Protein 3W6P (pdb70)

Secondary structure (DSSP, 8-state):
----TTHHHHHHHHHHHHHHT-PPPPPPEEEEE-BTTSSHHHHHHHTTTS--S---SSS---S-EEEEEEEPP--EEEEGGGTT--B--HHHHHHHHHHHHHHHH-SSS----PPEEEEEEETT--SEEEEE-PPB-SS--TT--TTHHHHHHHHHHHHHTSTTEEEEEEEETTS-GGG-HHHHHHHHH-TT-TTEEEEEE-GGGSPTT--SHHHHTTSSS--TT-EEE-----HHHHHTT--HHHHHHHHHHHHHHH-TTTGGG-SHHHHHHHHHHHHHHHHHHHHHHHHHHHHHHHHHHHH---HHHHHHHHHHHHHHHHHHHHHHT----/----TTHHHHHHHHHHHHHHTS----PPEEEEE-BTTSSHHHHHHHTTTS--S---SSS---S-EEEEEEE--TTT----TT-EEEEGGGTT--B--HHHHHHHHHHHHHHHH-SSS----PPEEEEEEETT--SEEEEE-PPB-SS--TT--TTHHHHHHHHHHHHHT-SSEEEEEEEETTS-GGG-HHHHHHHHH-TT-SSEEEEEE-GGGPPTT--SHHHHTTSSS--TT-EEE-----HHHHHTT--HHHHHHHHHHHHHHH-TTTGGG-SHHHHHHHHHHHHHHHHHHHHHHHHHHHHHHHHHHHHH---HHHHHHHHHHHHHHHHHHHHHHT----

Organism: Homo sapiens (NCBI:txid9606)

CATH classification: 3.40.50.300

Solvent-accessible surface area: 31442 Å² total; per-residue (Å²): 62,36,14,64,28,0,29,76,4,14,64,58,0,57,79,0,10,100,36,12,68,22,135,32,56,136,17,0,42,0,0,0,0,0,34,14,25,5,16,14,11,19,1,0,4,15,6,14,19,84,35,0,1,15,42,27,79,32,24,46,28,22,11,0,3,30,0,74,8,31,51,36,101,209,78,75,0,61,0,128,67,43,145,116,103,95,7,103,74,10,86,69,0,47,90,29,12,69,70,6,10,88,159,56,13,27,135,61,71,7,24,12,85,89,49,3,68,2,83,1,32,0,59,76,10,4,65,6,27,0,0,4,1,0,5,2,1,16,1,39,10,49,90,16,59,201,73,1,36,106,77,0,44,91,13,0,31,161,8,0,63,54,106,56,1,2,0,0,0,2,9,9,9,21,46,19,8,4,15,2,19,0,4,62,0,0,105,92,35,4,108,79,16,160,20,6,0,1,0,3,3,51,4,59,32,42,25,53,43,24,71,2,57,79,24,17,70,27,170,37,2,102,22,141,39,20,17,2,0,1,17,32,32,18,33,80,32,35,86,105,170,57,51,41,86,55,9,39,136,67,7,134,54,36,5,79,162,89,2,85,89,30,10,114,165,13,4,1,121,41,0,0,34,11,0,2,104,25,0,4,109,64,0,67,91,16,0,67,127,3,97,79,115,3,85,96,37,30,71,103,64,105,81,110,190,248,214,158,123,8,54,72,52,52,160,43,2,126,29,2,31,103,39,1,39,55,0,110,126,36,174,30,222,58,19,11,67,48,0,24,84,6,9,61,66,5,55,78,0,14,106,28,15,67,39,79,37,11,111,25,8,53,0,0,0,0,0,36,13,25,4,16,12,11,18,1,0,4,16,6,10,19,48,33,0,1,20,40,28,78,33,24,47,28,22,7,0,4,34,0,70,7,29,37,10,51,133,167,105,84,134,136,106,61,47,12,32,0,58,1,121,65,36,158,117,111,103,13,60,60,9,81,93,0,62,88,26,12,76,67,7,9,71,158,65,14,28,136,63,63,8,26,13,76,91,40,4,74,2,88,2,26,0,24,50,11,2,60,7,26,0,0,4,0,0,5,2,1,16,1,36,10,47,93,15,56,205,77,1,35,100,72,0,43,80,6,0,44,142,32,0,57,52,113,50,2,7,0,0,0,2,9,10,10,19,47,18,7,4,17,1,17,0,5,61,0,0,96,90,38,4,99,95,15,153,27,6,0,1,0,5,4,50,3,60,31,43,26,52,41,21,73,2,58,79,24,17,83,26,162,38,2,102,21,144,40,20,17,2,0,1,16,34,35,18,36,76,32,42,88,99,177,55,52,44,85,58,9,68,136,67,5,144,53,42,4,81,172,100,2,90,85,28,10,127,168,13,4,2,109,41,0,0,75,11,0,4,107,38,0,2,110,47,0,72,87,15,5,87,108,0,95,83,107,2,73,72,35,25,69,106,49,97,84,82,53,154,224,149,158,110,0,44,86,39,22,143,40,1,102,23,2,31,121,33,8,35,83,0,124,113,44,132,54,276

InterPro domains:
  IPR000375 Dynamin stalk domain [PF01031] (225-509)
  IPR001401 Dynamin, GTPase domain [SM00053] (1-255)
  IPR001401 Dynamin, GTPase domain [cd08771] (23-302)
  IPR003130 Dynamin GTPase effector [PF02212] (639-730)
  IPR003130 Dynamin GTPase effector [SM00302] (639-730)
  IPR019762 Dynamin, GTPase region, conserved site [PS00410] (51-60)
  IPR020850 GTPase effector domain [PS51388] (644-735)
  IPR022812 Dynamin [PR00195] (25-43)
  IPR022812 Dynamin [PR00195] (50-67)
  IPR022812 Dynamin [PR00195] (136-153)
  IPR022812 Dynamin [PR00195] (186-204)
  IPR022812 Dynamin [PR00195] (205-221)
  IPR022812 Dynamin [PR00195] (228-247)
  IPR022812 Dynamin [PTHR11566] (2-729)
  IPR027417 P-loop containing nucleoside triphosphate hydrolase [G3DSA:3.40.50.300] (1-310)
  IPR027417 P-loop containing nucleoside triphosphate hydrolase [SSF52540] (1-309)
  IPR030381 Dynamin-type guanine nucleotide-binding (G) domain [PS51718] (22-302)
  IPR045063 Dynamin, N-terminal [PF00350] (28-217)

GO terms:
  GO:0042802 identical protein binding (F, IPI)
  GO:0005515 protein binding (F, IPI)
  GO:0070585 protein localization to mitochondrion (P, IMP)
  GO:0005874 microtubule (C, IDA)
  GO:0090023 positive regulation of neutrophil chemotaxis (P, IMP)
  GO:0099073 mitochondrion-derived vesicle (C, IDA)
  GO:0048471 perinuclear region of cytoplasm (C, IDA)
  GO:0005739 mitochondrion (C, IDA)
  GO:0005783 endoplasmic reticulum (C, IDA)
  GO:0030742 GTP-dependent protein binding (F, IDA)
  GO:0031267 small GTPase binding (F, IDA)
  GO:0005096 GTPase activator activity (F, IC)
  GO:0005789 endoplasmic reticulum membrane (C, TAS)
  GO:1901524 regulation of mitophagy (P, IGI)
  GO:0005829 cytosol (C, IMP)
  GO:0048312 intracellular distribution of mitochondria (P, IMP)
  GO:0090141 positive regulation of mitochondrial fission (P, IMP)
  GO:0007005 mitochondrion organization (P, IMP)
  GO:0005737 cytoplasm (C, IDA)
  GO:0000266 mitochondrial fission (P, IMP)

B-factor: mean 18.17, std 12.22, range [2.99, 68.11]

Foldseek 3Di:
DLQQFCLVVVVLQVLLCVLLVHDRDAQFEEEEAFAAQLCRLLLQCLLVQDDQADHDPDWQFQEKEWEWEAADDVFWKDWPVVPPDIGPDRVVNHVVSRVVCCVPQNDWRGHDHDYTYMYTYDNRDDGHIYMYAGYADDCDGTPYDPCNRVVRLVSSCVRLLPPRYAYEQGGEPQDDPVPIPSVVSNCVNPVPQLRYEYEYENQVPHDPVDGCPCVQVCNPPRHVLHYAYEYGDDPVCVVVVPHSVVRQVVRLVVCCVPPVVCSVCYYSSNVSQSVVVSSLVVVLVCLVVSLVSLVVVLVVLVVPPVVVVSVVSNVSSVVSNVSSVVSVVDDTD/DLQQQCLVVLVLLVLLCVLLVHSQFDAFAEEEAFAAQLCGVLLLCLLVQDDQADHDPDWDFFEKEWEWEAADDPVRFFVLRTKWKDWVVVPPDIGSDSVVNRVVSSVVCCVVQNDFRGHDHDYTYMYMYGNRDHGHIYMYAIYADDCDGGPYDRCNRVVRLVSSCVRLLPPNHAYAQGGEFQDDVVPIPSVVSNCVNVVPLPRYEYEYENQVVHDPVDGCPCVQVCNRPRRVLHHAYEYGDDPVCVVVVPHSVVRQVVRLVVCCVPPVVCSVCYYSSNVSVSSNVVRLVSLLVCLVVSLVSLVVLLVVLVVVCCVVVCSVVSNVSSVVSNVSSVVSNPDDGD

Structure (mmCIF, N/CA/C/O backbone):
data_3W6P
#
_entry.id   3W6P
#
_cell.length_a   51.410
_cell.length_b   109.130
_cell.length_c   128.730
_cell.angle_alpha   90.00
_cell.angle_beta   90.00
_cell.angle_gamma   90.00
#
_symmetry.space_group_name_H-M   'P 21 21 21'
#
loop_
_entity.id
_entity.type
_entity.pdbx_description
1 polymer 'Dynamin-1-like protein'
2 non-polymer "GUANOSINE-5'-DIPHOSPHATE"
3 non-polymer 'TETRAFLUOROALUMINATE ION'
4 non-polymer 'MAGNESIUM ION'
5 non-polymer 'SODIUM ION'
6 non-polymer 'CALCIUM ION'
7 non-polymer 'TETRAETHYLENE GLYCOL'
8 water water
#
loop_
_atom_site.group_PDB
_atom_site.id
_atom_site.type_symbol
_atom_site.label_atom_id
_atom_site.label_alt_id
_atom_site.label_comp_id
_atom_site.label_asym_id
_atom_site.label_entity_id
_atom_site.label_seq_id
_atom_site.pdbx_PDB_ins_code
_atom_site.Cartn_x
_atom_site.Cartn_y
_atom_site.Cartn_z
_atom_site.occupancy
_atom_site.B_iso_or_equiv
_atom_site.auth_seq_id
_atom_site.auth_comp_id
_atom_site.auth_asym_id
_atom_site.auth_atom_id
_atom_site.pdbx_PDB_model_num
ATOM 1 N N . GLY A 1 1 ? -1.345 -9.394 -30.482 1.00 23.78 -1 GLY A N 1
ATOM 2 C CA . GLY A 1 1 ? -1.452 -8.099 -29.743 1.00 23.48 -1 GLY A CA 1
ATOM 3 C C . GLY A 1 1 ? -0.103 -7.423 -29.560 1.00 23.23 -1 GLY A C 1
ATOM 4 O O . GLY A 1 1 ? 0.935 -7.972 -29.974 1.00 23.03 -1 GLY A O 1
ATOM 5 N N . PRO A 1 2 ? -0.103 -6.221 -28.951 1.00 22.79 0 PRO A N 1
ATOM 6 C CA . PRO A 1 2 ? 1.119 -5.445 -28.784 1.00 22.71 0 PRO A CA 1
ATOM 7 C C . PRO A 1 2 ? 1.940 -5.846 -27.546 1.00 22.24 0 PRO A C 1
ATOM 8 O O . PRO A 1 2 ? 3.040 -5.322 -27.363 1.00 22.94 0 PRO A O 1
ATOM 12 N N . MET A 1 3 ? 1.426 -6.775 -26.739 1.00 21.94 1 MET A N 1
ATOM 13 C CA . MET A 1 3 ? 2.077 -7.201 -25.483 1.00 21.49 1 MET A CA 1
ATOM 14 C C . MET A 1 3 ? 2.476 -8.687 -25.447 1.00 21.51 1 MET A C 1
ATOM 15 O O . MET A 1 3 ? 2.187 -9.409 -24.482 1.00 21.43 1 MET A O 1
ATOM 20 N N . GLU A 1 4 ? 3.152 -9.139 -26.498 1.00 20.53 2 GLU A N 1
ATOM 21 C CA . GLU A 1 4 ? 3.612 -10.525 -26.560 1.00 20.51 2 GLU A CA 1
ATOM 22 C C . GLU A 1 4 ? 5.050 -10.703 -26.069 1.00 19.74 2 GLU A C 1
ATOM 23 O O . GLU A 1 4 ? 5.477 -11.827 -25.818 1.00 19.61 2 GLU A O 1
ATOM 29 N N . ALA A 1 5 ? 5.780 -9.598 -25.915 1.00 18.80 3 ALA A N 1
ATOM 30 C CA . ALA A 1 5 ? 7.228 -9.658 -25.646 1.00 18.36 3 ALA A CA 1
ATOM 31 C C . ALA A 1 5 ? 7.641 -10.464 -24.408 1.00 18.10 3 ALA A C 1
ATOM 32 O O . ALA A 1 5 ? 8.697 -11.102 -24.415 1.00 17.53 3 ALA A O 1
ATOM 34 N N . LEU A 1 6 ? 6.815 -10.447 -23.360 1.00 17.83 4 LEU A N 1
ATOM 35 C CA . LEU A 1 6 ? 7.135 -11.154 -22.113 1.00 17.90 4 LEU A CA 1
ATOM 36 C C . LEU A 1 6 ? 6.935 -12.664 -22.145 1.00 17.22 4 LEU A C 1
ATOM 37 O O . LEU A 1 6 ? 7.375 -13.363 -21.229 1.00 17.21 4 LEU A O 1
ATOM 42 N N . ILE A 1 7 ? 6.262 -13.172 -23.179 1.00 16.78 5 ILE A N 1
ATOM 43 C CA . ILE A 1 7 ? 5.998 -14.613 -23.268 1.00 16.41 5 ILE A CA 1
ATOM 44 C C . ILE A 1 7 ? 7.246 -15.471 -22.994 1.00 15.94 5 ILE A C 1
ATOM 45 O O . ILE A 1 7 ? 7.220 -16.287 -22.079 1.00 16.33 5 ILE A O 1
ATOM 50 N N . PRO A 1 8 ? 8.337 -15.272 -23.759 1.00 15.52 6 PRO A N 1
ATOM 51 C CA . PRO A 1 8 ? 9.488 -16.160 -23.543 1.00 15.45 6 PRO A CA 1
ATOM 52 C C . PRO A 1 8 ? 10.142 -15.979 -22.176 1.00 15.71 6 PRO A C 1
ATOM 53 O O . PRO A 1 8 ? 10.724 -16.925 -21.647 1.00 15.61 6 PRO A O 1
ATOM 57 N N . VAL A 1 9 ? 10.036 -14.778 -21.607 1.00 15.56 7 VAL A N 1
ATOM 58 C CA . VAL A 1 9 ? 10.595 -14.509 -20.276 1.00 15.67 7 VAL A CA 1
ATOM 59 C C . VAL A 1 9 ? 9.823 -15.246 -19.178 1.00 15.87 7 VAL A C 1
ATOM 60 O O . VAL A 1 9 ? 10.416 -15.913 -18.341 1.00 15.70 7 VAL A O 1
ATOM 64 N N . ILE A 1 10 ? 8.500 -15.135 -19.191 1.00 16.49 8 ILE A N 1
ATOM 65 C CA . ILE A 1 10 ? 7.673 -15.830 -18.203 1.00 17.37 8 ILE A CA 1
ATOM 66 C C . ILE A 1 10 ? 7.765 -17.351 -18.354 1.00 17.62 8 IL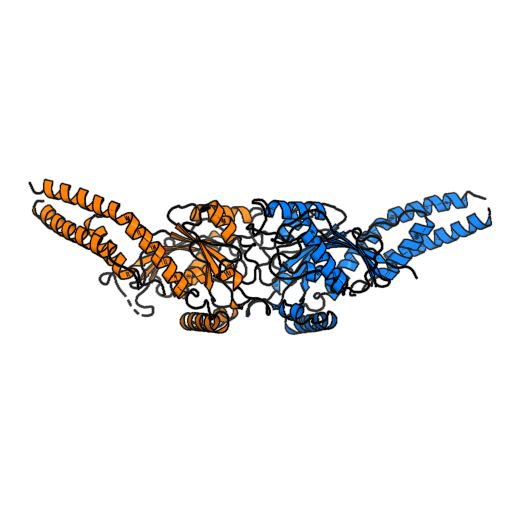E A C 1
ATOM 67 O O . ILE A 1 10 ? 7.734 -18.072 -17.358 1.00 17.86 8 ILE A O 1
ATOM 72 N N . ASN A 1 11 ? 7.910 -17.831 -19.589 1.00 18.70 9 ASN A N 1
ATOM 73 C CA . ASN A 1 11 ? 8.105 -19.266 -19.824 1.00 19.52 9 ASN A CA 1
ATOM 74 C C . ASN A 1 11 ? 9.318 -19.807 -19.080 1.00 19.88 9 ASN A C 1
ATOM 75 O O . ASN A 1 11 ? 9.216 -20.815 -18.374 1.00 20.55 9 ASN A O 1
ATOM 80 N N . LYS A 1 12 ? 10.458 -19.128 -19.203 1.00 20.24 10 LYS A N 1
ATOM 81 C CA . LYS A 1 12 ? 11.644 -19.572 -18.478 1.00 20.81 10 LYS A CA 1
ATOM 82 C C . LYS A 1 12 ? 11.561 -19.277 -16.980 1.00 20.97 10 LYS A C 1
ATOM 83 O O . LYS A 1 12 ? 12.100 -20.030 -16.175 1.00 21.24 10 LYS A O 1
ATOM 89 N N . LEU A 1 13 ? 10.851 -18.213 -16.603 1.00 21.09 11 LEU A N 1
ATOM 90 C CA . LEU A 1 13 ? 10.612 -17.937 -15.186 1.00 21.52 11 LEU A CA 1
ATOM 91 C C . LEU A 1 13 ? 9.809 -19.088 -14.565 1.00 22.84 11 LEU A C 1
ATOM 92 O O . LEU A 1 13 ? 10.093 -19.524 -13.444 1.00 23.04 11 LEU A O 1
ATOM 97 N N . GLN A 1 14 ? 8.817 -19.570 -15.313 1.00 24.16 12 GLN A N 1
ATOM 98 C CA . GLN A 1 14 ? 7.992 -20.702 -14.891 1.00 25.78 12 GLN A CA 1
ATOM 99 C C . GLN A 1 14 ? 8.834 -21.970 -14.714 1.00 26.69 12 GLN A C 1
ATOM 100 O O . GLN A 1 14 ? 8.640 -22.715 -13.746 1.00 26.94 12 GLN A O 1
ATOM 106 N N . ASP A 1 15 ? 9.764 -22.200 -15.644 1.00 27.45 13 ASP A N 1
ATOM 107 C CA . ASP A 1 15 ? 10.690 -23.337 -15.565 1.00 28.46 13 ASP A CA 1
ATOM 108 C C . ASP A 1 15 ? 11.471 -23.344 -14.258 1.00 28.76 13 ASP A C 1
ATOM 109 O O . ASP A 1 15 ? 11.683 -24.405 -13.663 1.00 28.81 13 ASP A O 1
ATOM 114 N N . VAL A 1 16 ? 11.899 -22.158 -13.824 1.00 29.12 14 VAL A N 1
ATOM 115 C CA . VAL A 1 16 ? 12.657 -21.988 -12.584 1.00 29.94 14 VAL A CA 1
ATOM 116 C C . VAL A 1 16 ? 11.808 -22.280 -11.347 1.00 30.65 14 VAL A C 1
ATOM 117 O O . VAL A 1 16 ? 12.266 -22.954 -10.417 1.00 30.88 14 VAL A O 1
ATOM 121 N N . PHE A 1 17 ? 10.579 -21.769 -11.335 1.00 31.27 15 PHE A N 1
ATOM 122 C CA . PHE A 1 17 ? 9.677 -21.997 -10.205 1.00 32.12 15 PHE A CA 1
ATOM 123 C C . PHE A 1 17 ? 9.286 -23.464 -10.063 1.00 32.72 15 PHE A C 1
ATOM 124 O O . PHE A 1 17 ? 9.179 -23.963 -8.946 1.00 33.03 15 PHE A O 1
ATOM 132 N N . ASN A 1 18 ? 9.087 -24.143 -11.194 1.00 33.54 16 ASN A N 1
ATOM 133 C CA . ASN A 1 18 ? 8.844 -25.591 -11.221 1.00 34.20 16 ASN A CA 1
ATOM 134 C C . ASN A 1 18 ? 10.001 -26.386 -10.625 1.00 34.84 16 ASN A C 1
ATOM 135 O O . ASN A 1 18 ? 9.791 -27.334 -9.868 1.00 34.97 16 ASN A O 1
ATOM 140 N N . THR A 1 19 ? 11.220 -25.989 -10.983 1.00 35.47 17 THR A N 1
ATOM 141 C CA . THR A 1 19 ? 12.448 -26.638 -10.522 1.00 36.06 17 THR A CA 1
ATOM 142 C C . THR A 1 19 ? 12.634 -26.496 -9.005 1.00 36.54 17 THR A C 1
ATOM 143 O O . THR A 1 19 ? 13.084 -27.431 -8.339 1.00 36.85 17 THR A O 1
ATOM 147 N N . VAL A 1 20 ? 12.261 -25.334 -8.474 1.00 37.10 18 VAL A N 1
ATOM 148 C CA . VAL A 1 20 ? 12.353 -25.031 -7.041 1.00 37.51 18 VAL A CA 1
ATOM 149 C C . VAL A 1 20 ? 11.116 -25.528 -6.270 1.00 37.72 18 VAL A C 1
ATOM 150 O O . VAL A 1 20 ? 11.147 -25.657 -5.043 1.00 37.98 18 VAL A O 1
ATOM 154 N N . GLY A 1 21 ? 10.037 -25.811 -6.998 1.00 37.78 19 GLY A N 1
ATOM 155 C CA . GLY A 1 21 ? 8.798 -26.309 -6.401 1.00 37.89 19 GLY A CA 1
ATOM 156 C C . GLY A 1 21 ? 8.001 -25.233 -5.686 1.00 37.97 19 GLY A C 1
ATOM 157 O O . GLY A 1 21 ? 7.195 -25.533 -4.799 1.00 38.04 19 GLY A O 1
ATOM 158 N N . ALA A 1 22 ? 8.227 -23.980 -6.079 1.00 37.73 20 ALA A N 1
ATOM 159 C CA . ALA A 1 22 ? 7.526 -22.835 -5.507 1.00 37.48 20 ALA A CA 1
ATOM 160 C C . ALA A 1 22 ? 6.477 -22.308 -6.481 1.00 37.22 20 ALA A C 1
ATOM 161 O O . ALA A 1 22 ? 6.550 -22.569 -7.684 1.00 37.38 20 ALA A O 1
ATOM 163 N N . ASP A 1 23 ? 5.493 -21.583 -5.952 1.00 36.91 21 ASP A N 1
ATOM 164 C CA . ASP A 1 23 ? 4.470 -20.945 -6.777 1.00 36.55 21 ASP A CA 1
ATOM 165 C C . ASP A 1 23 ? 5.085 -19.739 -7.484 1.00 35.74 21 ASP A C 1
ATOM 166 O O . ASP A 1 23 ? 5.771 -18.933 -6.849 1.00 35.87 21 ASP A O 1
ATOM 171 N N . ILE A 1 24 ? 4.846 -19.623 -8.790 1.00 34.86 22 ILE A N 1
ATOM 172 C CA . ILE A 1 24 ? 5.307 -18.455 -9.550 1.00 33.87 22 ILE A CA 1
ATOM 173 C C . ILE A 1 24 ? 4.639 -17.187 -9.016 1.00 33.40 22 ILE A C 1
ATOM 174 O O . ILE A 1 24 ? 3.485 -17.217 -8.582 1.00 33.33 22 ILE A O 1
ATOM 179 N N . ILE A 1 25 ? 5.387 -16.086 -9.024 1.00 32.49 23 ILE A N 1
ATOM 180 C CA . ILE A 1 25 ? 4.880 -14.794 -8.574 1.00 31.76 23 ILE A CA 1
ATOM 181 C C . ILE A 1 25 ? 3.725 -14.322 -9.446 1.00 31.06 23 ILE A C 1
ATOM 182 O O . ILE A 1 25 ? 3.576 -14.760 -10.592 1.00 31.25 23 ILE A O 1
ATOM 187 N N . GLN A 1 26 ? 2.904 -13.437 -8.893 1.00 30.13 24 GLN A N 1
ATOM 188 C CA . GLN A 1 26 ? 1.897 -12.754 -9.686 1.00 29.19 24 GLN A CA 1
ATOM 189 C C . GLN A 1 26 ? 2.423 -11.404 -10.127 1.00 27.70 24 GLN A C 1
ATOM 190 O O . GLN A 1 26 ? 2.883 -10.602 -9.305 1.00 27.58 24 GLN A O 1
ATOM 196 N N . LEU A 1 27 ? 2.382 -11.180 -11.438 1.00 25.88 25 LEU A N 1
ATOM 197 C CA . LEU A 1 27 ? 2.640 -9.875 -12.016 1.00 24.07 25 LEU A CA 1
ATOM 198 C C . LEU A 1 27 ? 1.626 -8.901 -11.417 1.00 22.63 25 LEU A C 1
ATOM 199 O O . LEU A 1 27 ? 0.517 -9.311 -11.068 1.00 22.89 25 LEU A O 1
ATOM 204 N N . PRO A 1 28 ? 2.004 -7.617 -11.267 1.00 21.41 26 PRO A N 1
ATOM 205 C CA . PRO A 1 28 ? 1.001 -6.682 -10.762 1.00 19.93 26 PRO A CA 1
ATOM 206 C C . PRO A 1 28 ? -0.209 -6.590 -11.699 1.00 18.74 26 PRO A C 1
ATOM 207 O O . PRO A 1 28 ? -0.066 -6.750 -12.917 1.00 18.40 26 PRO A O 1
ATOM 211 N N . GLN A 1 29 ? -1.386 -6.366 -11.118 1.00 17.19 27 GLN A N 1
ATOM 212 C CA . GLN A 1 29 ? -2.600 -6.060 -11.877 1.00 16.13 27 GLN A CA 1
ATOM 213 C C . GLN A 1 29 ? -2.398 -4.745 -12.611 1.00 14.82 27 GLN A C 1
ATOM 214 O O . GLN A 1 29 ? -1.780 -3.826 -12.078 1.00 14.98 27 GLN A O 1
ATOM 220 N N . ILE A 1 30 ? -2.925 -4.642 -13.828 1.00 12.90 28 ILE A N 1
ATOM 221 C CA . ILE A 1 30 ? -2.896 -3.364 -14.535 1.00 11.44 28 ILE A CA 1
ATOM 222 C C . ILE A 1 30 ? -4.314 -2.793 -14.461 1.00 10.40 28 ILE A C 1
ATOM 223 O O . ILE A 1 30 ? -5.266 -3.425 -14.921 1.00 9.14 28 ILE A O 1
ATOM 228 N N . VAL A 1 31 ? -4.447 -1.622 -13.840 1.00 9.68 29 VAL A N 1
ATOM 229 C CA . VAL A 1 31 ? -5.760 -1.055 -13.524 1.00 9.15 29 VAL A CA 1
ATOM 230 C C . VAL A 1 31 ? -5.940 0.279 -14.212 1.00 8.90 29 VAL A C 1
ATOM 231 O O . VAL A 1 31 ? -5.113 1.173 -14.060 1.00 9.43 29 VAL A O 1
ATOM 235 N N . VAL A 1 32 ? -7.037 0.428 -14.948 1.00 8.74 30 VAL A N 1
ATOM 236 C CA . VAL A 1 32 ? -7.292 1.688 -15.637 1.00 8.29 30 VAL A CA 1
ATOM 237 C C . VAL A 1 32 ? -8.195 2.624 -14.798 1.00 7.89 30 VAL A C 1
ATOM 238 O O . VAL A 1 32 ? -9.229 2.204 -14.273 1.00 7.46 30 VAL A O 1
ATOM 242 N N . VAL A 1 33 ? -7.769 3.881 -14.662 1.00 6.92 31 VAL A N 1
ATOM 243 C CA . VAL A 1 33 ? -8.487 4.862 -13.842 1.00 7.31 31 VAL A CA 1
ATOM 244 C C . VAL A 1 33 ? -8.644 6.199 -14.567 1.00 6.70 31 VAL A C 1
ATOM 245 O O . VAL A 1 33 ? -7.809 6.597 -15.387 1.00 6.74 31 VAL A O 1
ATOM 249 N N . GLY A 1 34 ? -9.734 6.895 -14.268 1.00 6.35 32 GLY A N 1
ATOM 250 C CA . GLY A 1 34 ? -9.936 8.213 -14.824 1.00 5.68 32 GLY A CA 1
ATOM 251 C C . GLY A 1 34 ? -11.400 8.581 -14.863 1.00 5.43 32 GLY A C 1
ATOM 252 O O . GLY A 1 34 ? -12.254 7.801 -14.447 1.00 5.77 32 GLY A O 1
ATOM 253 N N . THR A 1 35 ? -11.660 9.787 -15.346 1.00 5.45 33 THR A N 1
ATOM 254 C CA . THR A 1 35 ? -13.013 10.306 -15.523 1.00 5.75 33 THR A CA 1
ATOM 255 C C . THR A 1 35 ? -13.860 9.421 -16.448 1.00 5.48 33 THR A C 1
ATOM 256 O O . THR A 1 35 ? -13.350 8.746 -17.353 1.00 5.88 33 THR A O 1
ATOM 260 N N . GLN A 1 36 ? -15.167 9.420 -16.206 1.00 5.29 34 GLN A N 1
ATOM 261 C CA . GLN A 1 36 ? -16.114 8.765 -17.101 1.00 5.19 34 GLN A CA 1
ATOM 262 C C . GLN A 1 36 ? -15.857 9.181 -18.562 1.00 5.38 34 GLN A C 1
ATOM 263 O O . GLN A 1 36 ? -15.672 10.368 -18.874 1.00 5.08 34 GLN A O 1
ATOM 269 N N . SER A 1 37 ? -15.830 8.178 -19.433 1.00 5.18 35 SER A N 1
ATOM 270 C CA . SER A 1 37 ? -15.667 8.343 -20.885 1.00 6.04 35 SER A CA 1
ATOM 271 C C . SER A 1 37 ? -14.351 8.956 -21.362 1.00 6.62 35 SER A C 1
ATOM 272 O O . SER A 1 37 ? -14.261 9.449 -22.489 1.00 7.89 35 SER A O 1
ATOM 275 N N . SER A 1 38 ? -13.326 8.892 -20.519 1.00 6.53 36 SER A N 1
ATOM 276 C CA . SER A 1 38 ? -11.983 9.325 -20.894 1.00 6.82 36 SER A CA 1
ATOM 277 C C . SER A 1 38 ? -11.331 8.374 -21.909 1.00 7.30 36 SER A C 1
ATOM 278 O O . SER A 1 38 ? -10.331 8.739 -22.519 1.00 8.27 36 SER A O 1
ATOM 281 N N . GLY A 1 39 ? -11.909 7.180 -22.100 1.00 6.54 37 GLY A N 1
ATOM 282 C CA . GLY A 1 39 ? -11.409 6.198 -23.083 1.00 5.72 37 GLY A CA 1
ATOM 283 C C . GLY A 1 39 ? -10.682 5.012 -22.465 1.00 6.35 37 GLY A C 1
ATOM 284 O O . GLY A 1 39 ? -9.815 4.404 -23.107 1.00 6.10 37 GLY A O 1
ATOM 285 N N . LYS A 1 40 ? -11.053 4.670 -21.228 1.00 5.33 38 LYS A N 1
ATOM 286 C CA . LYS A 1 40 ? -10.346 3.665 -20.446 1.00 5.21 38 LYS A CA 1
ATOM 287 C C . LYS A 1 40 ? -10.495 2.256 -20.991 1.00 5.34 38 LYS A C 1
ATOM 288 O O . LYS A 1 40 ? -9.508 1.538 -21.151 1.00 5.75 38 LYS A O 1
ATOM 294 N N . SER A 1 41 ? -11.735 1.848 -21.243 1.00 4.88 39 SER A N 1
ATOM 295 C CA . SER A 1 41 ? -11.982 0.514 -21.801 1.00 4.94 39 SER A CA 1
ATOM 296 C C . SER A 1 41 ? -11.312 0.376 -23.170 1.00 5.24 39 SER A C 1
ATOM 297 O O . SER A 1 41 ? -10.771 -0.681 -23.507 1.00 6.04 39 SER A O 1
ATOM 300 N N . SER A 1 42 ? -11.308 1.457 -23.940 1.00 5.05 40 SER A N 1
ATOM 301 C CA . SER A 1 42 ? -10.654 1.462 -25.248 1.00 5.74 40 SER A CA 1
ATOM 302 C C . SER A 1 42 ? -9.158 1.215 -25.096 1.00 6.34 40 SER A C 1
ATOM 303 O O . SER A 1 42 ? -8.571 0.428 -25.855 1.00 6.59 40 SER A O 1
ATOM 306 N N . VAL A 1 43 ? -8.543 1.868 -24.108 1.00 6.45 41 VAL A N 1
ATOM 307 C CA . VAL A 1 43 ? -7.116 1.655 -23.814 1.00 6.36 41 VAL A CA 1
ATOM 308 C C . VAL A 1 43 ? -6.854 0.238 -23.325 1.00 6.72 41 VAL A C 1
ATOM 309 O O . VAL A 1 43 ? -5.923 -0.423 -23.796 1.00 7.04 41 VAL A O 1
ATOM 313 N N . LEU A 1 44 ? -7.665 -0.238 -22.381 1.00 6.73 42 LEU A N 1
ATOM 314 C CA . LEU A 1 44 ? -7.378 -1.531 -21.765 1.00 7.37 42 LEU A CA 1
ATOM 315 C C . LEU A 1 44 ? -7.429 -2.669 -22.775 1.00 8.24 42 LEU A C 1
ATOM 316 O O . LEU A 1 44 ? -6.536 -3.532 -22.783 1.00 8.63 42 LEU A O 1
ATOM 321 N N . GLU A 1 45 ? -8.457 -2.677 -23.623 1.00 7.82 43 GLU A N 1
ATOM 322 C CA . GLU A 1 45 ? -8.586 -3.771 -24.587 1.00 8.51 43 GLU A CA 1
ATOM 323 C C . GLU A 1 45 ? -7.520 -3.690 -25.679 1.00 9.16 43 GLU A C 1
ATOM 324 O O . GLU A 1 45 ? -7.200 -4.709 -26.285 1.00 9.21 43 GLU A O 1
ATOM 330 N N . SER A 1 46 ? -6.947 -2.503 -25.903 1.00 8.63 44 SER A N 1
ATOM 331 C CA . SER A 1 46 ? -5.874 -2.363 -26.909 1.00 9.77 44 SER A CA 1
ATOM 332 C C . SER A 1 46 ? -4.607 -3.145 -26.516 1.00 10.54 44 SER A C 1
ATOM 333 O O . SER A 1 46 ? -3.785 -3.485 -27.383 1.00 10.45 44 SER A O 1
ATOM 336 N N . LEU A 1 47 ? -4.466 -3.433 -25.220 1.00 10.65 45 LEU A N 1
ATOM 337 C CA . LEU A 1 47 ? -3.380 -4.281 -24.715 1.00 12.12 45 LEU A CA 1
ATOM 338 C C . LEU A 1 47 ? -3.582 -5.760 -25.059 1.00 13.44 45 LEU A C 1
ATOM 339 O O . LEU A 1 47 ? -2.613 -6.541 -25.076 1.00 14.14 45 LEU A O 1
ATOM 344 N N . VAL A 1 48 ? -4.830 -6.136 -25.329 1.00 14.33 46 VAL A N 1
ATOM 345 C CA . VAL A 1 48 ? -5.181 -7.497 -25.761 1.00 16.31 46 VAL A CA 1
ATOM 346 C C . VAL A 1 48 ? -5.214 -7.573 -27.298 1.00 16.79 46 VAL A C 1
ATOM 347 O O . VAL A 1 48 ? -4.790 -8.574 -27.899 1.00 17.69 46 VAL A O 1
ATOM 351 N N . GLY A 1 49 ? -5.721 -6.521 -27.935 1.00 17.50 47 GLY A N 1
ATOM 352 C CA . GLY A 1 49 ? -5.789 -6.469 -29.404 1.00 17.61 47 GLY A CA 1
ATOM 353 C C . GLY A 1 49 ? -7.032 -7.148 -29.951 1.00 17.96 47 GLY A C 1
ATOM 354 O O . GLY A 1 49 ? -7.192 -7.290 -31.179 1.00 18.03 47 GLY A O 1
ATOM 355 N N . ARG A 1 50 ? -7.904 -7.574 -29.037 1.00 17.99 48 ARG A N 1
ATOM 356 C CA . ARG A 1 50 ? -9.223 -8.090 -29.380 1.00 18.56 48 ARG A CA 1
ATOM 357 C C . ARG A 1 50 ? -10.287 -7.188 -28.767 1.00 18.09 48 ARG A C 1
ATOM 358 O O . ARG A 1 50 ? -10.098 -6.656 -27.669 1.00 18.37 48 ARG A O 1
ATOM 366 N N . ASP A 1 51 ? -11.398 -7.011 -29.476 1.00 17.43 49 ASP A N 1
ATOM 367 C CA . ASP A 1 51 ? -12.443 -6.090 -29.039 1.00 17.01 49 ASP A CA 1
ATOM 368 C C . ASP A 1 51 ? -13.465 -6.723 -28.100 1.00 16.74 49 ASP A C 1
ATOM 369 O O . ASP A 1 51 ? -14.606 -6.983 -28.481 1.00 18.39 49 ASP A O 1
ATOM 374 N N . LEU A 1 52 ? -13.071 -6.926 -26.854 1.00 15.81 50 LEU A N 1
ATOM 375 C CA . LEU A 1 52 ? -13.938 -7.631 -25.921 1.00 15.22 50 LEU A CA 1
ATOM 376 C C . LEU A 1 52 ? -14.687 -6.760 -24.917 1.00 13.76 50 LEU A C 1
ATOM 377 O O . LEU A 1 52 ? -15.582 -7.253 -24.236 1.00 13.63 50 LEU A O 1
ATOM 382 N N . LEU A 1 53 ? -14.338 -5.475 -24.839 1.00 12.31 51 LEU A N 1
ATOM 383 C CA . LEU A 1 53 ? -14.918 -4.586 -23.824 1.00 10.78 51 LEU A CA 1
ATOM 384 C C . LEU A 1 53 ? -15.975 -3.638 -24.378 1.00 10.54 51 LEU A C 1
ATOM 385 O O . LEU A 1 53 ? -15.742 -2.972 -25.391 1.00 10.86 51 LEU A O 1
ATOM 390 N N . PRO A 1 54 ? -17.138 -3.563 -23.711 1.00 10.00 52 PRO A N 1
ATOM 391 C CA . PRO A 1 54 ? -18.139 -2.575 -24.101 1.00 9.86 52 PRO A CA 1
ATOM 392 C C . PRO A 1 54 ? -17.600 -1.159 -23.954 1.00 9.52 52 PRO A C 1
ATOM 393 O O . PRO A 1 54 ? -17.008 -0.827 -22.939 1.00 9.59 52 PRO A O 1
ATOM 397 N N . ARG A 1 55 ? -17.803 -0.352 -24.989 1.00 9.83 53 ARG A N 1
ATOM 398 C CA . ARG A 1 55 ? -17.305 1.024 -25.029 1.00 10.05 53 ARG A CA 1
ATOM 399 C C . ARG A 1 55 ? -18.424 1.951 -25.446 1.00 10.48 53 ARG A C 1
ATOM 400 O O . ARG A 1 55 ? -19.393 1.516 -26.093 1.00 11.64 53 ARG A O 1
ATOM 408 N N . GLY A 1 56 ? -18.293 3.218 -25.062 1.00 9.97 54 GLY A N 1
ATOM 409 C CA . GLY A 1 56 ? -19.175 4.280 -25.543 1.00 11.15 54 GLY A CA 1
ATOM 410 C C . GLY A 1 56 ? -19.241 5.508 -24.656 1.00 11.01 54 GLY A C 1
ATOM 411 O O . GLY A 1 56 ? -18.708 5.537 -23.528 1.00 10.31 54 GLY A O 1
ATOM 412 N N . THR A 1 57 ? -19.935 6.529 -25.163 1.00 12.59 55 THR A N 1
ATOM 413 C CA . THR A 1 57 ? -20.211 7.716 -24.367 1.00 13.10 55 THR A CA 1
ATOM 414 C C . THR A 1 57 ? -21.356 7.436 -23.412 1.00 12.14 55 THR A C 1
ATOM 415 O O . THR A 1 57 ? -22.116 6.460 -23.567 1.00 12.31 55 THR A O 1
ATOM 419 N N . GLY A 1 58 ? -21.469 8.312 -22.425 1.00 11.50 56 GLY A N 1
ATOM 420 C CA . GLY A 1 58 ? -22.291 8.046 -21.271 1.00 10.66 56 GLY A CA 1
ATOM 421 C C . GLY A 1 58 ? -21.623 6.907 -20.526 1.00 9.93 56 GLY A C 1
ATOM 422 O O . GLY A 1 58 ? -20.518 6.428 -20.904 1.00 9.33 56 GLY A O 1
ATOM 423 N N . ILE A 1 59 ? -22.281 6.485 -19.458 1.00 9.42 57 ILE A N 1
ATOM 424 C CA . ILE A 1 59 ? -21.743 5.450 -18.605 1.00 9.11 57 ILE A CA 1
ATOM 425 C C . ILE A 1 59 ? -21.959 4.089 -19.253 1.00 9.10 57 ILE A C 1
ATOM 426 O O . ILE A 1 59 ? -23.086 3.701 -19.587 1.00 9.64 57 ILE A O 1
ATOM 431 N N . VAL A 1 60 ? -20.856 3.388 -19.484 1.00 7.97 58 VAL A N 1
ATOM 432 C CA . VAL A 1 60 ? -20.930 2.073 -20.110 1.00 7.69 58 VAL A CA 1
ATOM 433 C C . VAL A 1 60 ? -20.402 1.025 -19.134 1.00 7.64 58 VAL A C 1
ATOM 434 O O . VAL A 1 60 ? -21.157 0.151 -18.720 1.00 7.07 58 VAL A O 1
ATOM 438 N N . THR A 1 61 ? -19.124 1.129 -18.743 1.00 7.03 59 THR A N 1
ATOM 439 C CA . THR A 1 61 ? -18.571 0.233 -17.705 1.00 7.27 59 THR A CA 1
ATOM 440 C C . THR A 1 61 ? -19.224 0.586 -16.373 1.00 7.09 59 THR A C 1
ATOM 441 O O . THR A 1 61 ? -19.073 1.715 -15.893 1.00 6.57 59 THR A O 1
ATOM 445 N N . ARG A 1 62 ? -19.937 -0.384 -15.787 1.00 7.37 60 ARG A N 1
ATOM 446 C CA . ARG A 1 62 ? -20.721 -0.158 -14.566 1.00 7.54 60 ARG A CA 1
ATOM 447 C C . ARG A 1 62 ? -20.454 -1.186 -13.473 1.00 8.11 60 ARG A C 1
ATOM 448 O O . ARG A 1 62 ? -21.112 -1.168 -12.426 1.00 8.33 60 ARG A O 1
ATOM 456 N N . ARG A 1 63 ? -19.503 -2.083 -13.731 1.00 7.84 61 ARG A N 1
ATOM 457 C CA . ARG A 1 63 ? -19.005 -3.051 -12.752 1.00 8.19 61 ARG A CA 1
ATOM 458 C C . ARG A 1 63 ? -17.517 -3.216 -13.020 1.00 8.07 61 ARG A C 1
ATOM 459 O O . ARG A 1 63 ? -17.090 -3.031 -14.164 1.00 8.21 61 ARG A O 1
ATOM 467 N N . PRO A 1 64 ? -16.726 -3.573 -11.991 1.00 8.25 62 PRO A N 1
ATOM 468 C CA . PRO A 1 64 ? -15.338 -3.938 -12.293 1.00 8.82 62 PRO A CA 1
ATOM 469 C C . PRO A 1 64 ? -15.292 -5.176 -13.175 1.00 9.37 62 PRO A C 1
ATOM 470 O O . PRO A 1 64 ? -16.125 -6.082 -13.029 1.00 9.28 62 PRO A O 1
ATOM 474 N N . LEU A 1 65 ? -14.342 -5.197 -14.101 1.00 9.76 63 LEU A N 1
ATOM 475 C CA . LEU A 1 65 ? -14.054 -6.401 -14.853 1.00 9.90 63 LEU A CA 1
ATOM 476 C C . LEU A 1 65 ? -12.641 -6.810 -14.506 1.00 10.60 63 LEU A C 1
ATOM 477 O O . LEU A 1 65 ? -11.696 -6.057 -14.734 1.00 10.33 63 LEU A O 1
ATOM 482 N N . ILE A 1 66 ? -12.514 -7.995 -13.920 1.00 10.83 64 ILE A N 1
ATOM 483 C CA . ILE A 1 66 ? -11.214 -8.573 -13.646 1.00 11.61 64 ILE A CA 1
ATOM 484 C C . ILE A 1 66 ? -10.938 -9.525 -14.811 1.00 12.23 64 ILE A C 1
ATOM 485 O O . ILE A 1 66 ? -11.498 -10.631 -14.887 1.00 12.23 64 ILE A O 1
ATOM 490 N N . LEU A 1 67 ? -10.116 -9.040 -15.733 1.00 12.64 65 LEU A N 1
ATOM 491 C CA . LEU A 1 67 ? -9.785 -9.734 -16.965 1.00 13.36 65 LEU A CA 1
ATOM 492 C C . LEU A 1 67 ? -8.439 -10.430 -16.796 1.00 13.53 65 LEU A C 1
ATOM 493 O O . LEU A 1 67 ? -7.381 -9.801 -16.866 1.00 13.71 65 LEU A O 1
ATOM 498 N N . GLN A 1 68 ? -8.492 -11.738 -16.567 1.00 14.27 66 GLN A N 1
ATOM 499 C CA . GLN A 1 68 ? -7.282 -12.519 -16.371 1.00 15.51 66 GLN A CA 1
ATOM 500 C C . GLN A 1 68 ? -6.858 -13.148 -17.691 1.00 15.84 66 GLN A C 1
ATOM 501 O O . GLN A 1 68 ? -7.568 -13.985 -18.242 1.00 15.23 66 GLN A O 1
ATOM 507 N N . LEU A 1 69 ? -5.706 -12.728 -18.197 1.00 16.06 67 LEU A N 1
ATOM 508 C CA . LEU A 1 69 ? -5.126 -13.349 -19.373 1.00 17.06 67 LEU A CA 1
ATOM 509 C C . LEU A 1 69 ? -4.390 -14.587 -18.901 1.00 18.30 67 LEU A C 1
ATOM 510 O O . LEU A 1 69 ? -3.636 -14.531 -17.929 1.00 17.85 67 LEU A O 1
ATOM 515 N N . VAL A 1 70 ? -4.663 -15.703 -19.564 1.00 20.17 68 VAL A N 1
ATOM 516 C CA . VAL A 1 70 ? -4.107 -16.988 -19.159 1.00 22.30 68 VAL A CA 1
ATOM 517 C C . VAL A 1 70 ? -3.319 -17.563 -20.320 1.00 23.38 68 VAL A C 1
ATOM 518 O O . VAL A 1 70 ? -3.867 -17.845 -21.393 1.00 23.75 68 VAL A O 1
ATOM 522 N N . HIS A 1 71 ? -2.020 -17.713 -20.102 1.00 25.44 69 HIS A N 1
ATOM 523 C CA . HIS A 1 71 ? -1.144 -18.274 -21.114 1.00 27.03 69 HIS A CA 1
ATOM 524 C C . HIS A 1 71 ? -1.438 -19.757 -21.276 1.00 28.34 69 HIS A C 1
ATOM 525 O O . HIS A 1 71 ? -1.451 -20.502 -20.299 1.00 28.66 69 HIS A O 1
ATOM 532 N N . VAL A 1 72 ? -1.690 -20.167 -22.513 1.00 30.02 70 VAL A N 1
ATOM 533 C CA . VAL A 1 72 ? -2.032 -21.551 -22.812 1.00 31.84 70 VAL A CA 1
ATOM 534 C C . VAL A 1 72 ? -0.790 -22.320 -23.235 1.00 32.92 70 VAL A C 1
ATOM 535 O O . VAL A 1 72 ? -0.105 -21.935 -24.183 1.00 33.12 70 VAL A O 1
ATOM 539 N N . SER A 1 73 ? -0.512 -23.395 -22.496 1.00 34.34 71 SER A N 1
ATOM 540 C CA . SER A 1 73 ? 0.598 -24.301 -22.770 1.00 35.65 71 SER A CA 1
ATOM 541 C C . SER A 1 73 ? 0.309 -25.142 -24.014 1.00 36.25 71 SER A C 1
ATOM 542 O O . SER A 1 73 ? -0.849 -25.396 -24.357 1.00 36.50 71 SER A O 1
ATOM 545 N N . GLN A 1 74 ? 1.371 -25.568 -24.686 1.00 36.87 72 GLN A N 1
ATOM 546 C CA . GLN A 1 74 ? 1.245 -26.310 -25.935 1.00 37.41 72 GLN A CA 1
ATOM 547 C C . GLN A 1 74 ? 0.788 -27.748 -25.700 1.00 37.54 72 GLN A C 1
ATOM 548 O O . GLN A 1 74 ? -0.156 -28.214 -26.340 1.00 37.69 72 GLN A O 1
ATOM 554 N N . GLU A 1 91 ? -8.014 -18.554 -29.613 1.00 31.07 89 GLU A N 1
ATOM 555 C CA . GLU A 1 91 ? -8.187 -17.845 -28.347 1.00 31.00 89 GLU A CA 1
ATOM 556 C C . GLU A 1 91 ? -9.616 -18.024 -27.858 1.00 30.31 89 GLU A C 1
ATOM 557 O O . GLU A 1 91 ? -10.550 -17.993 -28.661 1.00 30.65 89 GLU A O 1
ATOM 563 N N . TRP A 1 92 ? -9.788 -18.223 -26.552 1.00 29.44 90 TRP A N 1
ATOM 564 C CA . TRP A 1 92 ? -11.127 -18.408 -25.985 1.00 28.72 90 TRP A CA 1
ATOM 565 C C . TRP A 1 92 ? -11.306 -17.827 -24.583 1.00 28.13 90 TRP A C 1
ATOM 566 O O . TRP A 1 92 ? -10.340 -17.659 -23.832 1.00 27.71 90 TRP A O 1
ATOM 577 N N . GLY A 1 93 ? -12.556 -17.525 -24.242 1.00 27.35 91 GLY A N 1
ATOM 578 C CA . GLY A 1 93 ? -12.882 -16.935 -22.952 1.00 26.82 91 GLY A CA 1
ATOM 579 C C . GLY A 1 93 ? -13.733 -17.820 -22.064 1.00 26.34 91 GLY A C 1
ATOM 580 O O . GLY A 1 93 ? -14.503 -18.650 -22.550 1.00 26.59 91 GLY A O 1
ATOM 581 N N . LYS A 1 94 ? -13.579 -17.643 -20.759 1.00 26.03 92 LYS A N 1
ATOM 582 C CA . LYS A 1 94 ? -14.450 -18.263 -19.773 1.00 25.94 92 LYS A CA 1
ATOM 583 C C . LYS A 1 94 ? -14.812 -17.244 -18.699 1.00 25.60 92 LYS A C 1
ATOM 584 O O . LYS A 1 94 ? -13.937 -16.571 -18.156 1.00 24.94 92 LYS A O 1
ATOM 590 N N . PHE A 1 95 ? -16.106 -17.140 -18.405 1.00 25.33 93 PHE A N 1
ATOM 591 C CA . PHE A 1 95 ? -16.590 -16.349 -17.284 1.00 25.66 93 PHE A CA 1
ATOM 592 C C . PHE A 1 95 ? -16.848 -17.278 -16.108 1.00 26.92 93 PHE A C 1
ATOM 593 O O . PHE A 1 95 ? -17.412 -18.363 -16.279 1.00 27.06 93 PHE A O 1
ATOM 601 N N . LEU A 1 96 ? -16.463 -16.832 -14.918 1.00 28.21 94 LEU A N 1
ATOM 602 C CA . LEU A 1 96 ? -16.758 -17.547 -13.682 1.00 29.94 94 LEU A CA 1
ATOM 603 C C . LEU A 1 96 ? -18.261 -17.841 -13.503 1.00 30.97 94 LEU A C 1
ATOM 604 O O . LEU A 1 96 ? -18.632 -18.846 -12.888 1.00 31.10 94 LEU A O 1
ATOM 609 N N . HIS A 1 97 ? -19.120 -16.981 -14.053 1.00 32.23 95 HIS A N 1
ATOM 610 C CA . HIS A 1 97 ? -20.573 -17.113 -13.855 1.00 33.35 95 HIS A CA 1
ATOM 611 C C . HIS A 1 97 ? -21.294 -17.994 -14.888 1.00 34.31 95 HIS A C 1
ATOM 612 O O . HIS A 1 97 ? -22.421 -18.428 -14.644 1.00 34.47 95 HIS A O 1
ATOM 619 N N . THR A 1 98 ? -20.660 -18.245 -16.033 1.00 35.41 96 THR A N 1
ATOM 620 C CA . THR A 1 98 ? -21.216 -19.162 -17.041 1.00 36.70 96 THR A CA 1
ATOM 621 C C . THR A 1 98 ? -20.552 -20.545 -17.011 1.00 37.30 96 THR A C 1
ATOM 622 O O . THR A 1 98 ? -20.674 -21.339 -17.953 1.00 37.30 96 THR A O 1
ATOM 626 N N . LYS A 1 99 ? -19.851 -20.801 -15.907 1.00 38.10 97 LYS A N 1
ATOM 627 C CA . LYS A 1 99 ? -19.093 -22.033 -15.666 1.00 38.93 97 LYS A CA 1
ATOM 628 C C . LYS A 1 99 ? -18.290 -22.467 -16.902 1.00 38.98 97 LYS A C 1
ATOM 629 O O . LYS A 1 99 ? -17.505 -21.683 -17.440 1.00 39.19 97 LYS A O 1
ATOM 635 N N . ASN A 1 100 ? -18.505 -23.703 -17.353 1.00 38.99 98 ASN A N 1
ATOM 636 C CA . ASN A 1 100 ? -17.635 -24.362 -18.327 1.00 38.86 98 ASN A CA 1
ATOM 637 C C . ASN A 1 100 ? -17.788 -23.923 -19.783 1.00 38.40 98 ASN A C 1
ATOM 638 O O . ASN A 1 100 ? -17.007 -24.354 -20.639 1.00 38.44 98 ASN A O 1
ATOM 643 N N . LYS A 1 101 ? -18.772 -23.069 -20.065 1.00 37.86 99 LYS A N 1
ATOM 644 C CA . LYS A 1 101 ? -18.942 -22.540 -21.418 1.00 37.13 99 LYS A CA 1
ATOM 645 C C . LYS A 1 101 ? -17.685 -21.798 -21.864 1.00 36.78 99 LYS A C 1
ATOM 646 O O . LYS A 1 101 ? -17.192 -20.903 -21.168 1.00 36.95 99 LYS A O 1
ATOM 652 N N . LEU A 1 102 ? -17.161 -22.194 -23.016 1.00 35.95 100 LEU A N 1
ATOM 653 C CA . LEU A 1 102 ? -15.982 -21.554 -23.577 1.00 35.08 100 LEU A CA 1
ATOM 654 C C . LEU A 1 102 ? -16.416 -20.699 -24.758 1.00 34.09 100 LEU A C 1
ATOM 655 O O . LEU A 1 102 ? -17.144 -21.161 -25.634 1.00 34.25 100 LEU A O 1
ATOM 660 N N . TYR A 1 103 ? -15.986 -19.440 -24.754 1.00 32.75 101 TYR A N 1
ATOM 661 C CA . TYR A 1 103 ? -16.379 -18.477 -25.771 1.00 31.15 101 TYR A CA 1
ATOM 662 C C . TYR A 1 103 ? -15.266 -18.274 -26.781 1.00 30.98 101 TYR A C 1
ATOM 663 O O . TYR A 1 103 ? -14.193 -17.790 -26.426 1.00 30.79 101 TYR A O 1
ATOM 672 N N . THR A 1 104 ? -15.521 -18.618 -28.040 1.00 30.22 102 THR A N 1
ATOM 673 C CA . THR A 1 104 ? -14.549 -18.364 -29.106 1.00 29.93 102 THR A CA 1
ATOM 674 C C . THR A 1 104 ? -14.905 -17.115 -29.908 1.00 29.24 102 THR A C 1
ATOM 675 O O . THR A 1 104 ? -14.103 -16.617 -30.699 1.00 29.16 102 THR A O 1
ATOM 679 N N . ASP A 1 105 ? -16.112 -16.608 -29.684 1.00 28.65 103 ASP A N 1
ATOM 680 C CA . ASP A 1 105 ? -16.618 -15.441 -30.384 1.00 27.91 103 ASP A CA 1
ATOM 681 C C . ASP A 1 105 ? -16.511 -14.222 -29.465 1.00 27.06 103 ASP A C 1
ATOM 682 O O . ASP A 1 105 ? -17.230 -14.124 -28.467 1.00 26.86 103 ASP A O 1
ATOM 687 N N . PHE A 1 106 ? -15.615 -13.301 -29.809 1.00 25.70 104 PHE A N 1
ATOM 688 C CA . PHE A 1 106 ? -15.293 -12.181 -28.915 1.00 24.31 104 PHE A CA 1
ATOM 689 C C . PHE A 1 106 ? -16.375 -11.101 -28.862 1.00 23.37 104 PHE A C 1
ATOM 690 O O . PHE A 1 106 ? -16.515 -10.412 -27.849 1.00 22.62 104 PHE A O 1
ATOM 698 N N . ASP A 1 107 ? -17.150 -10.968 -29.935 1.00 22.29 105 ASP A N 1
ATOM 699 C CA . ASP A 1 107 ? -18.346 -10.128 -29.913 1.00 21.89 105 ASP A CA 1
ATOM 700 C C . ASP A 1 107 ? -19.355 -10.665 -28.887 1.00 20.71 105 ASP A C 1
ATOM 701 O O . ASP A 1 107 ? -20.032 -9.888 -28.212 1.00 20.67 105 ASP A O 1
ATOM 706 N N . GLU A 1 108 ? -19.465 -11.994 -28.789 1.00 19.85 106 GLU A N 1
ATOM 707 C CA . GLU A 1 108 ? -20.335 -12.629 -27.798 1.00 18.70 106 GLU A CA 1
ATOM 708 C C . GLU A 1 108 ? -19.816 -12.416 -26.365 1.00 17.72 106 GLU A C 1
ATOM 709 O O . GLU A 1 108 ? -20.613 -12.263 -25.435 1.00 16.60 106 GLU A O 1
ATOM 715 N N . ILE A 1 109 ? -18.491 -12.423 -26.190 1.00 16.33 107 ILE A N 1
ATOM 716 C CA . ILE A 1 109 ? -17.887 -12.116 -24.882 1.00 15.51 107 ILE A CA 1
ATOM 717 C C . ILE A 1 109 ? -18.266 -10.687 -24.474 1.00 14.86 107 ILE A C 1
ATOM 718 O O . ILE A 1 109 ? -18.689 -10.440 -23.338 1.00 14.31 107 ILE A O 1
ATOM 723 N N . ARG A 1 110 ? -18.106 -9.756 -25.409 1.00 14.49 108 ARG A N 1
ATOM 724 C CA . ARG A 1 110 ? -18.458 -8.354 -25.170 1.00 14.04 108 ARG A CA 1
ATOM 725 C C . ARG A 1 110 ? -19.928 -8.203 -24.802 1.00 13.87 108 ARG A C 1
ATOM 726 O O . ARG A 1 110 ? -20.268 -7.551 -23.811 1.00 12.86 108 ARG A O 1
ATOM 734 N N . GLN A 1 111 ? -20.798 -8.823 -25.591 1.00 13.66 109 GLN A N 1
ATOM 735 C CA . GLN A 1 111 ? -22.218 -8.831 -25.278 1.00 13.87 109 GLN A CA 1
ATOM 736 C C . GLN A 1 111 ? -22.509 -9.427 -23.897 1.00 13.05 109 GLN A C 1
ATOM 737 O O . GLN A 1 111 ? -23.417 -8.976 -23.210 1.00 13.35 109 GLN A O 1
ATOM 743 N N . GLU A 1 112 ? -21.744 -10.434 -23.480 1.00 12.48 110 GLU A N 1
ATOM 744 C CA . GLU A 1 112 ? -21.996 -11.049 -22.180 1.00 12.29 110 GLU A CA 1
ATOM 745 C C . GLU A 1 112 ? -21.555 -10.160 -21.020 1.00 11.95 110 GLU A C 1
ATOM 746 O O . GLU A 1 112 ? -22.162 -10.182 -19.942 1.00 12.06 110 GLU A O 1
ATOM 752 N N . ILE A 1 113 ? -20.511 -9.360 -21.238 1.00 10.87 111 ILE A N 1
ATOM 753 C CA . ILE A 1 113 ? -20.138 -8.360 -20.235 1.00 10.94 111 ILE A CA 1
ATOM 754 C C . ILE A 1 113 ? -21.295 -7.363 -20.057 1.00 11.22 111 ILE A C 1
ATOM 755 O O . ILE A 1 113 ? -21.627 -6.996 -18.925 1.00 11.11 111 ILE A O 1
ATOM 760 N N . GLU A 1 114 ? -21.910 -6.950 -21.172 1.00 11.65 112 GLU A N 1
ATOM 761 C CA . GLU A 1 114 ? -23.067 -6.042 -21.143 1.00 12.66 112 GLU A CA 1
ATOM 762 C C . GLU A 1 114 ? -24.256 -6.691 -20.432 1.00 12.44 112 GLU A C 1
ATOM 763 O O . GLU A 1 114 ? -24.887 -6.069 -19.579 1.00 12.16 112 GLU A O 1
ATOM 769 N N . ASN A 1 115 ? -24.554 -7.941 -20.782 1.00 12.25 113 ASN A N 1
ATOM 770 C CA . ASN A 1 115 ? -25.667 -8.667 -20.155 1.00 12.51 113 ASN A CA 1
ATOM 771 C C . ASN A 1 115 ? -25.468 -8.831 -18.645 1.00 12.04 113 ASN A C 1
ATOM 772 O O . ASN A 1 115 ? -26.375 -8.577 -17.852 1.00 11.87 113 ASN A O 1
ATOM 777 N N . GLU A 1 116 ? -24.270 -9.249 -18.255 1.00 11.47 114 GLU A N 1
ATOM 778 C CA . GLU A 1 116 ? -23.952 -9.505 -16.855 1.00 12.09 114 GLU A CA 1
ATOM 779 C C . GLU A 1 116 ? -23.954 -8.195 -16.049 1.00 11.98 114 GLU A C 1
ATOM 780 O O . GLU A 1 116 ? -24.328 -8.170 -14.869 1.00 11.92 114 GLU A O 1
ATOM 786 N N . THR A 1 117 ? -23.544 -7.106 -16.696 1.00 11.67 115 THR A N 1
ATOM 787 C CA . THR A 1 117 ? -23.622 -5.774 -16.092 1.00 11.70 115 THR A CA 1
ATOM 788 C C . THR A 1 117 ? -25.081 -5.412 -15.803 1.00 12.35 115 THR A C 1
ATOM 789 O O . THR A 1 117 ? -25.407 -4.914 -14.721 1.00 13.10 115 THR A O 1
ATOM 793 N N . GLU A 1 118 ? -25.963 -5.699 -16.751 1.00 12.65 116 GLU A N 1
ATOM 794 C CA . GLU A 1 118 ? -27.371 -5.356 -16.569 1.00 13.98 116 GLU A CA 1
ATOM 795 C C . GLU A 1 118 ? -28.007 -6.226 -15.493 1.00 13.69 116 GLU A C 1
ATOM 796 O O . GLU A 1 118 ? -28.859 -5.762 -14.736 1.00 13.29 116 GLU A O 1
ATOM 802 N N . ARG A 1 119 ? -27.572 -7.483 -15.412 1.00 13.82 117 ARG A N 1
ATOM 803 C CA . ARG A 1 119 ? -28.134 -8.426 -14.437 1.00 14.13 117 ARG A CA 1
ATOM 804 C C . ARG A 1 119 ? -27.977 -7.902 -13.004 1.00 14.76 117 ARG A C 1
ATOM 805 O O . ARG A 1 119 ? -28.911 -7.966 -12.204 1.00 15.40 117 ARG A O 1
ATOM 813 N N . ILE A 1 120 ? -26.804 -7.353 -12.702 1.00 14.86 118 ILE A N 1
ATOM 814 C CA . ILE A 1 120 ? -26.481 -6.925 -11.346 1.00 15.53 118 ILE A CA 1
ATOM 815 C C . ILE A 1 120 ? -26.716 -5.426 -11.126 1.00 16.35 118 ILE A C 1
ATOM 816 O O . ILE A 1 120 ? -27.215 -5.011 -10.068 1.00 16.50 118 ILE A O 1
ATOM 821 N N . SER A 1 121 ? -26.366 -4.622 -12.126 1.00 16.76 119 SER A N 1
ATOM 822 C CA . SER A 1 121 ? -26.412 -3.158 -11.996 1.00 17.38 119 SER A CA 1
ATOM 823 C C . SER A 1 121 ? -27.720 -2.542 -12.485 1.00 17.16 119 SER A C 1
ATOM 824 O O . SER A 1 121 ? -27.947 -1.342 -12.319 1.00 17.60 119 SER A O 1
ATOM 827 N N . GLY A 1 122 ? -28.579 -3.358 -13.088 1.00 17.64 120 GLY A N 1
ATOM 828 C CA . GLY A 1 122 ? -29.828 -2.868 -13.657 1.00 17.78 120 GLY A CA 1
ATOM 829 C C . GLY A 1 122 ? -29.650 -2.228 -15.025 1.00 18.20 120 GLY A C 1
ATOM 830 O O . GLY A 1 122 ? -28.543 -2.205 -15.580 1.00 17.74 120 GLY A O 1
ATOM 831 N N . ASN A 1 123 ? -30.745 -1.686 -15.554 1.00 18.55 121 ASN A N 1
ATOM 832 C CA . ASN A 1 123 ? -30.781 -1.166 -16.916 1.00 18.91 121 ASN A CA 1
ATOM 833 C C . ASN A 1 123 ? -30.953 0.352 -16.974 1.00 18.36 121 ASN A C 1
ATOM 834 O O . ASN A 1 123 ? -31.397 0.894 -17.992 1.00 18.98 121 ASN A O 1
ATOM 839 N N . ASN A 1 124 ? -30.594 1.033 -15.885 1.00 17.10 122 ASN A N 1
ATOM 840 C CA . ASN A 1 124 ? -30.728 2.480 -15.808 1.00 16.38 122 ASN A CA 1
ATOM 841 C C . ASN A 1 124 ? -29.561 3.163 -15.084 1.00 14.87 122 ASN A C 1
ATOM 842 O O . ASN A 1 124 ? -29.756 3.922 -14.131 1.00 14.05 122 ASN A O 1
ATOM 847 N N . LYS A 1 125 ? -28.353 2.869 -15.566 1.00 13.72 123 LYS A N 1
ATOM 848 C CA . LYS A 1 125 ? -27.128 3.623 -15.246 1.00 12.48 123 LYS A CA 1
ATOM 849 C C . LYS A 1 125 ? -26.532 3.368 -13.864 1.00 11.52 123 LYS A C 1
ATOM 850 O O . LYS A 1 125 ? -25.536 3.988 -13.501 1.00 10.26 123 LYS A O 1
ATOM 856 N N . GLY A 1 126 ? -27.109 2.429 -13.112 1.00 10.45 124 GLY A N 1
ATOM 857 C CA . GLY A 1 126 ? -26.585 2.092 -11.790 1.00 9.89 124 GLY A CA 1
ATOM 858 C C . GLY A 1 126 ? -25.240 1.390 -11.865 1.00 10.37 124 GLY A C 1
ATOM 859 O O . GLY A 1 126 ? -24.907 0.782 -12.878 1.00 9.79 124 GLY A O 1
ATOM 860 N N . VAL A 1 127 ? -24.473 1.479 -10.781 1.00 10.40 125 VAL A N 1
ATOM 861 C CA . VAL A 1 127 ? -23.119 0.936 -10.712 1.00 11.01 125 VAL A CA 1
ATOM 862 C C . VAL A 1 127 ? -23.020 -0.019 -9.528 1.00 11.76 125 VAL A C 1
ATOM 863 O O . VAL A 1 127 ? -23.491 0.301 -8.416 1.00 12.26 125 VAL A O 1
ATOM 867 N N . SER A 1 128 ? -22.410 -1.180 -9.758 1.00 11.46 126 SER A N 1
ATOM 868 C CA . SER A 1 128 ? -22.175 -2.154 -8.693 1.00 11.77 126 SER A CA 1
ATOM 869 C C . SER A 1 128 ? -20.690 -2.438 -8.521 1.00 11.64 126 SER A C 1
ATOM 870 O O . SER A 1 128 ? -19.969 -2.563 -9.505 1.00 11.29 126 SER A O 1
ATOM 873 N N . PRO A 1 129 ? -20.229 -2.563 -7.266 1.00 12.03 127 PRO A N 1
ATOM 874 C CA . PRO A 1 129 ? -18.832 -2.944 -7.018 1.00 12.10 127 PRO A CA 1
ATOM 875 C C . PRO A 1 129 ? -18.533 -4.437 -7.230 1.00 12.45 127 PRO A C 1
ATOM 876 O O . PRO A 1 129 ? -17.368 -4.822 -7.197 1.00 12.03 127 PRO A O 1
ATOM 880 N N . GLU A 1 130 ? -19.556 -5.261 -7.461 1.00 12.66 128 GLU A N 1
ATOM 881 C CA . GLU A 1 130 ? -19.356 -6.707 -7.662 1.00 13.51 128 GLU A CA 1
ATOM 882 C C . GLU A 1 130 ? -18.621 -6.951 -8.981 1.00 13.05 128 GLU A C 1
ATOM 883 O O . GLU A 1 130 ? -19.129 -6.571 -10.042 1.00 13.12 128 GLU A O 1
ATOM 889 N N . PRO A 1 131 ? -17.427 -7.572 -8.927 1.00 12.91 129 PRO A N 1
ATOM 890 C CA . PRO A 1 131 ? -16.669 -7.778 -10.161 1.00 13.00 129 PRO A CA 1
ATOM 891 C C . PRO A 1 131 ? -17.208 -8.865 -11.076 1.00 13.01 129 PRO A C 1
ATOM 892 O O . PRO A 1 131 ? -17.777 -9.868 -10.611 1.00 13.09 129 PRO A O 1
ATOM 896 N N . ILE A 1 132 ? -17.033 -8.646 -12.376 1.00 12.72 130 ILE A N 1
ATOM 897 C CA . ILE A 1 132 ? -17.179 -9.693 -13.380 1.00 12.72 130 ILE A CA 1
ATOM 898 C C . ILE A 1 132 ? -15.811 -10.346 -13.569 1.00 13.52 130 ILE A C 1
ATOM 899 O O . ILE A 1 132 ? -14.809 -9.662 -13.765 1.00 14.02 130 ILE A O 1
ATOM 904 N N . HIS A 1 133 ? -15.779 -11.672 -13.481 1.00 14.00 131 HIS A N 1
ATOM 905 C CA . HIS A 1 133 ? -14.555 -12.443 -13.648 1.00 14.56 131 HIS A CA 1
ATOM 906 C C . HIS A 1 133 ? -14.532 -13.117 -15.011 1.00 14.36 131 HIS A C 1
ATOM 907 O O . HIS A 1 133 ? -15.407 -13.944 -15.338 1.00 14.85 131 HIS A O 1
ATOM 914 N N . LEU A 1 134 ? -13.532 -12.745 -15.806 1.00 13.72 132 LEU A N 1
ATOM 915 C CA . LEU A 1 134 ? -13.360 -13.267 -17.148 1.00 13.58 132 LEU A CA 1
ATOM 916 C C . LEU A 1 134 ? -11.916 -13.689 -17.337 1.00 14.17 132 LEU A C 1
ATOM 917 O O . LEU A 1 134 ? -10.997 -12.921 -17.054 1.00 13.44 132 LEU A O 1
ATOM 922 N N . LYS A 1 135 ? -11.741 -14.921 -17.811 1.00 14.67 133 LYS A N 1
ATOM 923 C CA . LYS A 1 135 ? -10.442 -15.419 -18.256 1.00 15.51 133 LYS A CA 1
ATOM 924 C C . LYS A 1 135 ? -10.393 -15.473 -19.775 1.00 15.47 133 LYS A C 1
ATOM 925 O O . LYS A 1 135 ? -11.337 -15.947 -20.434 1.00 15.37 133 LYS A O 1
ATOM 931 N N . ILE A 1 136 ? -9.297 -14.965 -20.334 1.00 16.01 134 ILE A N 1
ATOM 932 C CA . ILE A 1 136 ? -9.015 -15.131 -21.759 1.00 16.96 134 ILE A CA 1
ATOM 933 C C . ILE A 1 136 ? -7.791 -16.035 -21.914 1.00 17.97 134 ILE A C 1
ATOM 934 O O . ILE A 1 136 ? -6.689 -15.691 -21.486 1.00 17.73 134 ILE A O 1
ATOM 939 N N . PHE A 1 137 ? -8.016 -17.197 -22.519 1.00 18.80 135 PHE A N 1
ATOM 940 C CA . PHE A 1 137 ? -6.974 -18.194 -22.749 1.00 20.37 135 PHE A CA 1
ATOM 941 C C . PHE A 1 137 ? -6.368 -17.989 -24.126 1.00 21.04 135 PHE A C 1
ATOM 942 O O . PHE A 1 137 ? -7.088 -17.920 -25.123 1.00 21.65 135 PHE A O 1
ATOM 950 N N . SER A 1 138 ? -5.043 -17.886 -24.189 1.00 22.50 136 SER A N 1
ATOM 951 C CA . SER A 1 138 ? -4.363 -17.650 -25.462 1.00 23.62 136 SER A CA 1
ATOM 952 C C . SER A 1 138 ? -2.894 -18.072 -25.413 1.00 24.36 136 SER A C 1
ATOM 953 O O . SER A 1 138 ? -2.250 -17.938 -24.371 1.00 24.06 136 SER A O 1
ATOM 956 N N . PRO A 1 139 ? -2.363 -18.591 -26.544 1.00 25.12 137 PRO A N 1
ATOM 957 C CA . PRO A 1 139 ? -0.918 -18.824 -26.610 1.00 25.44 137 PRO A CA 1
ATOM 958 C C . PRO A 1 139 ? -0.151 -17.525 -26.838 1.00 25.44 137 PRO A C 1
ATOM 959 O O . PRO A 1 139 ? 1.071 -17.499 -26.676 1.00 26.11 137 PRO A O 1
ATOM 963 N N . ASN A 1 140 ? -0.859 -16.461 -27.214 1.00 24.89 138 ASN A N 1
ATOM 964 C CA . ASN A 1 140 ? -0.223 -15.182 -27.509 1.00 24.44 138 ASN A CA 1
ATOM 965 C C . ASN A 1 140 ? -0.362 -14.144 -26.386 1.00 23.19 138 ASN A C 1
ATOM 966 O O . ASN A 1 140 ? -0.158 -12.950 -26.608 1.00 23.34 138 ASN A O 1
ATOM 971 N N . VAL A 1 141 ? -0.701 -14.605 -25.184 1.00 22.18 139 VAL A N 1
ATOM 972 C CA . VAL A 1 141 ? -0.760 -13.727 -24.009 1.00 20.82 139 VAL A CA 1
ATOM 973 C C . VAL A 1 141 ? 0.161 -14.221 -22.898 1.00 20.47 139 VAL A C 1
ATOM 974 O O . VAL A 1 141 ? 0.498 -15.403 -22.841 1.00 19.38 139 VAL A O 1
ATOM 978 N N . VAL A 1 142 ? 0.576 -13.296 -22.035 1.00 19.78 140 VAL A N 1
ATOM 979 C CA . VAL A 1 142 ? 1.259 -13.637 -20.796 1.00 19.76 140 VAL A CA 1
ATOM 980 C C . VAL A 1 142 ? 0.204 -13.716 -19.690 1.00 19.56 140 VAL A C 1
ATOM 981 O O . VAL A 1 142 ? -0.893 -13.172 -19.851 1.00 19.30 140 VAL A O 1
ATOM 985 N N . ASN A 1 143 ? 0.519 -14.408 -18.596 1.00 19.21 141 ASN A N 1
ATOM 986 C CA . ASN A 1 143 ? -0.341 -14.444 -17.416 1.00 19.30 141 ASN A CA 1
ATOM 987 C C . ASN A 1 143 ? -0.369 -13.062 -16.778 1.00 18.51 141 ASN A C 1
ATOM 988 O O . ASN A 1 143 ? 0.602 -12.639 -16.142 1.00 18.83 141 ASN A O 1
ATOM 993 N N . LEU A 1 144 ? -1.474 -12.357 -16.975 1.00 17.16 142 LEU A N 1
ATOM 994 C CA . LEU A 1 144 ? -1.592 -10.969 -16.551 1.00 16.27 142 LEU A CA 1
ATOM 995 C C . LEU A 1 144 ? -3.037 -10.652 -16.242 1.00 15.01 142 LEU A C 1
ATOM 996 O O . LEU A 1 144 ? -3.945 -11.138 -16.925 1.00 15.16 142 LEU A O 1
ATOM 1001 N N . THR A 1 145 ? -3.253 -9.860 -15.200 1.00 13.83 143 THR A N 1
ATOM 1002 C CA . THR A 1 145 ? -4.601 -9.426 -14.853 1.00 12.80 143 THR A CA 1
ATOM 1003 C C . THR A 1 145 ? -4.776 -7.957 -15.194 1.00 11.82 143 THR A C 1
ATOM 1004 O O . THR A 1 145 ? -3.994 -7.114 -14.756 1.00 11.24 143 THR A O 1
ATOM 1008 N N . LEU A 1 146 ? -5.802 -7.687 -15.995 1.00 11.11 144 LEU A N 1
ATOM 1009 C CA . LEU A 1 146 ? -6.203 -6.336 -16.352 1.00 10.97 144 LEU A CA 1
ATOM 1010 C C . LEU A 1 146 ? -7.522 -6.035 -15.670 1.00 9.97 144 LEU A C 1
ATOM 1011 O O . LEU A 1 146 ? -8.429 -6.873 -15.660 1.00 10.54 144 LEU A O 1
ATOM 1016 N N . VAL A 1 147 ? -7.637 -4.833 -15.108 1.00 9.03 145 VAL A N 1
ATOM 1017 C CA . VAL A 1 147 ? -8.839 -4.471 -14.371 1.00 8.49 145 VAL A CA 1
ATOM 1018 C C . VAL A 1 147 ? -9.484 -3.248 -15.013 1.00 7.76 145 VAL A C 1
ATOM 1019 O O . VAL A 1 147 ? -8.884 -2.175 -15.046 1.00 7.49 145 VAL A O 1
ATOM 1023 N N . ASP A 1 148 ? -10.705 -3.421 -15.515 1.00 7.63 146 ASP A N 1
ATOM 1024 C CA . ASP A 1 148 ? -11.463 -2.315 -16.092 1.00 7.23 146 ASP A CA 1
ATOM 1025 C C . ASP A 1 148 ? -12.425 -1.784 -15.037 1.00 7.26 146 ASP A C 1
ATOM 1026 O O . ASP A 1 148 ? -13.040 -2.562 -14.306 1.00 7.40 146 ASP A O 1
ATOM 1031 N N . LEU A 1 149 ? -12.551 -0.459 -14.946 1.00 7.12 147 LEU A N 1
ATOM 1032 C CA . LEU A 1 149 ? -13.360 0.150 -13.886 1.00 7.03 147 LEU A CA 1
ATOM 1033 C C . LEU A 1 149 ? -14.237 1.275 -14.430 1.00 6.71 147 LEU A C 1
ATOM 1034 O O . LEU A 1 149 ? -13.848 1.937 -15.386 1.00 6.59 147 LEU A O 1
ATOM 1039 N N . PRO A 1 150 ? -15.410 1.504 -13.810 1.00 6.38 148 PRO A N 1
ATOM 1040 C CA . PRO A 1 150 ? -16.182 2.711 -14.140 1.00 5.98 148 PRO A CA 1
ATOM 1041 C C . PRO A 1 150 ? -15.370 3.976 -13.880 1.00 6.03 148 PRO A C 1
ATOM 1042 O O . PRO A 1 150 ? -14.536 4.013 -12.965 1.00 5.88 148 PRO A O 1
ATOM 1046 N N . GLY A 1 151 ? -15.617 4.997 -14.699 1.00 5.49 149 GLY A N 1
ATOM 1047 C CA . GLY A 1 151 ? -14.944 6.288 -14.541 1.00 5.37 149 GLY A CA 1
ATOM 1048 C C . GLY A 1 151 ? -15.619 7.179 -13.521 1.00 5.86 149 GLY A C 1
ATOM 1049 O O . GLY A 1 151 ? -16.804 7.015 -13.211 1.00 5.98 149 GLY A O 1
ATOM 1050 N N . MET A 1 152 ? -14.851 8.131 -13.009 1.00 6.04 150 MET A N 1
ATOM 1051 C CA . MET A 1 152 ? -15.353 9.054 -11.991 1.00 6.12 150 MET A CA 1
ATOM 1052 C C . MET A 1 152 ? -16.386 10.020 -12.577 1.00 6.18 150 MET A C 1
ATOM 1053 O O . MET A 1 152 ? -16.325 10.375 -13.761 1.00 5.94 150 MET A O 1
ATOM 1058 N N . THR A 1 153 ? -17.333 10.437 -11.737 1.00 6.02 151 THR A N 1
ATOM 1059 C CA . THR A 1 153 ? -18.474 11.236 -12.169 1.00 6.27 151 THR A CA 1
ATOM 1060 C C . THR A 1 153 ? -18.760 12.356 -11.164 1.00 6.75 151 THR A C 1
ATOM 1061 O O . THR A 1 153 ? -18.064 12.473 -10.152 1.00 6.15 151 THR A O 1
ATOM 1065 N N . LYS A 1 154 ? -19.780 13.172 -11.452 1.00 6.19 152 LYS A N 1
ATOM 1066 C CA . LYS A 1 154 ? -20.084 14.350 -10.626 1.00 6.85 152 LYS A CA 1
ATOM 1067 C C . LYS A 1 154 ? -21.542 14.515 -10.252 1.00 7.78 152 LYS A C 1
ATOM 1068 O O . LYS A 1 154 ? -21.846 15.030 -9.165 1.00 8.89 152 LYS A O 1
ATOM 1074 N N . VAL A 1 155 ? -22.436 14.154 -11.167 1.00 7.31 153 VAL A N 1
ATOM 1075 C CA . VAL A 1 155 ? -23.884 14.354 -10.965 1.00 7.57 153 VAL A CA 1
ATOM 1076 C C . VAL A 1 155 ? -24.587 13.017 -11.164 1.00 7.95 153 VAL A C 1
ATOM 1077 O O . VAL A 1 155 ? -24.452 12.403 -12.217 1.00 7.73 153 VAL A O 1
ATOM 1081 N N . PRO A 1 156 ? -25.348 12.554 -10.154 1.00 8.72 154 PRO A N 1
ATOM 1082 C CA . PRO A 1 156 ? -26.046 11.277 -10.314 1.00 9.37 154 PRO A CA 1
ATOM 1083 C C . PRO A 1 156 ? -27.052 11.296 -11.462 1.00 9.86 154 PRO A C 1
ATOM 1084 O O . PRO A 1 156 ? -27.725 12.315 -11.689 1.00 10.07 154 PRO A O 1
ATOM 1088 N N . VAL A 1 157 ? -27.125 10.184 -12.190 1.00 10.09 155 VAL A N 1
ATOM 1089 C CA . VAL A 1 157 ? -28.106 9.987 -13.261 1.00 10.95 155 VAL A CA 1
ATOM 1090 C C . VAL A 1 157 ? -28.809 8.639 -13.125 1.00 11.91 155 VAL A C 1
ATOM 1091 O O . VAL A 1 157 ? -28.298 7.731 -12.473 1.00 11.86 155 VAL A O 1
ATOM 1095 N N . GLY A 1 158 ? -29.981 8.515 -13.746 1.00 13.09 156 GLY A N 1
ATOM 1096 C CA . GLY A 1 158 ? -30.739 7.264 -13.703 1.00 13.76 156 GLY A CA 1
ATOM 1097 C C . GLY A 1 158 ? -30.987 6.794 -12.285 1.00 14.22 156 GLY A C 1
ATOM 1098 O O . GLY A 1 158 ? -31.462 7.566 -11.454 1.00 15.78 156 GLY A O 1
ATOM 1099 N N . ASP A 1 159 ? -30.635 5.535 -12.024 1.00 14.77 157 ASP A N 1
ATOM 1100 C CA . ASP A 1 159 ? -30.799 4.854 -10.725 1.00 15.01 157 ASP A CA 1
ATOM 1101 C C . ASP A 1 159 ? -29.754 5.214 -9.678 1.00 14.20 157 ASP A C 1
ATOM 1102 O O . ASP A 1 159 ? -29.826 4.752 -8.522 1.00 14.43 157 ASP A O 1
ATOM 1107 N N . GLN A 1 160 ? -28.757 6.000 -10.068 1.00 12.92 158 GLN A N 1
ATOM 1108 C CA . GLN A 1 160 ? -27.630 6.257 -9.175 1.00 11.89 158 GLN A CA 1
ATOM 1109 C C . GLN A 1 160 ? -28.034 7.026 -7.928 1.00 11.76 158 GLN A C 1
ATOM 1110 O O . GLN A 1 160 ? -28.799 7.990 -8.017 1.00 12.05 158 GLN A O 1
ATOM 1116 N N . PRO A 1 161 ? -27.530 6.593 -6.764 1.00 12.08 159 PRO A N 1
ATOM 1117 C CA . PRO A 1 161 ? -27.778 7.300 -5.504 1.00 12.53 159 PRO A CA 1
ATOM 1118 C C . PRO A 1 161 ? -27.028 8.633 -5.423 1.00 12.40 159 PRO A C 1
ATOM 1119 O O . PRO A 1 161 ? -26.121 8.891 -6.220 1.00 11.90 159 PRO A O 1
ATOM 112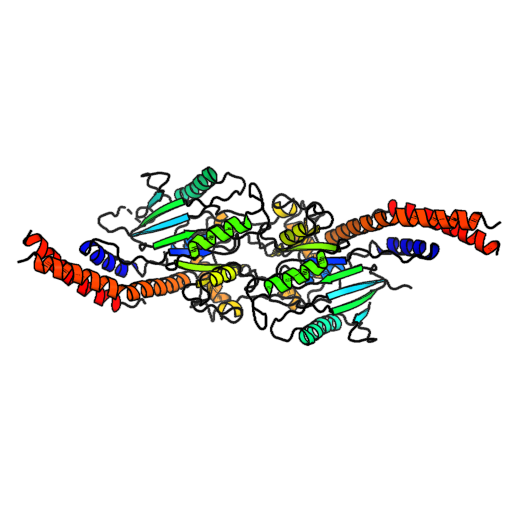3 N N . LYS A 1 162 ? -27.390 9.454 -4.435 1.00 12.34 160 LYS A N 1
ATOM 1124 C CA . LYS A 1 162 ? -26.799 10.775 -4.241 1.00 12.81 160 LYS A CA 1
ATOM 1125 C C . LYS A 1 162 ? -25.269 10.730 -4.095 1.00 11.99 160 LYS A C 1
ATOM 1126 O O . LYS A 1 162 ? -24.565 11.654 -4.538 1.00 12.51 160 LYS A O 1
ATOM 1132 N N . ASP A 1 163 ? -24.747 9.650 -3.515 1.00 11.12 161 ASP A N 1
ATOM 1133 C CA . ASP A 1 163 ? -23.313 9.550 -3.270 1.00 10.88 161 ASP A CA 1
ATOM 1134 C C . ASP A 1 163 ? -22.581 8.678 -4.292 1.00 10.31 161 ASP A C 1
ATOM 1135 O O . ASP A 1 163 ? -21.540 8.111 -3.976 1.00 8.89 161 ASP A O 1
ATOM 1140 N N . ILE A 1 164 ? -23.113 8.611 -5.513 1.00 9.46 162 ILE A N 1
ATOM 1141 C CA . ILE A 1 164 ? -22.509 7.790 -6.567 1.00 9.23 162 ILE A CA 1
ATOM 1142 C C . ILE A 1 164 ? -21.034 8.131 -6.809 1.00 9.02 162 ILE A C 1
ATOM 1143 O O . ILE A 1 164 ? -20.211 7.234 -7.028 1.00 8.19 162 ILE A O 1
ATOM 1148 N N . GLU A 1 165 ? -20.689 9.416 -6.751 1.00 8.29 163 GLU A N 1
ATOM 1149 C CA . GLU A 1 165 ? -19.301 9.812 -6.992 1.00 8.50 163 GLU A CA 1
ATOM 1150 C C . GLU A 1 165 ? -18.356 9.140 -5.997 1.00 8.43 163 GLU A C 1
ATOM 1151 O O . GLU A 1 165 ? -17.358 8.530 -6.398 1.00 7.93 163 GLU A O 1
ATOM 1157 N N . LEU A 1 166 ? -18.687 9.233 -4.707 1.00 8.73 164 LEU A N 1
ATOM 1158 C CA . LEU A 1 166 ? -17.870 8.608 -3.667 1.00 8.40 164 LEU A CA 1
ATOM 1159 C C . LEU A 1 166 ? -17.834 7.087 -3.824 1.00 8.54 164 LEU A C 1
ATOM 1160 O O . LEU A 1 166 ? -16.792 6.464 -3.604 1.00 8.34 164 LEU A O 1
ATOM 1165 N N . GLN A 1 167 ? -18.964 6.495 -4.201 1.00 8.84 165 GLN A N 1
ATOM 1166 C CA . GLN A 1 167 ? -19.028 5.041 -4.406 1.00 9.20 165 GLN A CA 1
ATOM 1167 C C . GLN A 1 167 ? -18.083 4.594 -5.514 1.00 9.17 165 GLN A C 1
ATOM 1168 O O . GLN A 1 167 ? -17.371 3.594 -5.367 1.00 9.20 165 GLN A O 1
ATOM 1174 N N . ILE A 1 168 ? -18.055 5.348 -6.608 1.00 9.00 166 ILE A N 1
ATOM 1175 C CA . ILE A 1 168 ? -17.155 5.002 -7.706 1.00 8.84 166 ILE A CA 1
ATOM 1176 C C . ILE A 1 168 ? -15.711 5.238 -7.291 1.00 8.95 166 ILE A C 1
ATOM 1177 O O . ILE A 1 168 ? -14.833 4.409 -7.558 1.00 9.19 166 ILE A O 1
ATOM 1182 N N . ARG A 1 169 ? -15.464 6.360 -6.616 1.00 8.44 167 ARG A N 1
ATOM 1183 C CA . ARG A 1 169 ? -14.103 6.709 -6.251 1.00 9.01 167 ARG A CA 1
ATOM 1184 C C . ARG A 1 169 ? -13.506 5.708 -5.263 1.00 9.43 167 ARG A C 1
ATOM 1185 O O . ARG A 1 169 ? -12.343 5.347 -5.396 1.00 9.86 167 ARG A O 1
ATOM 1193 N N . GLU A 1 170 ? -14.316 5.241 -4.311 1.00 10.15 168 GLU A N 1
ATOM 1194 C CA . GLU A 1 170 ? -13.856 4.260 -3.314 1.00 10.40 168 GLU A CA 1
ATOM 1195 C C . GLU A 1 170 ? -13.701 2.876 -3.934 1.00 10.36 168 GLU A C 1
ATOM 1196 O O . GLU A 1 170 ? -12.838 2.091 -3.531 1.00 10.50 168 GLU A O 1
ATOM 1202 N N . LEU A 1 171 ? -14.510 2.592 -4.945 1.00 10.02 169 LEU A N 1
ATOM 1203 C CA . LEU A 1 171 ? -14.346 1.372 -5.727 1.00 9.64 169 LEU A CA 1
ATOM 1204 C C . LEU A 1 171 ? -12.985 1.358 -6.424 1.00 9.82 169 LEU A C 1
ATOM 1205 O O . LEU A 1 171 ? -12.284 0.347 -6.403 1.00 10.12 169 LEU A O 1
ATOM 1210 N N . ILE A 1 172 ? -12.620 2.478 -7.045 1.00 9.51 170 ILE A N 1
ATOM 1211 C CA . ILE A 1 172 ? -11.316 2.615 -7.690 1.00 9.69 170 ILE A CA 1
ATOM 1212 C C . ILE A 1 172 ? -10.201 2.461 -6.655 1.00 9.83 170 ILE A C 1
ATOM 1213 O O . ILE A 1 172 ? -9.256 1.714 -6.857 1.00 10.23 170 ILE A O 1
ATOM 1218 N N . LEU A 1 173 ? -10.340 3.159 -5.534 1.00 10.20 171 LEU A N 1
ATOM 1219 C CA . LEU A 1 173 ? -9.326 3.102 -4.481 1.00 11.06 171 LEU A CA 1
ATOM 1220 C C . LEU A 1 173 ? -9.114 1.694 -3.930 1.00 11.32 171 LEU A C 1
ATOM 1221 O O . LEU A 1 173 ? -7.984 1.325 -3.601 1.00 11.46 171 LEU A O 1
ATOM 1226 N N . ARG A 1 174 ? -10.185 0.909 -3.842 1.00 12.41 172 ARG A N 1
ATOM 1227 C CA . ARG A 1 174 ? -10.071 -0.488 -3.400 1.00 12.98 172 ARG A CA 1
ATOM 1228 C C . ARG A 1 174 ? -9.101 -1.274 -4.298 1.00 12.70 172 ARG A C 1
ATOM 1229 O O . ARG A 1 174 ? -8.353 -2.140 -3.823 1.00 13.42 172 ARG A O 1
ATOM 1237 N N . PHE A 1 175 ? -9.101 -0.959 -5.589 1.00 11.89 173 PHE A N 1
ATOM 1238 C CA . PHE A 1 175 ? -8.180 -1.610 -6.522 1.00 11.77 173 PHE A CA 1
ATOM 1239 C C . PHE A 1 175 ? -6.778 -1.033 -6.553 1.00 11.74 173 PHE A C 1
ATOM 1240 O O . PHE A 1 175 ? -5.812 -1.784 -6.463 1.00 11.65 173 PHE A O 1
ATOM 1248 N N . ILE A 1 176 ? -6.656 0.287 -6.670 1.00 11.59 174 ILE A N 1
ATOM 1249 C CA . ILE A 1 176 ? -5.344 0.882 -6.897 1.00 11.90 174 ILE A CA 1
ATOM 1250 C C . ILE A 1 176 ? -4.532 1.111 -5.620 1.00 12.18 174 ILE A C 1
ATOM 1251 O O . ILE A 1 176 ? -3.343 1.402 -5.696 1.00 12.08 174 ILE A O 1
ATOM 1256 N N . SER A 1 177 ? -5.170 0.968 -4.461 1.00 13.25 175 SER A N 1
ATOM 1257 C CA . SER A 1 177 ? -4.440 1.041 -3.185 1.00 15.19 175 SER A CA 1
ATOM 1258 C C . SER A 1 177 ? -3.560 -0.200 -2.959 1.00 15.66 175 SER A C 1
ATOM 1259 O O . SER A 1 177 ? -2.642 -0.176 -2.128 1.00 16.36 175 SER A O 1
ATOM 1262 N N . ASN A 1 178 ? -3.841 -1.265 -3.707 1.00 16.09 176 ASN A N 1
ATOM 1263 C CA . ASN A 1 178 ? -3.017 -2.484 -3.747 1.00 16.94 176 ASN A CA 1
ATOM 1264 C C . ASN A 1 178 ? -1.618 -2.111 -4.245 1.00 17.09 176 ASN A C 1
ATOM 1265 O O . ASN A 1 178 ? -1.479 -1.657 -5.382 1.00 16.55 176 ASN A O 1
ATOM 1270 N N . PRO A 1 179 ? -0.573 -2.278 -3.399 1.00 17.31 177 PRO A N 1
ATOM 1271 C CA . PRO A 1 179 ? 0.764 -1.875 -3.848 1.00 17.33 177 PRO A CA 1
ATOM 1272 C C . PRO A 1 179 ? 1.272 -2.686 -5.044 1.00 17.35 177 PRO A C 1
ATOM 1273 O O . PRO A 1 179 ? 2.173 -2.224 -5.746 1.00 17.17 177 PRO A O 1
ATOM 1277 N N . ASN A 1 180 ? 0.697 -3.873 -5.255 1.00 16.90 178 ASN A N 1
ATOM 1278 C CA . ASN A 1 180 ? 1.008 -4.720 -6.420 1.00 17.15 178 ASN A CA 1
ATOM 1279 C C . ASN A 1 180 ? 0.039 -4.478 -7.585 1.00 16.40 178 ASN A C 1
ATOM 1280 O O . ASN A 1 180 ? -0.554 -5.417 -8.162 1.00 16.65 178 ASN A O 1
ATOM 1285 N N . SER A 1 181 ? -0.134 -3.199 -7.910 1.00 15.14 179 SER A N 1
ATOM 1286 C CA . SER A 1 181 ? -0.864 -2.810 -9.105 1.00 14.00 179 SER A CA 1
ATOM 1287 C C . SER A 1 181 ? -0.137 -1.705 -9.849 1.00 13.01 179 SER A C 1
ATOM 1288 O O . SER A 1 181 ? 0.544 -0.865 -9.241 1.00 12.92 179 SER A O 1
ATOM 1291 N N . ILE A 1 182 ? -0.259 -1.724 -11.172 1.00 11.69 180 ILE A N 1
ATOM 1292 C CA . ILE A 1 182 ? 0.235 -0.640 -12.007 1.00 10.65 180 ILE A CA 1
ATOM 1293 C C . ILE A 1 182 ? -0.988 0.150 -12.438 1.00 10.07 180 ILE A C 1
ATOM 1294 O O . ILE A 1 182 ? -1.966 -0.434 -12.912 1.00 10.16 180 ILE A O 1
ATOM 1299 N N . ILE A 1 183 ? -0.923 1.468 -12.274 1.00 8.70 181 ILE A N 1
ATOM 1300 C CA . ILE A 1 183 ? -2.079 2.323 -12.569 1.00 8.31 181 ILE A CA 1
ATOM 1301 C C . ILE A 1 183 ? -1.913 2.966 -13.931 1.00 8.13 181 ILE A C 1
ATOM 1302 O O . ILE A 1 183 ? -0.928 3.662 -14.164 1.00 8.64 181 ILE A O 1
ATOM 1307 N N . LEU A 1 184 ? -2.870 2.721 -14.824 1.00 7.89 182 LEU A N 1
ATOM 1308 C CA . LEU A 1 184 ? -2.923 3.442 -16.090 1.00 8.12 182 LEU A CA 1
ATOM 1309 C C . LEU A 1 184 ? -3.842 4.620 -15.858 1.00 7.67 182 LEU A C 1
ATOM 1310 O O . LEU A 1 184 ? -5.064 4.464 -15.794 1.00 7.84 182 LEU A O 1
ATOM 1315 N N . ALA A 1 185 ? -3.228 5.787 -15.707 1.00 7.15 183 ALA A N 1
ATOM 1316 C CA . ALA A 1 185 ? -3.941 7.017 -15.398 1.00 6.64 183 ALA A CA 1
ATOM 1317 C C . ALA A 1 185 ? -4.351 7.646 -16.716 1.00 6.64 183 ALA A C 1
ATOM 1318 O O . ALA A 1 185 ? -3.521 8.237 -17.393 1.00 6.16 183 ALA A O 1
ATOM 1320 N N . VAL A 1 186 ? -5.644 7.532 -17.049 1.00 5.81 184 VAL A N 1
ATOM 1321 C CA . VAL A 1 186 ? -6.155 7.941 -18.371 1.00 6.29 184 VAL A CA 1
ATOM 1322 C C . VAL A 1 186 ? -6.786 9.315 -18.307 1.00 6.06 184 VAL A C 1
ATOM 1323 O O . VAL A 1 186 ? -7.674 9.553 -17.476 1.00 7.10 184 VAL A O 1
ATOM 1327 N N . THR A 1 187 ? -6.314 10.213 -19.172 1.00 6.07 185 THR A N 1
ATOM 1328 C CA . THR A 1 187 ? -6.871 11.563 -19.308 1.00 6.04 185 THR A CA 1
ATOM 1329 C C . THR A 1 187 ? -7.082 11.873 -20.789 1.00 5.82 185 THR A C 1
ATOM 1330 O O . THR A 1 187 ? -6.179 11.661 -21.602 1.00 5.96 185 THR A O 1
ATOM 1334 N N . ALA A 1 188 ? -8.254 12.402 -21.129 1.00 4.50 186 ALA A N 1
ATOM 1335 C CA . ALA A 1 188 ? -8.531 12.816 -22.516 1.00 4.87 186 ALA A CA 1
ATOM 1336 C C . ALA A 1 188 ? -7.747 14.070 -22.904 1.00 4.90 186 ALA A C 1
ATOM 1337 O O . ALA A 1 188 ? -7.610 15.008 -22.113 1.00 5.48 186 ALA A O 1
ATOM 1339 N N . ALA A 1 189 ? -7.243 14.086 -24.136 1.00 5.30 187 ALA A N 1
ATOM 1340 C CA . ALA A 1 189 ? -6.460 15.209 -24.642 1.00 4.91 187 ALA A CA 1
ATOM 1341 C C . ALA A 1 189 ? -7.278 16.483 -24.863 1.00 5.16 187 ALA A C 1
ATOM 1342 O O . ALA A 1 189 ? -6.712 17.583 -24.885 1.00 5.67 187 ALA A O 1
ATOM 1344 N N . ASN A 1 190 ? -8.591 16.331 -25.040 1.00 5.63 188 ASN A N 1
ATOM 1345 C CA . ASN A 1 190 ? -9.483 17.470 -25.237 1.00 6.20 188 ASN A CA 1
ATOM 1346 C C . ASN A 1 190 ? -9.995 18.041 -23.907 1.00 6.38 188 ASN A C 1
ATOM 1347 O O . ASN A 1 190 ? -11.053 18.677 -23.843 1.00 7.20 188 ASN A O 1
ATOM 1352 N N . THR A 1 191 ? -9.246 17.762 -22.848 1.00 6.09 189 THR A N 1
ATOM 1353 C CA . THR A 1 191 ? -9.429 18.408 -21.545 1.00 6.88 189 THR A CA 1
ATOM 1354 C C . THR A 1 191 ? -8.049 18.892 -21.111 1.00 6.97 189 THR A C 1
ATOM 1355 O O . THR A 1 191 ? -7.035 18.362 -21.579 1.00 6.83 189 THR A O 1
ATOM 1359 N N . ASP A 1 192 ? -7.989 19.881 -20.212 1.00 6.44 190 ASP A N 1
ATOM 1360 C CA . ASP A 1 192 ? -6.702 20.342 -19.713 1.00 6.95 190 ASP A CA 1
ATOM 1361 C C . ASP A 1 192 ? -6.076 19.273 -18.810 1.00 6.64 190 ASP A C 1
ATOM 1362 O O . ASP A 1 192 ? -6.751 18.702 -17.941 1.00 7.20 190 ASP A O 1
ATOM 1367 N N . MET A 1 193 ? -4.775 19.039 -18.973 1.00 6.99 191 MET A N 1
ATOM 1368 C CA . MET A 1 193 ? -4.110 18.017 -18.177 1.00 7.25 191 MET A CA 1
ATOM 1369 C C . MET A 1 193 ? -4.239 18.262 -16.664 1.00 6.82 191 MET A C 1
ATOM 1370 O O . MET A 1 193 ? -4.372 17.318 -15.891 1.00 6.16 191 MET A O 1
ATOM 1375 N N . ALA A 1 194 ? -4.256 19.530 -16.253 1.00 6.58 192 ALA A N 1
ATOM 1376 C CA . ALA A 1 194 ? -4.388 19.864 -14.830 1.00 6.60 192 ALA A CA 1
ATOM 1377 C C . ALA A 1 194 ? -5.725 19.421 -14.224 1.00 6.89 192 ALA A C 1
ATOM 1378 O O . ALA A 1 194 ? -5.867 19.360 -13.001 1.00 6.59 192 ALA A O 1
ATOM 1380 N N . THR A 1 195 ? -6.696 19.109 -15.089 1.00 6.23 193 THR A N 1
ATOM 1381 C CA . THR A 1 195 ? -7.996 18.604 -14.627 1.00 6.14 193 THR A CA 1
ATOM 1382 C C . THR A 1 195 ? -8.056 17.080 -14.560 1.00 6.12 193 THR A C 1
ATOM 1383 O O . THR A 1 195 ? -9.132 16.513 -14.396 1.00 6.61 193 THR A O 1
ATOM 1387 N N . SER A 1 196 ? -6.902 16.417 -14.679 1.00 5.75 194 SER A N 1
ATOM 1388 C CA . SER A 1 196 ? -6.858 14.953 -14.672 1.00 6.37 194 SER A CA 1
ATOM 1389 C C . SER A 1 196 ? -7.286 14.366 -13.331 1.00 6.16 194 SER A C 1
ATOM 1390 O O . SER A 1 196 ? -6.536 14.411 -12.352 1.00 6.48 194 SER A O 1
ATOM 1393 N N . GLU A 1 197 ? -8.475 13.783 -13.300 1.00 6.10 195 GLU A N 1
ATOM 1394 C CA . GLU A 1 197 ? -8.912 13.028 -12.142 1.00 7.17 195 GLU A CA 1
ATOM 1395 C C . GLU A 1 197 ? -8.073 11.766 -11.968 1.00 6.89 195 GLU A C 1
ATOM 1396 O O . GLU A 1 197 ? -7.849 11.328 -10.844 1.00 6.56 195 GLU A O 1
ATOM 1402 N N . ALA A 1 198 ? -7.608 11.192 -13.082 1.00 6.78 196 ALA A N 1
ATOM 1403 C CA . ALA A 1 198 ? -6.773 9.987 -13.024 1.00 6.71 196 ALA A CA 1
ATOM 1404 C C . ALA A 1 198 ? -5.467 10.273 -12.275 1.00 7.10 196 ALA A C 1
ATOM 1405 O O . ALA A 1 198 ? -5.029 9.485 -11.418 1.00 7.11 196 ALA A O 1
ATOM 1407 N N . LEU A 1 199 ? -4.829 11.385 -12.617 1.00 6.50 197 LEU A N 1
ATOM 1408 C CA . LEU A 1 199 ? -3.552 11.710 -11.970 1.00 7.37 197 LEU A CA 1
ATOM 1409 C C . LEU A 1 199 ? -3.737 12.149 -10.518 1.00 7.48 197 LEU A C 1
ATOM 1410 O O . LEU A 1 199 ? -2.937 11.777 -9.661 1.00 8.03 197 LEU A O 1
ATOM 1415 N N . LYS A 1 200 ? -4.815 12.885 -10.231 1.00 7.33 198 LYS A N 1
ATOM 1416 C CA . LYS A 1 200 ? -5.124 13.244 -8.832 1.00 7.49 198 LYS A CA 1
ATOM 1417 C C . LYS A 1 200 ? -5.249 12.002 -7.957 1.00 7.80 198 LYS A C 1
ATOM 1418 O O . LYS A 1 200 ? -4.604 11.918 -6.898 1.00 7.79 198 LYS A O 1
ATOM 1424 N N . ILE A 1 201 ? -6.068 11.039 -8.388 1.00 7.78 199 ILE A N 1
ATOM 1425 C CA . ILE A 1 201 ? -6.287 9.830 -7.582 1.00 8.15 199 ILE A CA 1
ATOM 1426 C C . ILE A 1 201 ? -5.043 8.937 -7.532 1.00 8.73 199 ILE A C 1
ATOM 1427 O O . ILE A 1 201 ? -4.760 8.337 -6.489 1.00 8.34 199 ILE A O 1
ATOM 1432 N N . SER A 1 202 ? -4.293 8.878 -8.632 1.00 9.23 200 SER A N 1
ATOM 1433 C CA . SER A 1 202 ? -3.043 8.098 -8.667 1.00 10.06 200 SER A CA 1
ATOM 1434 C C . SER A 1 202 ? -2.026 8.605 -7.647 1.00 10.91 200 SER A C 1
ATOM 1435 O O . SER A 1 202 ? -1.400 7.809 -6.942 1.00 11.25 200 SER A O 1
ATOM 1438 N N . ARG A 1 203 ? -1.898 9.926 -7.542 1.00 11.45 201 ARG A N 1
ATOM 1439 C CA . ARG A 1 203 ? -0.952 10.541 -6.612 1.00 12.25 201 ARG A CA 1
ATOM 1440 C C . ARG A 1 203 ? -1.321 10.310 -5.148 1.00 12.14 201 ARG A C 1
ATOM 1441 O O . ARG A 1 203 ? -0.456 10.332 -4.276 1.00 12.45 201 ARG A O 1
ATOM 1449 N N . GLU A 1 204 ? -2.597 10.040 -4.887 1.00 12.34 202 GLU A N 1
ATOM 1450 C CA . GLU A 1 204 ? -3.059 9.724 -3.531 1.00 12.62 202 GLU A CA 1
ATOM 1451 C C . GLU A 1 204 ? -2.523 8.392 -3.019 1.00 13.07 202 GLU A C 1
ATOM 1452 O O . GLU A 1 204 ? -2.121 8.289 -1.848 1.00 13.61 202 GLU A O 1
ATOM 1458 N N . VAL A 1 205 ? -2.511 7.388 -3.899 1.00 12.38 203 VAL A N 1
ATOM 1459 C CA . VAL A 1 205 ? -2.060 6.035 -3.545 1.00 12.41 203 VAL A CA 1
ATOM 1460 C C . VAL A 1 205 ? -0.608 5.774 -3.923 1.00 12.68 203 VAL A C 1
ATOM 1461 O O . VAL A 1 205 ? 0.035 4.872 -3.354 1.00 13.06 203 VAL A O 1
ATOM 1465 N N . ASP A 1 206 ? -0.103 6.555 -4.878 1.00 12.24 204 ASP A N 1
ATOM 1466 C CA . ASP A 1 206 ? 1.258 6.408 -5.404 1.00 12.54 204 ASP A CA 1
ATOM 1467 C C . ASP A 1 206 ? 1.931 7.784 -5.464 1.00 12.94 204 ASP A C 1
ATOM 1468 O O . ASP A 1 206 ? 2.227 8.295 -6.551 1.00 12.46 204 ASP A O 1
ATOM 1473 N N . PRO A 1 207 ? 2.179 8.394 -4.286 1.00 13.75 205 PRO A N 1
ATOM 1474 C CA . PRO A 1 207 ? 2.653 9.778 -4.266 1.00 14.72 205 PRO A CA 1
ATOM 1475 C C . PRO A 1 207 ? 3.979 10.028 -4.985 1.00 15.39 205 PRO A C 1
ATOM 1476 O O . PRO A 1 207 ? 4.173 11.121 -5.503 1.00 16.39 205 PRO A O 1
ATOM 1480 N N . ASP A 1 208 ? 4.874 9.043 -5.038 1.00 15.88 206 ASP A N 1
ATOM 1481 C CA . ASP A 1 208 ? 6.160 9.265 -5.713 1.00 16.75 206 ASP A CA 1
ATOM 1482 C C . ASP A 1 208 ? 6.200 8.707 -7.142 1.00 16.45 206 ASP A C 1
ATOM 1483 O O . ASP A 1 208 ? 7.246 8.694 -7.782 1.00 16.54 206 ASP A O 1
ATOM 1488 N N . GLY A 1 209 ? 5.040 8.269 -7.638 1.00 15.65 207 GLY A N 1
ATOM 1489 C CA . GLY A 1 209 ? 4.906 7.863 -9.039 1.00 15.01 207 GLY A CA 1
ATOM 1490 C C . GLY A 1 209 ? 5.675 6.616 -9.452 1.00 14.78 207 GLY A C 1
ATOM 1491 O O . GLY A 1 209 ? 6.057 6.473 -10.616 1.00 14.96 207 GLY A O 1
ATOM 1492 N N . ARG A 1 210 ? 5.896 5.704 -8.510 1.00 14.26 208 ARG A N 1
ATOM 1493 C CA . ARG A 1 210 ? 6.642 4.481 -8.811 1.00 14.72 208 ARG A CA 1
ATOM 1494 C C . ARG A 1 210 ? 5.854 3.464 -9.640 1.00 13.82 208 ARG A C 1
ATOM 1495 O O . ARG A 1 210 ? 6.437 2.508 -10.166 1.00 13.96 208 ARG A O 1
ATOM 1503 N N . ARG A 1 211 ? 4.541 3.666 -9.766 1.00 12.50 209 ARG A N 1
ATOM 1504 C CA . ARG A 1 211 ? 3.681 2.671 -10.424 1.00 11.75 209 ARG A CA 1
ATOM 1505 C C . ARG A 1 211 ? 2.504 3.292 -11.175 1.00 11.21 209 ARG A C 1
ATOM 1506 O O . ARG A 1 211 ? 1.469 2.653 -11.350 1.00 11.00 209 ARG A O 1
ATOM 1514 N N . THR A 1 212 ? 2.688 4.534 -11.613 1.00 10.68 210 THR A N 1
ATOM 1515 C CA . THR A 1 212 ? 1.662 5.273 -12.358 1.00 10.41 210 THR A CA 1
ATOM 1516 C C . THR A 1 212 ? 2.199 5.617 -13.737 1.00 9.82 210 THR A C 1
ATOM 1517 O O . THR A 1 212 ? 3.251 6.253 -13.880 1.00 10.33 210 THR A O 1
ATOM 1521 N N . LEU A 1 213 ? 1.458 5.206 -14.755 1.00 9.17 211 LEU A N 1
ATOM 1522 C CA . LEU A 1 213 ? 1.806 5.534 -16.124 1.00 9.25 211 LEU A CA 1
ATOM 1523 C C . LEU A 1 213 ? 0.663 6.334 -16.729 1.00 9.05 211 LEU A C 1
ATOM 1524 O O . LEU A 1 213 ? -0.487 5.899 -16.686 1.00 9.06 211 LEU A O 1
ATOM 1529 N N . ALA A 1 214 ? 0.981 7.496 -17.291 1.00 8.46 212 ALA A N 1
ATOM 1530 C CA . ALA A 1 214 ? -0.057 8.393 -17.802 1.00 8.01 212 ALA A CA 1
ATOM 1531 C C . ALA A 1 214 ? -0.351 8.118 -19.269 1.00 7.76 212 ALA A C 1
ATOM 1532 O O . ALA A 1 214 ? 0.561 8.035 -20.084 1.00 8.54 212 ALA A O 1
ATOM 1534 N N . VAL A 1 215 ? -1.630 7.947 -19.589 1.00 6.53 213 VAL A N 1
ATOM 1535 C CA . VAL A 1 215 ? -2.063 7.786 -20.974 1.00 5.90 213 VAL A CA 1
ATOM 1536 C C . VAL A 1 215 ? -2.930 8.986 -21.352 1.00 5.85 213 VAL A C 1
ATOM 1537 O O . VAL A 1 215 ? -3.807 9.388 -20.588 1.00 5.94 213 VAL A O 1
ATOM 1541 N N . ILE A 1 216 ? -2.661 9.569 -22.513 1.00 5.59 214 ILE A N 1
ATOM 1542 C CA . ILE A 1 216 ? -3.436 10.687 -23.007 1.00 5.58 214 ILE A CA 1
ATOM 1543 C C . ILE A 1 216 ? -4.171 10.208 -24.239 1.00 5.56 214 ILE A C 1
ATOM 1544 O O . ILE A 1 216 ? -3.553 9.913 -25.253 1.00 5.66 214 ILE A O 1
ATOM 1549 N N . THR A 1 217 ? -5.494 10.130 -24.136 1.00 5.60 215 THR A N 1
ATOM 1550 C CA . THR A 1 217 ? -6.314 9.592 -25.222 1.00 5.49 215 THR A CA 1
ATOM 1551 C C . THR A 1 217 ? -6.859 10.724 -26.091 1.00 5.28 215 THR A C 1
ATOM 1552 O O . THR A 1 217 ? -6.706 11.891 -25.771 1.00 5.39 215 THR A O 1
ATOM 1556 N N . LYS A 1 218 ? -7.487 10.375 -27.209 1.00 5.69 216 LYS A N 1
ATOM 1557 C CA . LYS A 1 218 ? -8.279 11.339 -27.976 1.00 5.25 216 LYS A CA 1
ATOM 1558 C C . LYS A 1 218 ? -7.452 12.521 -28.518 1.00 5.12 216 LYS A C 1
ATOM 1559 O O . LYS A 1 218 ? -7.971 13.624 -28.650 1.00 4.86 216 LYS A O 1
ATOM 1565 N N . LEU A 1 219 ? -6.173 12.292 -28.837 1.00 5.10 217 LEU A N 1
ATOM 1566 C CA . LEU A 1 219 ? -5.349 13.350 -29.457 1.00 5.28 217 LEU A CA 1
ATOM 1567 C C . LEU A 1 219 ? -6.040 13.917 -30.701 1.00 5.32 217 LEU A C 1
ATOM 1568 O O . LEU A 1 219 ? -5.918 15.109 -31.014 1.00 5.58 217 LEU A O 1
ATOM 1573 N N . ASP A 1 220 ? -6.772 13.058 -31.400 1.00 5.18 218 ASP A N 1
ATOM 1574 C CA . ASP A 1 220 ? -7.426 13.440 -32.649 1.00 5.73 218 ASP A CA 1
ATOM 1575 C C . ASP A 1 220 ? -8.585 14.430 -32.458 1.00 5.74 218 ASP A C 1
ATOM 1576 O O . ASP A 1 220 ? -9.038 15.050 -33.433 1.00 6.47 218 ASP A O 1
ATOM 1581 N N . LEU A 1 221 ? -9.038 14.592 -31.212 1.00 5.20 219 LEU A N 1
ATOM 1582 C CA . LEU A 1 221 ? -10.211 15.438 -30.936 1.00 5.61 219 LEU A CA 1
ATOM 1583 C C . LEU A 1 2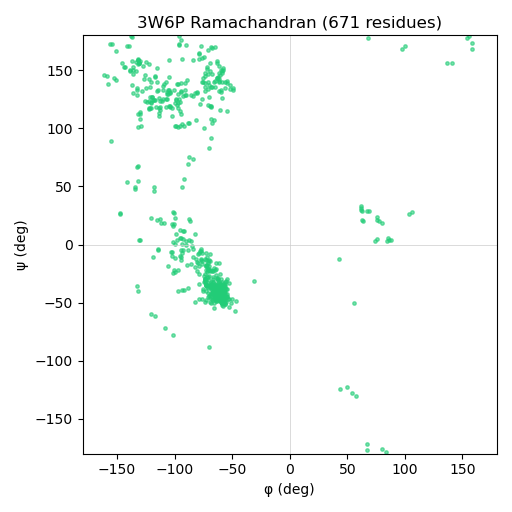21 ? -9.861 16.823 -30.397 1.00 5.76 219 LEU A C 1
ATOM 1584 O O . LEU A 1 221 ? -10.747 17.605 -30.061 1.00 6.43 219 LEU A O 1
ATOM 1589 N N . MET A 1 222 ? -8.574 17.114 -30.283 1.00 5.99 220 MET A N 1
ATOM 1590 C CA . MET A 1 222 ? -8.165 18.435 -29.815 1.00 5.99 220 MET A CA 1
ATOM 1591 C C . MET A 1 222 ? -8.634 19.564 -30.737 1.00 6.02 220 MET A C 1
ATOM 1592 O O . MET A 1 222 ? -8.598 19.445 -31.968 1.00 7.00 220 MET A O 1
ATOM 1597 N N . ASP A 1 223 ? -9.070 20.662 -30.117 1.00 6.50 221 ASP A N 1
ATOM 1598 C CA . ASP A 1 223 ? -9.479 21.875 -30.816 1.00 6.47 221 ASP A CA 1
ATOM 1599 C C . ASP A 1 223 ? -8.404 22.343 -31.805 1.00 7.61 221 ASP A C 1
ATOM 1600 O O . ASP A 1 223 ? -7.210 22.320 -31.487 1.00 7.61 221 ASP A O 1
ATOM 1605 N N . ALA A 1 224 ? -8.821 22.760 -32.997 1.00 8.01 222 ALA A N 1
ATOM 1606 C CA . ALA A 1 224 ? -7.881 23.356 -33.955 1.00 8.94 222 ALA A CA 1
ATOM 1607 C C . ALA A 1 224 ? -7.143 24.523 -33.296 1.00 9.39 222 ALA A C 1
ATOM 1608 O O . ALA A 1 224 ? -7.736 25.291 -32.541 1.00 10.13 222 ALA A O 1
ATOM 1610 N N . GLY A 1 225 ? -5.843 24.629 -33.562 1.00 10.27 223 GLY A N 1
ATOM 1611 C CA . GLY A 1 225 ? -5.015 25.649 -32.926 1.00 10.78 223 GLY A CA 1
ATOM 1612 C C . GLY A 1 225 ? -4.447 25.236 -31.580 1.00 10.89 223 GLY A C 1
ATOM 1613 O O . GLY A 1 225 ? -3.814 26.043 -30.888 1.00 11.91 223 GLY A O 1
ATOM 1614 N N . THR A 1 226 ? -4.695 23.983 -31.191 1.00 10.20 224 THR A N 1
ATOM 1615 C CA . THR A 1 226 ? -4.132 23.424 -29.963 1.00 9.27 224 THR A CA 1
ATOM 1616 C C . THR A 1 226 ? -3.497 22.066 -30.248 1.00 9.54 224 THR A C 1
ATOM 1617 O O . THR A 1 226 ? -3.832 21.405 -31.235 1.00 8.89 224 THR A O 1
ATOM 1621 N N . ASP A 1 227 ? -2.553 21.680 -29.398 1.00 9.35 225 ASP A N 1
ATOM 1622 C CA . ASP A 1 227 ? -1.992 20.332 -29.459 1.00 9.81 225 ASP A CA 1
ATOM 1623 C C . ASP A 1 227 ? -1.443 19.917 -28.110 1.00 9.35 225 ASP A C 1
ATOM 1624 O O . ASP A 1 227 ? -1.365 20.720 -27.179 1.00 9.19 225 ASP A O 1
ATOM 1629 N N . ALA A 1 228 ? -1.058 18.650 -28.019 1.00 9.43 226 ALA A N 1
ATOM 1630 C CA . ALA A 1 228 ? -0.628 18.081 -26.762 1.00 9.72 226 ALA A CA 1
ATOM 1631 C C . ALA A 1 228 ? 0.897 18.022 -26.625 1.00 10.25 226 ALA A C 1
ATOM 1632 O O . ALA A 1 228 ? 1.399 17.232 -25.837 1.00 10.14 226 ALA A O 1
ATOM 1634 N N . MET A 1 229 ? 1.627 18.861 -27.361 1.00 10.61 227 MET A N 1
ATOM 1635 C CA . MET A 1 229 ? 3.093 18.794 -27.305 1.00 12.40 227 MET A CA 1
ATOM 1636 C C . MET A 1 229 ? 3.656 18.990 -25.894 1.00 12.14 227 MET A C 1
ATOM 1637 O O . MET A 1 229 ? 4.473 18.184 -25.434 1.00 12.24 227 MET A O 1
ATOM 1642 N N . ASP A 1 230 ? 3.220 20.047 -25.212 1.00 12.18 228 ASP A N 1
ATOM 1643 C CA . ASP A 1 230 ? 3.706 20.336 -23.858 1.00 12.40 228 ASP A CA 1
ATOM 1644 C C . ASP A 1 230 ? 3.323 19.229 -22.893 1.00 11.56 228 ASP A C 1
ATOM 1645 O O . ASP A 1 230 ? 4.125 18.832 -22.044 1.00 11.72 228 ASP A O 1
ATOM 1650 N N . VAL A 1 231 ? 2.095 18.722 -23.030 1.00 10.75 229 VAL A N 1
ATOM 1651 C CA . VAL A 1 231 ? 1.631 17.610 -22.206 1.00 9.79 229 VAL A CA 1
ATOM 1652 C C . VAL A 1 231 ? 2.529 16.381 -22.396 1.00 9.41 229 VAL A C 1
ATOM 1653 O O . VAL A 1 231 ? 3.052 15.836 -21.428 1.00 9.40 229 VAL A O 1
ATOM 1657 N N . LEU A 1 232 ? 2.741 15.993 -23.649 1.00 9.82 230 LEU A N 1
ATOM 1658 C CA . LEU A 1 232 ? 3.512 14.783 -23.955 1.00 10.17 230 LEU A CA 1
ATOM 1659 C C . LEU A 1 232 ? 5.004 14.914 -23.651 1.00 11.85 230 LEU A C 1
ATOM 1660 O O . LEU A 1 232 ? 5.700 13.909 -23.530 1.00 11.71 230 LEU A O 1
ATOM 1665 N N . MET A 1 233 ? 5.492 16.146 -23.533 1.00 12.82 231 MET A N 1
ATOM 1666 C CA . MET A 1 233 ? 6.899 16.366 -23.204 1.00 14.21 231 MET A CA 1
ATOM 1667 C C . MET A 1 233 ? 7.128 16.566 -21.704 1.00 14.26 231 MET A C 1
ATOM 1668 O O . MET A 1 233 ? 8.254 16.852 -21.264 1.00 14.26 231 MET A O 1
ATOM 1673 N N . GLY A 1 234 ? 6.070 16.400 -20.913 1.00 14.32 232 GLY A N 1
ATOM 1674 C CA . GLY A 1 234 ? 6.188 16.498 -19.459 1.00 15.19 232 GLY A CA 1
ATOM 1675 C C . GLY A 1 234 ? 6.313 17.923 -18.952 1.00 15.82 232 GLY A C 1
ATOM 1676 O O . GLY A 1 234 ? 6.774 18.151 -17.824 1.00 16.43 232 GLY A O 1
ATOM 1677 N N . ARG A 1 235 ? 5.875 18.878 -19.765 1.00 15.92 233 ARG A N 1
ATOM 1678 C CA . ARG A 1 235 ? 5.977 20.301 -19.419 1.00 16.77 233 ARG A CA 1
ATOM 1679 C C . ARG A 1 235 ? 4.733 20.878 -18.715 1.00 16.78 233 ARG A C 1
ATOM 1680 O O . ARG A 1 235 ? 4.733 22.041 -18.289 1.00 17.45 233 ARG A O 1
ATOM 1688 N N . VAL A 1 236 ? 3.678 20.073 -18.592 1.00 16.22 234 VAL A N 1
ATOM 1689 C CA . VAL A 1 236 ? 2.500 20.472 -17.813 1.00 15.87 234 VAL A CA 1
ATOM 1690 C C . VAL A 1 236 ? 2.565 19.785 -16.449 1.00 16.04 234 VAL A C 1
ATOM 1691 O O . VAL A 1 236 ? 2.947 20.410 -15.458 1.00 16.80 234 VAL A O 1
ATOM 1695 N N . ILE A 1 237 ? 2.212 18.503 -16.396 1.00 15.50 235 ILE A N 1
ATOM 1696 C CA . ILE A 1 237 ? 2.377 17.718 -15.177 1.00 15.79 235 ILE A CA 1
ATOM 1697 C C . ILE A 1 237 ? 3.456 16.678 -15.459 1.00 15.66 235 ILE A C 1
ATOM 1698 O O . ILE A 1 237 ? 3.335 15.906 -16.414 1.00 15.04 235 ILE A O 1
ATOM 1703 N N . PRO A 1 238 ? 4.528 16.669 -14.647 1.00 15.89 236 PRO A N 1
ATOM 1704 C CA . PRO A 1 238 ? 5.553 15.644 -14.838 1.00 15.80 236 PRO A CA 1
ATOM 1705 C C . PRO A 1 238 ? 5.041 14.301 -14.341 1.00 15.11 236 PRO A C 1
ATOM 1706 O O . PRO A 1 238 ? 4.416 14.231 -13.267 1.00 15.24 236 PRO A O 1
ATOM 1710 N N . VAL A 1 239 ? 5.281 13.254 -15.124 1.00 14.19 237 VAL A N 1
ATOM 1711 C CA . VAL A 1 239 ? 4.939 11.888 -14.722 1.00 14.20 237 VAL A CA 1
ATOM 1712 C C . VAL A 1 239 ? 6.159 11.000 -14.974 1.00 14.82 237 VAL A C 1
ATOM 1713 O O . VAL A 1 239 ? 6.539 10.772 -16.123 1.00 14.85 237 VAL A O 1
ATOM 1717 N N . LYS A 1 240 ? 6.759 10.519 -13.890 1.00 15.45 238 LYS A N 1
ATOM 1718 C CA . LYS A 1 240 ? 8.065 9.852 -13.935 1.00 16.20 238 LYS A CA 1
ATOM 1719 C C . LYS A 1 240 ? 8.157 8.701 -14.939 1.00 15.55 238 LYS A C 1
ATOM 1720 O O . LYS A 1 240 ? 9.105 8.628 -15.724 1.00 16.01 238 LYS A O 1
ATOM 1726 N N . LEU A 1 241 ? 7.159 7.825 -14.934 1.00 14.81 239 LEU A N 1
ATOM 1727 C CA . LEU A 1 241 ? 7.222 6.601 -15.726 1.00 14.12 239 LEU A CA 1
ATOM 1728 C C . LEU A 1 241 ? 6.872 6.813 -17.197 1.00 13.64 239 LEU A C 1
ATOM 1729 O O . LEU A 1 241 ? 7.136 5.945 -18.039 1.00 14.38 239 LEU A O 1
ATOM 1734 N N . GLY A 1 242 ? 6.278 7.962 -17.499 1.00 12.36 240 GLY A N 1
ATOM 1735 C CA . GLY A 1 242 ? 5.927 8.281 -18.875 1.00 12.23 240 GLY A CA 1
ATOM 1736 C C . GLY A 1 242 ? 4.548 8.884 -19.057 1.00 11.44 240 GLY A C 1
ATOM 1737 O O . GLY A 1 242 ? 3.657 8.713 -18.218 1.00 11.63 240 GLY A O 1
ATOM 1738 N N . ILE A 1 243 ? 4.408 9.618 -20.156 1.00 11.03 241 ILE A N 1
ATOM 1739 C CA . ILE A 1 243 ? 3.132 10.168 -20.609 1.00 10.15 241 ILE A CA 1
ATOM 1740 C C . ILE A 1 243 ? 3.024 9.777 -22.064 1.00 9.57 241 ILE A C 1
ATOM 1741 O O . ILE A 1 243 ? 3.798 10.262 -22.909 1.00 10.08 241 ILE A O 1
ATOM 1746 N N . ILE A 1 244 ? 2.066 8.901 -22.360 1.00 8.43 242 ILE A N 1
ATOM 1747 C CA . ILE A 1 244 ? 1.982 8.282 -23.674 1.00 7.98 242 ILE A CA 1
ATOM 1748 C C . ILE A 1 244 ? 0.647 8.597 -24.327 1.00 7.82 242 ILE A C 1
ATOM 1749 O O . ILE A 1 244 ? -0.413 8.289 -23.769 1.00 7.33 242 ILE A O 1
ATOM 1754 N N . GLY A 1 245 ? 0.715 9.219 -25.503 1.00 7.39 243 GLY A N 1
ATOM 1755 C CA . GLY A 1 245 ? -0.492 9.598 -26.232 1.00 7.48 243 GLY A CA 1
ATOM 1756 C C . GLY A 1 245 ? -0.944 8.477 -27.148 1.00 7.70 243 GLY A C 1
ATOM 1757 O O . GLY A 1 245 ? -0.128 7.808 -27.772 1.00 7.79 243 GLY A O 1
ATOM 1758 N N . VAL A 1 246 ? -2.254 8.291 -27.241 1.00 6.53 244 VAL A N 1
ATOM 1759 C CA . VAL A 1 246 ? -2.838 7.230 -28.080 1.00 6.90 244 VAL A CA 1
ATOM 1760 C C . VAL A 1 246 ? -4.040 7.790 -28.848 1.00 6.60 244 VAL A C 1
ATOM 1761 O O . VAL A 1 246 ? -4.625 8.814 -28.449 1.00 6.48 244 VAL A O 1
ATOM 1765 N N . VAL A 1 247 ? -4.383 7.135 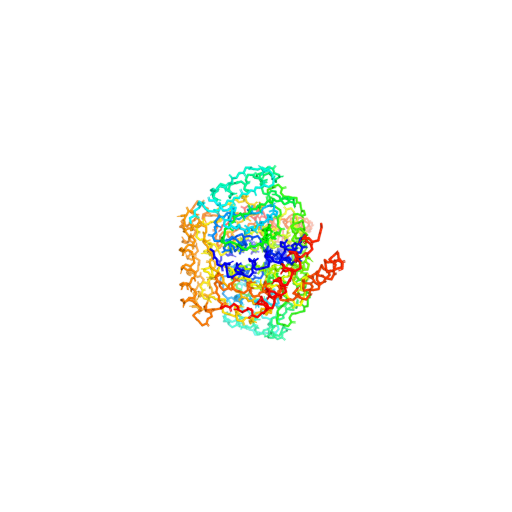-29.963 1.00 6.32 245 VAL A N 1
ATOM 1766 C CA . VAL A 1 247 ? -5.579 7.481 -30.744 1.00 5.97 245 VAL A CA 1
ATOM 1767 C C . VAL A 1 247 ? -6.389 6.211 -30.977 1.00 6.18 245 VAL A C 1
ATOM 1768 O O . VAL A 1 247 ? -6.046 5.381 -31.827 1.00 6.59 245 VAL A O 1
ATOM 1772 N N . ASN A 1 248 ? -7.452 6.058 -30.206 1.00 6.46 246 ASN A N 1
ATOM 1773 C CA . ASN A 1 248 ? -8.342 4.925 -30.365 1.00 6.31 246 ASN A CA 1
ATOM 1774 C C . ASN A 1 248 ? -9.552 5.271 -31.227 1.00 6.28 246 ASN A C 1
ATOM 1775 O O . ASN A 1 248 ? -9.685 6.399 -31.707 1.00 7.85 246 ASN A O 1
ATOM 1780 N N . ARG A 1 249 ? -10.416 4.292 -31.442 1.00 6.83 247 ARG A N 1
ATOM 1781 C CA . ARG A 1 249 ? -11.552 4.464 -32.341 1.00 6.49 247 ARG A CA 1
ATOM 1782 C C . ARG A 1 249 ? -12.614 5.439 -31.827 1.00 6.52 247 ARG A C 1
ATOM 1783 O O . ARG A 1 249 ? -12.990 5.407 -30.657 1.00 6.41 247 ARG A O 1
ATOM 1791 N N . SER A 1 250 ? -13.081 6.308 -32.724 1.00 6.44 248 SER A N 1
ATOM 1792 C CA . SER A 1 250 ? -14.205 7.191 -32.437 1.00 6.17 248 SER A CA 1
ATOM 1793 C C . SER A 1 250 ? -15.477 6.371 -32.302 1.00 6.19 248 SER A C 1
ATOM 1794 O O . SER A 1 250 ? -15.498 5.176 -32.631 1.00 6.21 248 SER A O 1
ATOM 1797 N N . GLN A 1 251 ? -16.551 7.003 -31.836 1.00 5.98 249 GLN A N 1
ATOM 1798 C CA . GLN A 1 251 ? -17.820 6.293 -31.718 1.00 6.10 249 GLN A CA 1
ATOM 1799 C C . GLN A 1 251 ? -18.321 5.857 -33.099 1.00 6.70 249 GLN A C 1
ATOM 1800 O O . GLN A 1 251 ? -18.847 4.745 -33.249 1.00 6.51 249 GLN A O 1
ATOM 1806 N N . LEU A 1 252 ? -18.113 6.719 -34.094 1.00 6.69 250 LEU A N 1
ATOM 1807 C CA . LEU A 1 252 ? -18.432 6.397 -35.492 1.00 7.78 250 LEU A CA 1
ATOM 1808 C C . LEU A 1 252 ? -17.700 5.137 -35.944 1.00 8.08 250 LEU A C 1
ATOM 1809 O O . LEU A 1 252 ? -18.314 4.250 -36.546 1.00 7.65 250 LEU A O 1
ATOM 1814 N N . ASP A 1 253 ? -16.401 5.072 -35.635 1.00 8.18 251 ASP A N 1
ATOM 1815 C CA . ASP A 1 253 ? -15.551 3.917 -35.964 1.00 9.28 251 ASP A CA 1
ATOM 1816 C C . ASP A 1 253 ? -16.066 2.646 -35.283 1.00 9.16 251 ASP A C 1
ATOM 1817 O O . ASP A 1 253 ? -16.044 1.564 -35.870 1.00 9.28 251 ASP A O 1
ATOM 1822 N N . ILE A 1 254 ? -16.485 2.772 -34.023 1.00 8.83 252 ILE A N 1
ATOM 1823 C CA . ILE A 1 254 ? -17.059 1.634 -33.301 1.00 9.50 252 ILE A CA 1
ATOM 1824 C C . ILE A 1 254 ? -18.355 1.183 -33.971 1.00 9.60 252 ILE A C 1
ATOM 1825 O O . ILE A 1 254 ? -18.560 -0.022 -34.223 1.00 9.61 252 ILE A O 1
ATOM 1830 N N . ASN A 1 255 ? -19.218 2.144 -34.275 1.00 9.75 253 ASN A N 1
ATOM 1831 C CA . ASN A 1 255 ? -20.474 1.847 -34.965 1.00 10.68 253 ASN A CA 1
ATOM 1832 C C . ASN A 1 255 ? -20.243 1.141 -36.305 1.00 11.04 253 ASN A C 1
ATOM 1833 O O . ASN A 1 255 ? -20.985 0.208 -36.652 1.00 11.65 253 ASN A O 1
ATOM 1838 N N . ASN A 1 256 ? -19.211 1.577 -37.030 1.00 10.34 254 ASN A N 1
ATOM 1839 C CA . ASN A 1 256 ? -18.879 1.041 -38.351 1.00 10.68 254 ASN A CA 1
ATOM 1840 C C . ASN A 1 256 ? -17.992 -0.211 -38.308 1.00 10.10 254 ASN A C 1
ATOM 1841 O O . ASN A 1 256 ? -17.583 -0.718 -39.352 1.00 9.77 254 ASN A O 1
ATOM 1846 N N . LYS A 1 257 ? -17.691 -0.682 -37.101 1.00 9.61 255 LYS A N 1
ATOM 1847 C CA . LYS A 1 257 ? -16.928 -1.906 -36.885 1.00 9.95 255 LYS A CA 1
ATOM 1848 C C . LYS A 1 257 ? -15.505 -1.850 -37.450 1.00 9.42 255 LYS A C 1
ATOM 1849 O O . LYS A 1 257 ? -14.942 -2.870 -37.836 1.00 9.23 255 LYS A O 1
ATOM 1855 N N . LYS A 1 258 ? -14.924 -0.643 -37.481 1.00 8.60 256 LYS A N 1
ATOM 1856 C CA . LYS A 1 258 ? -13.519 -0.480 -37.879 1.00 8.55 256 LYS A CA 1
ATOM 1857 C C . LYS A 1 258 ? -12.616 -1.423 -37.062 1.00 8.38 256 LYS A C 1
ATOM 1858 O O . LYS A 1 258 ? -12.756 -1.533 -35.838 1.00 8.66 256 LYS A O 1
ATOM 1864 N N . SER A 1 259 ? -11.697 -2.110 -37.744 1.00 8.68 257 SER A N 1
ATOM 1865 C CA . SER A 1 259 ? -10.815 -3.082 -37.097 1.00 9.07 257 SER A CA 1
ATOM 1866 C C . SER A 1 259 ? -9.702 -2.471 -36.248 1.00 9.04 257 SER A C 1
ATOM 1867 O O . SER A 1 259 ? -9.330 -1.301 -36.418 1.00 8.45 257 SER A O 1
ATOM 1870 N N . VAL A 1 260 ? -9.153 -3.302 -35.371 1.00 9.25 258 VAL A N 1
ATOM 1871 C CA . VAL A 1 260 ? -7.967 -2.955 -34.594 1.00 9.92 258 VAL A CA 1
ATOM 1872 C C . VAL A 1 260 ? -6.779 -2.621 -35.496 1.00 10.48 258 VAL A C 1
ATOM 1873 O O . VAL A 1 260 ? -6.095 -1.632 -35.272 1.00 9.95 258 VAL A O 1
ATOM 1877 N N . THR A 1 261 ? -6.542 -3.437 -36.521 1.00 10.59 259 THR A N 1
ATOM 1878 C CA . THR A 1 261 ? -5.458 -3.168 -37.459 1.00 11.28 259 THR A CA 1
ATOM 1879 C C . THR A 1 261 ? -5.567 -1.769 -38.057 1.00 10.52 259 THR A C 1
ATOM 1880 O O . THR A 1 261 ? -4.573 -1.044 -38.147 1.00 10.71 259 THR A O 1
ATOM 1884 N N . ASP A 1 262 ? -6.774 -1.392 -38.468 1.00 9.84 260 ASP A N 1
ATOM 1885 C CA . ASP A 1 262 ? -6.973 -0.093 -39.101 1.00 9.74 260 ASP A CA 1
ATOM 1886 C C . ASP A 1 262 ? -6.829 1.033 -38.081 1.00 9.15 260 ASP A C 1
ATOM 1887 O O . ASP A 1 262 ? -6.276 2.088 -38.395 1.00 9.66 260 ASP A O 1
ATOM 1892 N N . SER A 1 263 ? -7.306 0.787 -36.859 1.00 9.06 261 SER A N 1
ATOM 1893 C CA . SER A 1 263 ? -7.173 1.766 -35.771 1.00 7.90 261 SER A CA 1
ATOM 1894 C C . SER A 1 263 ? -5.693 2.090 -35.542 1.00 8.29 261 SER A C 1
ATOM 1895 O O . SER A 1 263 ? -5.282 3.265 -35.481 1.00 7.46 261 SER A O 1
ATOM 1898 N N . ILE A 1 264 ? -4.899 1.032 -35.403 1.00 8.56 262 ILE A N 1
ATOM 1899 C CA . ILE A 1 264 ? -3.471 1.171 -35.114 1.00 9.74 262 ILE A CA 1
ATOM 1900 C C . ILE A 1 264 ? -2.751 1.879 -36.265 1.00 10.42 262 ILE A C 1
ATOM 1901 O O . ILE A 1 264 ? -1.914 2.755 -36.025 1.00 10.30 262 ILE A O 1
ATOM 1906 N N . ARG A 1 265 ? -3.077 1.502 -37.503 1.00 10.62 263 ARG A N 1
ATOM 1907 C CA . ARG A 1 265 ? -2.480 2.130 -38.687 1.00 11.21 263 ARG A CA 1
ATOM 1908 C C . ARG A 1 265 ? -2.747 3.626 -38.704 1.00 10.95 263 ARG A C 1
ATOM 1909 O O . ARG A 1 265 ? -1.848 4.430 -38.979 1.00 10.62 263 ARG A O 1
ATOM 1917 N N . ASP A 1 266 ? -3.989 3.998 -38.403 1.00 9.83 264 ASP A N 1
ATOM 1918 C CA . ASP A 1 266 ? -4.362 5.401 -38.442 1.00 9.81 264 ASP A CA 1
ATOM 1919 C C . ASP A 1 266 ? -3.768 6.169 -37.268 1.00 9.39 264 ASP A C 1
ATOM 1920 O O . ASP A 1 266 ? -3.447 7.351 -37.402 1.00 9.68 264 ASP A O 1
ATOM 1925 N N . GLU A 1 267 ? -3.607 5.497 -36.132 1.00 8.93 265 GLU A N 1
ATOM 1926 C CA . GLU A 1 267 ? -2.947 6.115 -34.974 1.00 8.96 265 GLU A CA 1
ATOM 1927 C C . GLU A 1 267 ? -1.497 6.420 -35.337 1.00 9.45 265 GLU A C 1
ATOM 1928 O O . GLU A 1 267 ? -1.006 7.526 -35.102 1.00 9.01 265 GLU A O 1
ATOM 1934 N N . TYR A 1 268 ? -0.826 5.441 -35.945 1.00 10.13 266 TYR A N 1
ATOM 1935 C CA . TYR A 1 268 ? 0.553 5.647 -36.389 1.00 11.47 266 TYR A CA 1
ATOM 1936 C C . TYR A 1 268 ? 0.651 6.867 -37.310 1.00 11.18 266 TYR A C 1
ATOM 1937 O O . TYR A 1 268 ? 1.499 7.750 -37.105 1.00 10.92 266 TYR A O 1
ATOM 1946 N N . ALA A 1 269 ? -0.232 6.915 -38.308 1.00 11.30 267 ALA A N 1
ATOM 1947 C CA . ALA A 1 269 ? -0.252 7.990 -39.304 1.00 11.47 267 ALA A CA 1
ATOM 1948 C C . ALA A 1 269 ? -0.537 9.355 -38.681 1.00 11.20 267 ALA A C 1
ATOM 1949 O O . ALA A 1 269 ? 0.074 10.353 -39.061 1.00 11.05 267 ALA A O 1
ATOM 1951 N N . PHE A 1 270 ? -1.464 9.383 -37.721 1.00 10.59 268 PHE A N 1
ATOM 1952 C CA . PHE A 1 270 ? -1.784 10.610 -37.008 1.00 10.32 268 PHE A CA 1
ATOM 1953 C C . PHE A 1 270 ? -0.560 11.133 -36.253 1.00 10.66 268 PHE A C 1
ATOM 1954 O O . PHE A 1 270 ? -0.254 12.320 -36.324 1.00 10.77 268 PHE A O 1
ATOM 1962 N N . LEU A 1 271 ? 0.133 10.253 -35.533 1.00 10.44 269 LEU A N 1
ATOM 1963 C CA . LEU A 1 271 ? 1.326 10.666 -34.781 1.00 11.31 269 LEU A CA 1
ATOM 1964 C C . LEU A 1 271 ? 2.450 11.170 -35.697 1.00 11.63 269 LEU A C 1
ATOM 1965 O O . LEU A 1 271 ? 3.106 12.151 -35.380 1.00 11.77 269 LEU A O 1
ATOM 1970 N N . GLN A 1 272 ? 2.642 10.528 -36.845 1.00 12.48 270 GLN A N 1
ATOM 1971 C CA . GLN A 1 272 ? 3.657 10.997 -37.806 1.00 13.57 270 GLN A CA 1
ATOM 1972 C C . GLN A 1 272 ? 3.327 12.383 -38.349 1.00 13.95 270 GLN A C 1
ATOM 1973 O O . GLN A 1 272 ? 4.218 13.226 -38.531 1.00 14.15 270 GLN A O 1
ATOM 1979 N N . LYS A 1 273 ? 2.045 12.621 -38.590 1.00 13.85 271 LYS A N 1
ATOM 1980 C CA . LYS A 1 273 ? 1.576 13.879 -39.155 1.00 14.85 271 LYS A CA 1
ATOM 1981 C C . LYS A 1 273 ? 1.625 15.036 -38.154 1.00 14.53 271 LYS A C 1
ATOM 1982 O O . LYS A 1 273 ? 2.155 16.108 -38.464 1.00 14.65 271 LYS A O 1
ATOM 1988 N N . LYS A 1 274 ? 1.081 14.818 -36.955 1.00 13.85 272 LYS A N 1
ATOM 1989 C CA . LYS A 1 274 ? 0.906 15.901 -35.987 1.00 13.74 272 LYS A CA 1
ATOM 1990 C C . LYS A 1 274 ? 1.958 15.969 -34.875 1.00 13.09 272 LYS A C 1
ATOM 1991 O O . LYS A 1 274 ? 2.142 17.026 -34.268 1.00 13.16 272 LYS A O 1
ATOM 1997 N N . TYR A 1 275 ? 2.637 14.849 -34.615 1.00 12.72 273 TYR A N 1
ATOM 1998 C CA . TYR A 1 275 ? 3.657 14.772 -33.561 1.00 12.18 273 TYR A CA 1
ATOM 1999 C C . TYR A 1 275 ? 4.933 14.057 -34.043 1.00 12.92 273 TYR A C 1
ATOM 2000 O O . TYR A 1 275 ? 5.450 13.193 -33.343 1.00 12.04 273 TYR A O 1
ATOM 2009 N N . PRO A 1 276 ? 5.461 14.433 -35.228 1.00 13.44 274 PRO A N 1
ATOM 2010 C CA . PRO A 1 276 ? 6.572 13.654 -35.793 1.00 14.03 274 PRO A CA 1
ATOM 2011 C C . PRO A 1 276 ? 7.797 13.513 -34.878 1.00 14.31 274 PRO A C 1
ATOM 2012 O O . PRO A 1 276 ? 8.407 12.446 -34.837 1.00 14.96 274 PRO A O 1
ATOM 2016 N N . SER A 1 277 ? 8.127 14.563 -34.126 1.00 14.38 275 SER A N 1
ATOM 2017 C CA . SER A 1 277 ? 9.297 14.561 -33.261 1.00 14.74 275 SER A CA 1
ATOM 2018 C C . SER A 1 277 ? 9.109 13.681 -32.023 1.00 14.24 275 SER A C 1
ATOM 2019 O O . SER A 1 277 ? 10.088 13.296 -31.373 1.00 14.65 275 SER A O 1
ATOM 2022 N N . LEU A 1 278 ? 7.853 13.367 -31.710 1.00 13.20 276 LEU A N 1
ATOM 2023 C CA . LEU A 1 278 ? 7.534 12.555 -30.532 1.00 13.44 276 LEU A CA 1
ATOM 2024 C C . LEU A 1 278 ? 6.934 11.188 -30.862 1.00 12.58 276 LEU A C 1
ATOM 2025 O O . LEU A 1 278 ? 6.715 10.382 -29.965 1.00 12.41 276 LEU A O 1
ATOM 2030 N N . ALA A 1 279 ? 6.697 10.920 -32.143 1.00 13.22 277 ALA A N 1
ATOM 2031 C CA . ALA A 1 279 ? 5.921 9.740 -32.562 1.00 13.31 277 ALA A CA 1
ATOM 2032 C C . ALA A 1 279 ? 6.487 8.398 -32.092 1.00 13.65 277 ALA A C 1
ATOM 2033 O O . ALA A 1 279 ? 5.736 7.504 -31.719 1.00 13.01 277 ALA A O 1
ATOM 2035 N N . ASN A 1 280 ? 7.811 8.282 -32.095 1.00 13.97 278 ASN A N 1
ATOM 2036 C CA . ASN A 1 280 ? 8.495 7.060 -31.676 1.00 15.18 278 ASN A CA 1
ATOM 2037 C C . ASN A 1 280 ? 8.383 6.768 -30.177 1.00 14.57 278 ASN A C 1
ATOM 2038 O O . ASN A 1 280 ? 8.774 5.698 -29.728 1.00 15.21 278 ASN A O 1
ATOM 2043 N N . ARG A 1 281 ? 7.845 7.715 -29.412 1.00 13.07 279 ARG A N 1
ATOM 2044 C CA . ARG A 1 281 ? 7.646 7.528 -27.976 1.00 12.26 279 ARG A CA 1
ATOM 2045 C C . ARG A 1 281 ? 6.160 7.668 -27.603 1.00 10.94 279 ARG A C 1
ATOM 2046 O O . ARG A 1 281 ? 5.802 7.945 -26.458 1.00 10.43 279 ARG A O 1
ATOM 2054 N N . ASN A 1 282 ? 5.306 7.459 -28.594 1.00 10.00 280 ASN A N 1
ATOM 2055 C CA . ASN A 1 282 ? 3.859 7.520 -28.383 1.00 9.79 280 ASN A CA 1
ATOM 2056 C C . ASN A 1 282 ? 3.148 6.458 -29.183 1.00 9.86 280 ASN A C 1
ATOM 2057 O O . ASN A 1 282 ? 3.764 5.791 -30.027 1.00 10.14 280 ASN A O 1
ATOM 2062 N N . GLY A 1 283 ? 1.855 6.296 -28.925 1.00 9.02 281 GLY A N 1
ATOM 2063 C CA . GLY A 1 283 ? 1.071 5.272 -29.621 1.00 8.84 281 GLY A CA 1
ATOM 2064 C C . GLY A 1 283 ? 0.922 4.009 -28.797 1.00 9.02 281 GLY A C 1
ATOM 2065 O O . GLY A 1 283 ? 1.596 3.827 -27.782 1.00 8.17 281 GLY A O 1
ATOM 2066 N N . THR A 1 284 ? 0.036 3.135 -29.257 1.00 8.60 282 THR A N 1
ATOM 2067 C CA . THR A 1 284 ? -0.368 1.961 -28.502 1.00 9.65 282 THR A CA 1
ATOM 2068 C C . THR A 1 284 ? 0.746 0.916 -28.359 1.00 10.40 282 THR A C 1
ATOM 2069 O O . THR A 1 284 ? 0.885 0.308 -27.296 1.00 10.56 282 THR A O 1
ATOM 2073 N N . LYS A 1 285 ? 1.536 0.717 -29.413 1.00 11.15 283 LYS A N 1
ATOM 2074 C CA . LYS A 1 285 ? 2.671 -0.218 -29.335 1.00 11.96 283 LYS A CA 1
ATOM 2075 C C . LYS A 1 285 ? 3.687 0.236 -28.299 1.00 11.58 283 LYS A C 1
ATOM 2076 O O . LYS A 1 285 ? 4.222 -0.586 -27.552 1.00 11.97 283 LYS A O 1
ATOM 2082 N N . TYR A 1 286 ? 3.943 1.543 -28.238 1.00 10.45 284 TYR A N 1
ATOM 2083 C CA . TYR A 1 286 ? 4.871 2.083 -27.251 1.00 10.38 284 TYR A CA 1
ATOM 2084 C C . TYR A 1 286 ? 4.311 1.967 -25.846 1.00 10.27 284 TYR A C 1
ATOM 2085 O O . TYR A 1 286 ? 5.063 1.728 -24.898 1.00 10.29 284 TYR A O 1
ATOM 2094 N N . LEU A 1 287 ? 2.996 2.143 -25.706 1.00 9.56 285 LEU A N 1
ATOM 2095 C CA . LEU A 1 287 ? 2.346 1.934 -24.405 1.00 9.05 285 LEU A CA 1
ATOM 2096 C C . LEU A 1 287 ? 2.611 0.505 -23.933 1.00 9.54 285 LEU A C 1
ATOM 2097 O O . LEU A 1 287 ? 3.012 0.271 -22.786 1.00 9.51 285 LEU A O 1
ATOM 2102 N N . ALA A 1 288 ? 2.386 -0.442 -24.827 1.00 9.11 286 ALA A N 1
ATOM 2103 C CA . ALA A 1 288 ? 2.622 -1.854 -24.518 1.00 10.12 286 ALA A CA 1
ATOM 2104 C C . ALA A 1 288 ? 4.084 -2.116 -24.119 1.00 10.41 286 ALA A C 1
ATOM 2105 O O . ALA A 1 288 ? 4.353 -2.820 -23.132 1.00 10.78 286 ALA A O 1
ATOM 2107 N N . ARG A 1 289 ? 5.017 -1.549 -24.878 1.00 11.21 287 ARG A N 1
ATOM 2108 C CA . ARG A 1 289 ? 6.455 -1.714 -24.600 1.00 11.60 287 ARG A CA 1
ATOM 2109 C C . ARG A 1 289 ? 6.841 -1.125 -23.252 1.00 11.54 287 ARG A C 1
ATOM 2110 O O . ARG A 1 289 ? 7.645 -1.705 -22.506 1.00 11.51 287 ARG A O 1
ATOM 2118 N N . THR A 1 290 ? 6.252 0.025 -22.934 1.00 11.19 288 THR A N 1
ATOM 2119 C CA . THR A 1 290 ? 6.510 0.689 -21.661 1.00 11.28 288 THR A CA 1
ATOM 2120 C C . THR A 1 290 ? 5.996 -0.126 -20.490 1.00 11.23 288 THR A C 1
ATOM 2121 O O . THR A 1 290 ? 6.683 -0.259 -19.472 1.00 10.98 288 THR A O 1
ATOM 2125 N N . LEU A 1 291 ? 4.811 -0.706 -20.652 1.00 11.15 289 LEU A N 1
ATOM 2126 C CA . LEU A 1 291 ? 4.260 -1.589 -19.640 1.00 11.55 289 LEU A CA 1
ATOM 2127 C C . LEU A 1 291 ? 5.109 -2.851 -19.505 1.00 11.62 289 LEU A C 1
ATOM 2128 O O . LEU A 1 291 ? 5.348 -3.311 -18.395 1.00 11.03 289 LEU A O 1
ATOM 2133 N N . ASN A 1 292 ? 5.571 -3.397 -20.633 1.00 11.63 290 ASN A N 1
ATOM 2134 C CA . ASN A 1 292 ? 6.463 -4.561 -20.573 1.00 12.51 290 ASN A CA 1
ATOM 2135 C C . ASN A 1 292 ? 7.707 -4.289 -19.739 1.00 12.61 290 ASN A C 1
ATOM 2136 O O . ASN A 1 292 ? 8.115 -5.129 -18.940 1.00 12.61 290 ASN A O 1
ATOM 2141 N N . ARG A 1 293 ? 8.288 -3.105 -19.917 1.00 13.07 291 ARG A N 1
ATOM 2142 C CA . ARG A 1 293 ? 9.477 -2.693 -19.155 1.00 14.54 291 ARG A CA 1
ATOM 2143 C C . ARG A 1 293 ? 9.185 -2.581 -17.657 1.00 14.05 291 ARG A C 1
ATOM 2144 O O . ARG A 1 293 ? 9.998 -2.985 -16.820 1.00 14.25 291 ARG A O 1
ATOM 2152 N N . LEU A 1 294 ? 8.014 -2.045 -17.316 1.00 13.34 292 LEU A N 1
ATOM 2153 C CA . LEU A 1 294 ? 7.615 -1.947 -15.920 1.00 13.55 292 LEU A CA 1
ATOM 2154 C C . LEU A 1 294 ? 7.414 -3.324 -15.311 1.00 13.26 292 LEU A C 1
ATOM 2155 O O . LEU A 1 294 ? 7.786 -3.570 -14.158 1.00 13.33 292 LEU A O 1
ATOM 2160 N N . LEU A 1 295 ? 6.817 -4.221 -16.087 1.00 13.11 293 LEU A N 1
ATOM 2161 C CA . LEU A 1 295 ? 6.601 -5.593 -15.635 1.00 13.17 293 LEU A CA 1
ATOM 2162 C C . LEU A 1 295 ? 7.920 -6.344 -15.453 1.00 14.03 293 LEU A C 1
ATOM 2163 O O . LEU A 1 295 ? 8.083 -7.096 -14.481 1.00 13.46 293 LEU A O 1
ATOM 2168 N N . MET A 1 296 ? 8.861 -6.126 -16.371 1.00 14.87 294 MET A N 1
ATOM 2169 C CA . MET A 1 296 ? 10.211 -6.692 -16.227 1.00 16.88 294 MET A CA 1
ATOM 2170 C C . MET A 1 296 ? 10.898 -6.257 -14.942 1.00 17.62 294 MET A C 1
ATOM 2171 O O . MET A 1 296 ? 11.597 -7.050 -14.322 1.00 17.06 294 MET A O 1
ATOM 2176 N N . HIS A 1 297 ? 10.700 -4.999 -14.548 1.00 19.24 295 HIS A N 1
ATOM 2177 C CA . HIS A 1 297 ? 11.255 -4.500 -13.288 1.00 20.97 295 HIS A CA 1
ATOM 2178 C C . HIS A 1 297 ? 10.748 -5.350 -12.126 1.00 21.58 295 HIS A C 1
ATOM 2179 O O . HIS A 1 297 ? 11.541 -5.804 -11.297 1.00 21.47 295 HIS A O 1
ATOM 2186 N N . HIS A 1 298 ? 9.434 -5.585 -12.082 1.00 22.23 296 HIS A N 1
ATOM 2187 C CA . HIS A 1 298 ? 8.827 -6.456 -11.065 1.00 23.31 296 HIS A CA 1
ATOM 2188 C C . HIS A 1 298 ? 9.384 -7.870 -11.073 1.00 23.25 296 HIS A C 1
ATOM 2189 O O . HIS A 1 298 ? 9.615 -8.453 -10.011 1.00 23.73 296 HIS A O 1
ATOM 2196 N N . ILE A 1 299 ? 9.591 -8.422 -12.270 1.00 22.51 297 ILE A N 1
ATOM 2197 C CA . ILE A 1 299 ? 10.167 -9.757 -12.405 1.00 22.02 297 ILE A CA 1
ATOM 2198 C C . ILE A 1 299 ? 11.573 -9.782 -11.807 1.00 22.77 297 ILE A C 1
ATOM 2199 O O . ILE A 1 299 ? 11.914 -10.694 -11.057 1.00 22.43 297 ILE A O 1
ATOM 2204 N N . ARG A 1 300 ? 12.373 -8.769 -12.127 1.00 23.13 298 ARG A N 1
ATOM 2205 C CA . ARG A 1 300 ? 13.742 -8.690 -11.615 1.00 24.41 298 ARG A CA 1
ATOM 2206 C C . ARG A 1 300 ? 13.772 -8.604 -10.088 1.00 25.32 298 ARG A C 1
ATOM 2207 O O . ARG A 1 300 ? 14.683 -9.132 -9.453 1.00 25.11 298 ARG A O 1
ATOM 2215 N N . ASP A 1 301 ? 12.760 -7.966 -9.508 1.00 26.72 299 ASP A N 1
ATOM 2216 C CA . ASP A 1 301 ? 12.660 -7.856 -8.046 1.00 27.87 299 ASP A CA 1
ATOM 2217 C C . ASP A 1 301 ? 12.314 -9.173 -7.340 1.00 28.06 299 ASP A C 1
ATOM 2218 O O . ASP A 1 301 ? 12.581 -9.325 -6.147 1.00 28.62 299 ASP A O 1
ATOM 2223 N N . CYS A 1 302 ? 11.742 -10.126 -8.076 1.00 28.32 300 CYS A N 1
ATOM 2224 C CA . CYS A 1 302 ? 11.406 -11.445 -7.522 1.00 28.50 300 CYS A CA 1
ATOM 2225 C C . CYS A 1 302 ? 12.610 -12.382 -7.502 1.00 28.10 300 CYS A C 1
ATOM 2226 O O . CYS A 1 302 ? 12.616 -13.381 -6.781 1.00 28.05 300 CYS A O 1
ATOM 2229 N N . LEU A 1 303 ? 13.622 -12.055 -8.303 1.00 27.70 301 LEU A N 1
ATOM 2230 C CA . LEU A 1 303 ? 14.746 -12.956 -8.531 1.00 27.33 301 LEU A CA 1
ATOM 2231 C C . LEU A 1 303 ? 15.655 -13.211 -7.312 1.00 28.18 301 LEU A C 1
ATOM 2232 O O . LEU A 1 303 ? 16.090 -14.341 -7.119 1.00 28.34 301 LEU A O 1
ATOM 2237 N N . PRO A 1 304 ? 15.942 -12.180 -6.490 1.00 29.13 302 PRO A N 1
ATOM 2238 C CA . PRO A 1 304 ? 16.764 -12.465 -5.305 1.00 30.26 302 PRO A CA 1
ATOM 2239 C C . PRO A 1 304 ? 16.188 -13.573 -4.408 1.00 31.41 302 PRO A C 1
ATOM 2240 O O . PRO A 1 304 ? 16.935 -14.459 -3.993 1.00 31.40 302 PRO A O 1
ATOM 2244 N N . GLU A 1 305 ? 14.880 -13.533 -4.138 1.00 32.92 303 GLU A N 1
ATOM 2245 C CA . GLU A 1 305 ? 14.204 -14.595 -3.373 1.00 34.47 303 GLU A CA 1
ATOM 2246 C C . GLU A 1 305 ? 14.366 -15.966 -4.036 1.00 35.18 303 GLU A C 1
ATOM 2247 O O . GLU A 1 305 ? 14.645 -16.958 -3.360 1.00 35.27 303 GLU A O 1
ATOM 2253 N N . LEU A 1 306 ? 14.189 -16.008 -5.358 1.00 36.04 304 LEU A N 1
ATOM 2254 C CA . LEU A 1 306 ? 14.368 -17.236 -6.141 1.00 36.97 304 LEU A CA 1
ATOM 2255 C C . LEU A 1 306 ? 15.791 -17.781 -6.072 1.00 37.81 304 LEU A C 1
ATOM 2256 O O . LEU A 1 306 ? 15.993 -18.994 -5.960 1.00 38.06 304 LEU A O 1
ATOM 2261 N N . LYS A 1 307 ? 16.762 -16.874 -6.163 1.00 38.81 305 LYS A N 1
ATOM 2262 C CA . LYS A 1 307 ? 18.184 -17.193 -6.062 1.00 39.98 305 LYS A CA 1
ATOM 2263 C C . LYS A 1 307 ? 18.519 -17.899 -4.751 1.00 40.65 305 LYS A C 1
ATOM 2264 O O . LYS A 1 307 ? 19.188 -18.937 -4.747 1.00 40.64 305 LYS A O 1
ATOM 2270 N N . THR A 1 308 ? 18.045 -17.331 -3.645 1.00 41.58 306 THR A N 1
ATOM 2271 C CA . THR A 1 308 ? 18.313 -17.878 -2.315 1.00 42.53 306 THR A CA 1
ATOM 2272 C C . THR A 1 308 ? 17.694 -19.263 -2.145 1.00 43.17 306 THR A C 1
ATOM 2273 O O . THR A 1 308 ? 18.289 -20.129 -1.504 1.00 43.44 306 THR A O 1
ATOM 2277 N N . ARG A 1 309 ? 16.516 -19.464 -2.736 1.00 44.00 307 ARG A N 1
ATOM 2278 C CA . ARG A 1 309 ? 15.831 -20.764 -2.743 1.00 44.87 307 ARG A CA 1
ATOM 2279 C C . ARG A 1 309 ? 16.619 -21.857 -3.471 1.00 45.31 307 ARG A C 1
ATOM 2280 O O . ARG A 1 309 ? 16.702 -22.991 -2.991 1.00 45.33 307 ARG A O 1
ATOM 2288 N N . ILE A 1 310 ? 17.181 -21.515 -4.632 1.00 45.88 308 ILE A N 1
ATOM 2289 C CA . ILE A 1 310 ? 18.000 -22.448 -5.413 1.00 46.45 308 ILE A CA 1
ATOM 2290 C C . ILE A 1 310 ? 19.212 -22.905 -4.602 1.00 47.00 308 ILE A C 1
ATOM 2291 O O . ILE A 1 310 ? 19.512 -24.101 -4.542 1.00 47.06 308 ILE A O 1
ATOM 2296 N N . ASN A 1 311 ? 19.886 -21.943 -3.973 1.00 47.63 309 ASN A N 1
ATOM 2297 C CA . ASN A 1 311 ? 21.085 -22.203 -3.177 1.00 48.40 309 ASN A CA 1
ATOM 2298 C C . ASN A 1 311 ? 20.823 -23.107 -1.973 1.00 48.84 309 ASN A C 1
ATOM 2299 O O . ASN A 1 311 ? 21.675 -23.917 -1.601 1.00 48.84 309 ASN A O 1
ATOM 2304 N N . VAL A 1 312 ? 19.641 -22.960 -1.378 1.00 49.47 310 VAL A N 1
ATOM 2305 C CA . VAL A 1 312 ? 19.211 -23.805 -0.265 1.00 50.07 310 VAL A CA 1
ATOM 2306 C C . VAL A 1 312 ? 19.066 -25.262 -0.726 1.00 50.54 310 VAL A C 1
ATOM 2307 O O . VAL A 1 312 ? 19.586 -26.171 -0.080 1.00 50.51 310 VAL A O 1
ATOM 2311 N N . LEU A 1 313 ? 18.381 -25.467 -1.852 1.00 51.21 311 LEU A N 1
ATOM 2312 C CA . LEU A 1 313 ? 18.159 -26.808 -2.403 1.00 51.85 311 LEU A CA 1
ATOM 2313 C C . LEU A 1 313 ? 19.427 -27.441 -2.983 1.00 52.33 311 LEU A C 1
ATOM 2314 O O . LEU A 1 313 ? 19.555 -28.666 -3.003 1.00 52.42 311 LEU A O 1
ATOM 2319 N N . ALA A 1 314 ? 20.355 -26.605 -3.451 1.00 52.85 312 ALA A N 1
ATOM 2320 C CA . ALA A 1 314 ? 21.620 -27.083 -4.016 1.00 53.46 312 ALA A CA 1
ATOM 2321 C C . ALA A 1 314 ? 22.497 -27.758 -2.961 1.00 53.90 312 ALA A C 1
ATOM 2322 O O . ALA A 1 314 ? 22.906 -28.909 -3.136 1.00 53.95 312 ALA A O 1
ATOM 2324 N N . ALA A 1 315 ? 22.767 -27.041 -1.869 1.00 54.38 313 ALA A N 1
ATOM 2325 C CA . ALA A 1 315 ? 23.539 -27.573 -0.742 1.00 54.99 313 ALA A CA 1
ATOM 2326 C C . ALA A 1 315 ? 22.820 -28.743 -0.061 1.00 55.33 313 ALA A C 1
ATOM 2327 O O . ALA A 1 315 ? 23.457 -29.607 0.548 1.00 55.41 313 ALA A O 1
ATOM 2329 N N . GLN A 1 316 ? 21.493 -28.748 -0.175 1.00 55.81 314 GLN A N 1
ATOM 2330 C CA . GLN A 1 316 ? 20.640 -29.818 0.331 1.00 56.35 314 GLN A CA 1
ATOM 2331 C C . GLN A 1 316 ? 20.815 -31.097 -0.496 1.00 56.84 314 GLN A C 1
ATOM 2332 O O . GLN A 1 316 ? 20.923 -32.194 0.060 1.00 56.90 314 GLN A O 1
ATOM 2338 N N . TYR A 1 317 ? 20.850 -30.945 -1.820 1.00 57.43 315 TYR A N 1
ATOM 2339 C CA . TYR A 1 317 ? 21.039 -32.071 -2.735 1.00 58.01 315 TYR A CA 1
ATOM 2340 C C . TYR A 1 317 ? 22.495 -32.527 -2.846 1.00 58.41 315 TYR A C 1
ATOM 2341 O O . TYR A 1 317 ? 22.760 -33.686 -3.174 1.00 58.49 315 TYR A O 1
ATOM 2350 N N . GLN A 1 318 ? 23.431 -31.619 -2.576 1.00 58.86 316 GLN A N 1
ATOM 2351 C CA . GLN A 1 318 ? 24.856 -31.939 -2.654 1.00 59.33 316 GLN A CA 1
ATOM 2352 C C . GLN A 1 318 ? 25.355 -32.659 -1.400 1.00 59.52 316 GLN A C 1
ATOM 2353 O O . GLN A 1 318 ? 26.367 -33.361 -1.446 1.00 59.57 316 GLN A O 1
ATOM 2359 N N . SER A 1 319 ? 24.645 -32.480 -0.286 1.00 59.79 317 SER A N 1
ATOM 2360 C CA . SER A 1 319 ? 24.943 -33.207 0.948 1.00 60.04 317 SER A CA 1
ATOM 2361 C C . SER A 1 319 ? 24.587 -34.688 0.803 1.00 60.25 317 SER A C 1
ATOM 2362 O O . SER A 1 319 ? 25.220 -35.549 1.419 1.00 60.27 317 SER A O 1
ATOM 2365 N N . LEU A 1 320 ? 23.573 -34.964 -0.019 1.00 60.50 318 LEU A N 1
ATOM 2366 C CA . LEU A 1 320 ? 23.137 -36.325 -0.329 1.00 60.75 318 LEU A CA 1
ATOM 2367 C C . LEU A 1 320 ? 24.193 -37.058 -1.165 1.00 60.85 318 LEU A C 1
ATOM 2368 O O . LEU A 1 320 ? 24.199 -36.971 -2.398 1.00 60.91 318 LEU A O 1
ATOM 2373 N N . LEU A 1 321 ? 25.090 -37.765 -0.479 1.00 60.99 319 LEU A N 1
ATOM 2374 C CA . LEU A 1 321 ? 26.150 -38.550 -1.125 1.00 61.04 319 LEU A CA 1
ATOM 2375 C C . LEU A 1 321 ? 26.648 -39.694 -0.241 1.00 61.03 319 LEU A C 1
ATOM 2376 O O . LEU A 1 321 ? 26.564 -39.631 0.986 1.00 61.00 319 LEU A O 1
ATOM 2381 N N . ARG A 1 337 ? 18.074 -43.160 -6.404 1.00 66.22 709 ARG A N 1
ATOM 2382 C CA . ARG A 1 337 ? 18.435 -42.221 -5.344 1.00 66.23 709 ARG A CA 1
ATOM 2383 C C . ARG A 1 337 ? 19.581 -41.304 -5.774 1.00 66.11 709 ARG A C 1
ATOM 2384 O O . ARG A 1 337 ? 19.484 -40.080 -5.648 1.00 66.18 709 ARG A O 1
ATOM 2392 N N . ARG A 1 338 ? 20.657 -41.905 -6.282 1.00 65.92 710 ARG A N 1
ATOM 2393 C CA . ARG A 1 338 ? 21.874 -41.179 -6.655 1.00 65.69 710 ARG A CA 1
ATOM 2394 C C . ARG A 1 338 ? 21.714 -40.396 -7.962 1.00 65.50 710 ARG A C 1
ATOM 2395 O O . ARG A 1 338 ? 22.208 -39.269 -8.080 1.00 65.50 710 ARG A O 1
ATOM 2403 N N . LYS A 1 339 ? 21.031 -41.000 -8.934 1.00 65.17 711 LYS A N 1
ATOM 2404 C CA . LYS A 1 339 ? 20.759 -40.354 -10.221 1.00 64.84 711 LYS A CA 1
ATOM 2405 C C . LYS A 1 339 ? 19.821 -39.157 -10.049 1.00 64.53 711 LYS A C 1
ATOM 2406 O O . LYS A 1 339 ? 20.023 -38.108 -10.668 1.00 64.58 711 LYS A O 1
ATOM 2412 N N . GLU A 1 340 ? 18.809 -39.326 -9.197 1.00 64.08 712 GLU A N 1
ATOM 2413 C CA . GLU A 1 340 ? 17.829 -38.278 -8.895 1.00 63.63 712 GLU A CA 1
ATOM 2414 C C . GLU A 1 340 ? 18.475 -37.017 -8.318 1.00 63.12 712 GLU A C 1
ATOM 2415 O O . GLU A 1 340 ? 18.095 -35.900 -8.676 1.00 63.02 712 GLU A O 1
ATOM 2421 N N . ALA A 1 341 ? 19.448 -37.211 -7.428 1.00 62.50 713 ALA A N 1
ATOM 2422 C CA . ALA A 1 341 ? 20.171 -36.110 -6.793 1.00 61.84 713 ALA A CA 1
ATOM 2423 C C . ALA A 1 341 ? 21.169 -35.447 -7.743 1.00 61.37 713 ALA A C 1
ATOM 2424 O O . ALA A 1 341 ? 21.424 -34.246 -7.642 1.00 61.34 713 ALA A O 1
ATOM 2426 N N . ALA A 1 342 ? 21.733 -36.236 -8.658 1.00 60.71 714 ALA A N 1
ATOM 2427 C CA . ALA A 1 342 ? 22.676 -35.724 -9.653 1.00 60.00 714 ALA A CA 1
ATOM 2428 C C . ALA A 1 342 ? 21.968 -34.894 -10.727 1.00 59.50 714 ALA A C 1
ATOM 2429 O O . ALA A 1 342 ? 22.526 -33.912 -11.223 1.00 59.48 714 ALA A O 1
ATOM 2431 N N . ASP A 1 343 ? 20.744 -35.298 -11.071 1.00 58.72 715 ASP A N 1
ATOM 2432 C CA . ASP A 1 343 ? 19.919 -34.593 -12.057 1.00 57.97 715 ASP A CA 1
ATOM 2433 C C . ASP A 1 343 ? 19.404 -33.253 -11.525 1.00 57.43 715 ASP A C 1
ATOM 2434 O O . ASP A 1 343 ? 19.456 -32.239 -12.227 1.00 57.36 715 ASP A O 1
ATOM 2439 N N . MET A 1 344 ? 18.904 -33.260 -10.288 1.00 56.61 716 MET A N 1
ATOM 2440 C CA . MET A 1 344 ? 18.393 -32.050 -9.637 1.00 55.90 716 MET A CA 1
ATOM 2441 C C . MET A 1 344 ? 19.487 -31.017 -9.360 1.00 55.09 716 MET A C 1
ATOM 2442 O O . MET A 1 344 ? 19.218 -29.815 -9.343 1.00 54.98 716 MET A O 1
ATOM 2447 N N . LEU A 1 345 ? 20.712 -31.495 -9.148 1.00 54.09 717 LEU A N 1
ATOM 2448 C CA . LEU A 1 345 ? 21.869 -30.625 -8.937 1.00 53.10 717 LEU A CA 1
ATOM 2449 C C . LEU A 1 345 ? 22.228 -29.875 -10.223 1.00 52.33 717 LEU A C 1
ATOM 2450 O O . LEU A 1 345 ? 22.672 -28.724 -10.175 1.00 52.37 717 LEU A O 1
ATOM 2455 N N . LYS A 1 346 ? 22.029 -30.536 -11.363 1.00 51.16 718 LYS A N 1
ATOM 2456 C CA . LYS A 1 346 ? 22.250 -29.928 -12.676 1.00 50.00 718 LYS A CA 1
ATOM 2457 C C . LYS A 1 346 ? 21.085 -29.022 -13.083 1.00 49.00 718 LYS A C 1
ATOM 2458 O O . LYS A 1 346 ? 21.288 -28.002 -13.745 1.00 48.93 718 LYS A O 1
ATOM 2464 N N . ALA A 1 347 ? 19.872 -29.402 -12.682 1.00 47.62 719 ALA A N 1
ATOM 2465 C CA . ALA A 1 347 ? 18.667 -28.619 -12.962 1.00 46.28 719 ALA A CA 1
ATOM 2466 C C . ALA A 1 347 ? 18.603 -27.327 -12.137 1.00 45.34 719 ALA A C 1
ATOM 2467 O O . ALA A 1 347 ? 17.996 -26.339 -12.565 1.00 45.15 719 ALA A O 1
ATOM 2469 N N . LEU A 1 348 ? 19.221 -27.345 -10.956 1.00 43.91 720 LEU A N 1
ATOM 2470 C CA . LEU A 1 348 ? 19.342 -26.150 -10.115 1.00 42.63 720 LEU A CA 1
ATOM 2471 C C . LEU A 1 348 ? 20.363 -25.175 -10.706 1.00 41.62 720 LEU A C 1
ATOM 2472 O O . LEU A 1 348 ? 20.149 -23.955 -10.699 1.00 41.42 720 LEU A O 1
ATOM 2477 N N . GLN A 1 349 ? 21.463 -25.725 -11.218 1.00 40.23 721 GLN A N 1
ATOM 2478 C CA . GLN A 1 349 ? 22.458 -24.959 -11.970 1.00 38.98 721 GLN A CA 1
ATOM 2479 C C . GLN A 1 349 ? 21.836 -24.272 -13.186 1.00 37.60 721 GLN A C 1
ATOM 2480 O O . GLN A 1 349 ? 22.104 -23.095 -13.448 1.00 37.37 721 GLN A O 1
ATOM 2486 N N . GLY A 1 350 ? 21.003 -25.013 -13.915 1.00 35.85 722 GLY A N 1
ATOM 2487 C CA . GLY A 1 350 ? 20.262 -24.470 -15.052 1.00 33.83 722 GLY A CA 1
ATOM 2488 C C . GLY A 1 350 ? 19.370 -23.310 -14.647 1.00 32.25 722 GLY A C 1
ATOM 2489 O O . GLY A 1 350 ? 19.351 -22.273 -15.313 1.00 31.79 722 GLY A O 1
ATOM 2490 N N . ALA A 1 351 ? 18.644 -23.486 -13.543 1.00 30.75 723 ALA A N 1
ATOM 2491 C CA . ALA A 1 351 ? 17.778 -22.444 -12.999 1.00 29.46 723 ALA A CA 1
ATOM 2492 C C . ALA A 1 351 ? 18.547 -21.167 -12.626 1.00 28.52 723 ALA A C 1
ATOM 2493 O O . ALA A 1 351 ? 18.061 -20.061 -12.879 1.00 28.08 723 ALA A O 1
ATOM 2495 N N . SER A 1 352 ? 19.740 -21.322 -12.049 1.00 27.45 724 SER A N 1
ATOM 2496 C CA . SER A 1 352 ? 20.589 -20.175 -11.715 1.00 26.58 724 SER A CA 1
ATOM 2497 C C . SER A 1 352 ? 20.961 -19.410 -12.977 1.00 25.73 724 SER A C 1
ATOM 2498 O O . SER A 1 352 ? 20.897 -18.182 -13.008 1.00 25.13 724 SER A O 1
ATOM 2501 N N . GLN A 1 353 ? 21.339 -20.162 -14.010 1.00 24.96 725 GLN A N 1
ATOM 2502 C CA . GLN A 1 353 ? 21.697 -19.613 -15.310 1.00 24.33 725 GLN A CA 1
ATOM 2503 C C . GLN A 1 353 ? 20.522 -18.870 -15.953 1.00 23.07 725 GLN A C 1
ATOM 2504 O O . GLN A 1 353 ? 20.696 -17.778 -16.489 1.00 23.06 725 GLN A O 1
ATOM 2510 N N . ILE A 1 354 ? 19.333 -19.464 -15.886 1.00 21.62 726 ILE A N 1
ATOM 2511 C CA . ILE A 1 354 ? 18.111 -18.823 -16.385 1.00 20.30 726 ILE A CA 1
ATOM 2512 C C . ILE A 1 354 ? 17.808 -17.494 -15.665 1.00 18.87 726 ILE A C 1
ATOM 2513 O O . ILE A 1 354 ? 17.446 -16.505 -16.306 1.00 18.17 726 ILE A O 1
ATOM 2518 N N . ILE A 1 355 ? 17.980 -17.462 -14.344 1.00 17.54 727 ILE A N 1
ATOM 2519 C CA . ILE A 1 355 ? 17.826 -16.211 -13.593 1.00 16.62 727 ILE A CA 1
ATOM 2520 C C . ILE A 1 355 ? 18.747 -15.102 -14.138 1.00 15.64 727 ILE A C 1
ATOM 2521 O O . ILE A 1 355 ? 18.293 -13.982 -14.378 1.00 15.00 727 ILE A O 1
ATOM 2526 N N . ALA A 1 356 ? 20.028 -15.426 -14.341 1.00 14.70 728 ALA A N 1
ATOM 2527 C CA . ALA A 1 356 ? 20.988 -14.501 -14.936 1.00 13.87 728 ALA A CA 1
ATOM 2528 C C . ALA A 1 356 ? 20.495 -14.010 -16.296 1.00 13.78 728 ALA A C 1
ATOM 2529 O O . ALA A 1 356 ? 20.553 -12.820 -16.584 1.00 13.36 728 ALA A O 1
ATOM 2531 N N . GLU A 1 357 ? 19.998 -14.932 -17.116 1.00 13.62 729 GLU A N 1
ATOM 2532 C CA . GLU A 1 357 ? 19.507 -14.600 -18.453 1.00 13.73 729 GLU A CA 1
ATOM 2533 C C . GLU A 1 357 ? 18.354 -13.609 -18.386 1.00 13.73 729 GLU A C 1
ATOM 2534 O O . GLU A 1 357 ? 18.295 -12.669 -19.176 1.00 13.63 729 GLU A O 1
ATOM 2540 N N . ILE A 1 358 ? 17.436 -13.839 -17.451 1.00 13.66 730 ILE A N 1
ATOM 2541 C CA . ILE A 1 358 ? 16.273 -12.958 -17.289 1.00 14.46 730 ILE A CA 1
ATOM 2542 C C . ILE A 1 358 ? 16.734 -11.524 -16.958 1.00 15.21 730 ILE A C 1
ATOM 2543 O O . ILE A 1 358 ? 16.247 -10.553 -17.549 1.00 15.02 730 ILE A O 1
ATOM 2548 N N . ARG A 1 359 ? 17.705 -11.405 -16.052 1.00 15.88 731 ARG A N 1
ATOM 2549 C CA . ARG A 1 359 ? 18.298 -10.097 -15.705 1.00 17.25 731 ARG A CA 1
ATOM 2550 C C . ARG A 1 359 ? 18.963 -9.381 -16.876 1.00 17.84 731 ARG A C 1
ATOM 2551 O O . ARG A 1 359 ? 19.102 -8.146 -16.877 1.00 18.41 731 ARG A O 1
ATOM 2559 N N . GLU A 1 360 ? 19.402 -10.156 -17.858 1.00 17.67 732 GLU A N 1
ATOM 2560 C CA . GLU A 1 360 ? 20.150 -9.616 -18.984 1.00 18.31 732 GLU A CA 1
ATOM 2561 C C . GLU A 1 360 ? 19.295 -9.413 -20.229 1.00 19.07 732 GLU A C 1
ATOM 2562 O O . GLU A 1 360 ? 19.794 -8.960 -21.259 1.00 19.33 732 GLU A O 1
ATOM 2568 N N . THR A 1 361 ? 18.008 -9.741 -20.131 1.00 20.10 733 THR A N 1
ATOM 2569 C CA . THR A 1 361 ? 17.127 -9.720 -21.295 1.00 21.34 733 THR A CA 1
ATOM 2570 C C . THR A 1 361 ? 16.655 -8.301 -21.594 1.00 23.04 733 THR A C 1
ATOM 2571 O O . THR A 1 361 ? 16.234 -7.578 -20.688 1.00 22.34 733 THR A O 1
ATOM 2575 N N . HIS A 1 362 ? 16.770 -7.912 -22.866 1.00 25.35 734 HIS A N 1
ATOM 2576 C CA . HIS A 1 362 ? 16.255 -6.635 -23.358 1.00 28.03 734 HIS A CA 1
ATOM 2577 C C . HIS A 1 362 ? 14.930 -6.873 -24.058 1.00 29.41 734 HIS A C 1
ATOM 2578 O O . HIS A 1 362 ? 14.815 -7.787 -24.875 1.00 30.06 734 HIS A O 1
ATOM 2585 N N . LEU A 1 363 ? 13.935 -6.053 -23.735 1.00 31.31 735 LEU A N 1
ATOM 2586 C CA . LEU A 1 363 ? 12.615 -6.168 -24.351 1.00 32.96 735 LEU A CA 1
ATOM 2587 C C . LEU A 1 363 ? 12.305 -5.053 -25.343 1.00 34.18 735 LEU A C 1
ATOM 2588 O O . LEU A 1 363 ? 12.649 -3.889 -25.114 1.00 34.34 735 LEU A O 1
ATOM 2593 N N . TRP A 1 364 ? 11.663 -5.438 -26.448 1.00 35.55 736 TRP A N 1
ATOM 2594 C CA . TRP A 1 364 ? 11.170 -4.507 -27.463 1.00 36.93 736 TRP A CA 1
ATOM 2595 C C . TRP A 1 364 ? 9.945 -5.118 -28.142 1.00 37.17 736 TRP A C 1
ATOM 2596 O O . TRP A 1 364 ? 10.046 -6.077 -28.918 1.00 37.43 736 TRP A O 1
ATOM 2608 N N . GLY B 1 1 ? -24.463 44.177 -28.901 1.00 14.92 -1 GLY B N 1
ATOM 2609 C CA . GLY B 1 1 ? -24.451 42.827 -28.244 1.00 14.49 -1 GLY B CA 1
ATOM 2610 C C . GLY B 1 1 ? -25.850 42.246 -28.166 1.00 14.08 -1 GLY B C 1
ATOM 2611 O O . GLY B 1 1 ? -26.820 42.909 -28.557 1.00 14.23 -1 GLY B O 1
ATOM 2612 N N . PRO B 1 2 ? -25.966 41.000 -27.662 1.00 13.07 0 PRO B N 1
ATOM 2613 C CA . PRO B 1 2 ? -27.227 40.261 -27.659 1.00 12.67 0 PRO B CA 1
ATOM 2614 C C . PRO B 1 2 ? -28.143 40.547 -26.477 1.00 11.90 0 PRO B C 1
ATOM 2615 O O . PRO B 1 2 ? -29.244 39.986 -26.424 1.00 12.25 0 PRO B O 1
ATOM 2619 N N . MET B 1 3 ? -27.707 41.404 -25.555 1.00 12.09 1 MET B N 1
ATOM 2620 C CA . MET B 1 3 ? -28.473 41.709 -24.337 1.00 11.74 1 MET B CA 1
ATOM 2621 C C . MET B 1 3 ? -28.883 43.176 -24.239 1.00 11.95 1 MET B C 1
ATOM 2622 O O . MET B 1 3 ? -28.756 43.821 -23.185 1.00 11.93 1 MET B O 1
ATOM 2627 N N . GLU B 1 4 ? -29.403 43.713 -25.339 1.00 11.05 2 GLU B N 1
ATOM 2628 C CA . GLU B 1 4 ? -29.853 45.109 -25.311 1.00 11.48 2 GLU B CA 1
ATOM 2629 C C . GLU B 1 4 ? -31.347 45.256 -25.009 1.00 10.82 2 GLU B C 1
ATOM 2630 O O . GLU B 1 4 ? -31.815 46.364 -24.760 1.00 10.27 2 GLU B O 1
ATOM 2636 N N . ALA B 1 5 ? -32.099 44.158 -25.031 1.00 10.84 3 ALA B N 1
ATOM 2637 C CA . ALA B 1 5 ? -33.568 44.272 -24.929 1.00 10.77 3 ALA B CA 1
ATOM 2638 C C . ALA B 1 5 ? -34.062 45.029 -23.686 1.00 11.02 3 ALA B C 1
ATOM 2639 O O . ALA B 1 5 ? -35.056 45.744 -23.754 1.00 11.45 3 ALA B O 1
ATOM 2641 N N . LEU B 1 6 ? -33.376 44.868 -22.559 1.00 10.84 4 LEU B N 1
ATOM 2642 C CA . LEU B 1 6 ? -33.837 45.485 -21.321 1.00 10.41 4 LEU B CA 1
ATOM 2643 C C . LEU B 1 6 ? -33.532 46.971 -21.188 1.00 10.47 4 LEU B C 1
ATOM 2644 O O . LEU B 1 6 ? -34.010 47.617 -20.255 1.00 10.13 4 LEU B O 1
ATOM 2649 N N . ILE B 1 7 ? -32.756 47.526 -22.122 1.00 9.56 5 ILE B N 1
ATOM 2650 C CA . ILE B 1 7 ? -32.367 48.936 -22.021 1.00 9.52 5 ILE B CA 1
ATOM 2651 C C . ILE B 1 7 ? -33.553 49.910 -21.787 1.00 9.65 5 ILE B C 1
ATOM 2652 O O . ILE B 1 7 ? -33.467 50.745 -20.888 1.00 10.12 5 ILE B O 1
ATOM 2657 N N . PRO B 1 8 ? -34.638 49.823 -22.593 1.00 9.81 6 PRO B N 1
ATOM 2658 C CA . PRO B 1 8 ? -35.747 50.765 -22.364 1.00 10.20 6 PRO B CA 1
ATOM 2659 C C . PRO B 1 8 ? -36.387 50.610 -20.980 1.00 9.95 6 PRO B C 1
ATOM 2660 O O . PRO B 1 8 ? -36.816 51.601 -20.383 1.00 10.04 6 PRO B O 1
ATOM 2664 N N . VAL B 1 9 ? -36.412 49.380 -20.470 1.00 10.06 7 VAL B N 1
ATOM 2665 C CA . VAL B 1 9 ? -36.981 49.110 -19.141 1.00 10.17 7 VAL B CA 1
ATOM 2666 C C . VAL B 1 9 ? -36.108 49.705 -18.039 1.00 10.45 7 VAL B C 1
ATOM 2667 O O . VAL B 1 9 ? -36.609 50.356 -17.108 1.00 10.34 7 VAL B O 1
ATOM 2671 N N . ILE B 1 10 ? -34.801 49.496 -18.145 1.00 9.99 8 ILE B N 1
ATOM 2672 C CA . ILE B 1 10 ? -33.895 50.000 -17.124 1.00 10.92 8 ILE B CA 1
ATOM 2673 C C . ILE B 1 10 ? -33.732 51.522 -17.217 1.00 10.81 8 ILE B C 1
ATOM 2674 O O . ILE B 1 10 ? -33.434 52.165 -16.218 1.00 11.49 8 ILE B O 1
ATOM 2679 N N . ASN B 1 11 ? -33.950 52.100 -18.402 1.00 10.98 9 ASN B N 1
ATOM 2680 C CA . ASN B 1 11 ? -34.051 53.565 -18.509 1.00 11.25 9 ASN B CA 1
ATOM 2681 C C . ASN B 1 11 ? -35.238 54.104 -17.700 1.00 11.48 9 ASN B C 1
ATOM 2682 O O . ASN B 1 11 ? -35.117 55.125 -17.012 1.00 11.16 9 ASN B O 1
ATOM 2687 N N . LYS B 1 12 ? -36.377 53.416 -17.780 1.00 11.66 10 LYS B N 1
ATOM 2688 C CA . LYS B 1 12 ? -37.550 53.780 -16.977 1.00 12.40 10 LYS B CA 1
ATOM 2689 C C . LYS B 1 12 ? -37.271 53.590 -15.491 1.00 12.33 10 LYS B C 1
ATOM 2690 O O . LYS B 1 12 ? -37.624 54.442 -14.665 1.00 12.07 10 LYS B O 1
ATOM 2696 N N . LEU B 1 13 ? -36.632 52.475 -15.142 1.00 12.11 11 LEU B N 1
ATOM 2697 C CA . LEU B 1 13 ? -36.222 52.283 -13.751 1.00 13.09 11 LEU B CA 1
ATOM 2698 C C . LEU B 1 13 ? -35.319 53.415 -13.275 1.00 13.33 11 LEU B C 1
ATOM 2699 O O . LEU B 1 13 ? -35.458 53.887 -12.146 1.00 13.55 11 LEU B O 1
ATOM 2704 N N . GLN B 1 14 ? -34.407 53.861 -14.138 1.00 14.09 12 GLN B N 1
ATOM 2705 C CA . GLN B 1 14 ? -33.472 54.919 -13.760 1.00 14.55 12 GLN B CA 1
ATOM 2706 C C . GLN B 1 14 ? -34.196 56.224 -13.451 1.00 14.94 12 GLN B C 1
ATOM 2707 O O . GLN B 1 14 ? -33.795 56.950 -12.546 1.00 15.37 12 GLN B O 1
ATOM 2713 N N . ASP B 1 15 ? -35.250 56.517 -14.207 1.00 15.36 13 ASP B N 1
ATOM 2714 C CA . ASP B 1 15 ? -36.084 57.690 -13.939 1.00 16.24 13 ASP B CA 1
ATOM 2715 C C . ASP B 1 15 ? -36.702 57.615 -12.547 1.00 16.13 13 ASP B C 1
ATOM 2716 O O . ASP B 1 15 ? -36.718 58.608 -11.811 1.00 16.31 13 ASP B O 1
ATOM 2721 N N . VAL B 1 16 ? -37.184 56.427 -12.183 1.00 15.55 14 VAL B N 1
ATOM 2722 C CA . VAL B 1 16 ? -37.760 56.217 -10.861 1.00 15.54 14 VAL B CA 1
ATOM 2723 C C . VAL B 1 16 ? -36.672 56.329 -9.793 1.00 15.53 14 VAL B C 1
ATOM 2724 O O . VAL B 1 16 ? -36.861 57.027 -8.797 1.00 14.89 14 VAL B O 1
ATOM 2728 N N . PHE B 1 17 ? -35.532 55.672 -10.012 1.00 15.79 15 PHE B N 1
ATOM 2729 C CA . PHE B 1 17 ? -34.410 55.742 -9.065 1.00 16.63 15 PHE B CA 1
ATOM 2730 C C . PHE B 1 17 ? -33.946 57.177 -8.829 1.00 17.33 15 PHE B C 1
ATOM 2731 O O . PHE B 1 17 ? -33.616 57.551 -7.705 1.00 17.73 15 PHE B O 1
ATOM 2739 N N . ASN B 1 18 ? -33.910 57.976 -9.892 1.00 18.32 16 ASN B N 1
ATOM 2740 C CA . ASN B 1 18 ? -33.453 59.360 -9.778 1.00 19.61 16 ASN B CA 1
ATOM 2741 C C . ASN B 1 18 ? -34.360 60.163 -8.852 1.00 20.20 16 ASN B C 1
ATOM 2742 O O . ASN B 1 18 ? -33.887 60.985 -8.061 1.00 20.71 16 ASN B O 1
ATOM 2747 N N . THR B 1 19 ? -35.656 59.881 -8.931 1.00 21.06 17 THR B N 1
ATOM 2748 C CA . THR B 1 19 ? -36.667 60.556 -8.121 1.00 22.33 17 THR B CA 1
ATOM 2749 C C . THR B 1 19 ? -36.604 60.095 -6.667 1.00 23.09 17 THR B C 1
ATOM 2750 O O . THR B 1 19 ? -36.584 60.916 -5.747 1.00 23.55 17 THR B O 1
ATOM 2754 N N . VAL B 1 20 ? -36.551 58.781 -6.466 1.00 23.62 18 VAL B N 1
ATOM 2755 C CA . VAL B 1 20 ? -36.552 58.206 -5.124 1.00 24.44 18 VAL B CA 1
ATOM 2756 C C . VAL B 1 20 ? -35.185 58.336 -4.427 1.00 24.64 18 VAL B C 1
ATOM 2757 O O . VAL B 1 20 ? -35.087 58.203 -3.201 1.00 25.10 18 VAL B O 1
ATOM 2761 N N . GLY B 1 21 ? -34.139 58.604 -5.205 1.00 24.75 19 GLY B N 1
ATOM 2762 C CA . GLY B 1 21 ? -32.801 58.857 -4.661 1.00 24.86 19 GLY B CA 1
ATOM 2763 C C . GLY B 1 21 ? -32.014 57.615 -4.280 1.00 24.91 19 GLY B C 1
ATOM 2764 O O . GLY B 1 21 ? -31.044 57.699 -3.520 1.00 25.43 19 GLY B O 1
ATOM 2765 N N . ALA B 1 22 ? -32.431 56.464 -4.804 1.00 24.45 20 ALA B N 1
ATOM 2766 C CA . ALA B 1 22 ? -31.743 55.197 -4.568 1.00 24.08 20 ALA B CA 1
ATOM 2767 C C . ALA B 1 22 ? -31.972 54.242 -5.734 1.00 23.78 20 ALA B C 1
ATOM 2768 O O . ALA B 1 22 ? -33.063 54.217 -6.310 1.00 23.05 20 ALA B O 1
ATOM 2770 N N . ASP B 1 23 ? -30.942 53.461 -6.065 1.00 23.54 21 ASP B N 1
ATOM 2771 C CA . ASP B 1 23 ? -31.039 52.410 -7.075 1.00 23.41 21 ASP B CA 1
ATOM 2772 C C . ASP B 1 23 ? -31.603 51.154 -6.409 1.00 22.88 21 ASP B C 1
ATOM 2773 O O . ASP B 1 23 ? -30.883 50.177 -6.172 1.00 22.75 21 ASP B O 1
ATOM 2778 N N . ILE B 1 24 ? -32.900 51.202 -6.118 1.00 22.01 22 ILE B N 1
ATOM 2779 C CA . ILE B 1 24 ? -33.584 50.234 -5.253 1.00 21.39 22 ILE B CA 1
ATOM 2780 C C . ILE B 1 24 ? -33.585 48.795 -5.780 1.00 20.88 22 ILE B C 1
ATOM 2781 O O . ILE B 1 24 ? -33.427 47.845 -5.003 1.00 21.29 22 ILE B O 1
ATOM 2786 N N . ILE B 1 25 ? -33.749 48.633 -7.087 1.00 19.40 23 ILE B N 1
ATOM 2787 C CA . ILE B 1 25 ? -33.709 47.303 -7.687 1.00 18.57 23 ILE B CA 1
ATOM 2788 C C . ILE B 1 25 ? -32.316 47.054 -8.264 1.00 17.93 23 ILE B C 1
ATOM 2789 O O . ILE B 1 25 ? -31.844 47.815 -9.117 1.00 17.96 23 ILE B O 1
ATOM 2794 N N . GLN B 1 26 ? -31.660 46.008 -7.762 1.00 17.16 24 GLN B N 1
ATOM 2795 C CA . GLN B 1 26 ? -30.378 45.542 -8.293 1.00 16.80 24 GLN B CA 1
ATOM 2796 C C . GLN B 1 26 ? -30.565 44.204 -8.998 1.00 15.74 24 GLN B C 1
ATOM 2797 O O . GLN B 1 26 ? -31.113 43.256 -8.427 1.00 15.57 24 GLN B O 1
ATOM 2803 N N . LEU B 1 27 ? -30.135 44.141 -10.252 1.00 13.92 25 LEU B N 1
ATOM 2804 C CA . LEU B 1 27 ? -30.216 42.904 -11.013 1.00 12.47 25 LEU B CA 1
ATOM 2805 C C . LEU B 1 27 ? -29.269 41.870 -10.413 1.00 11.92 25 LEU B C 1
ATOM 2806 O O . LEU B 1 27 ? -28.213 42.234 -9.877 1.00 11.17 25 LEU B O 1
ATOM 2811 N N . PRO B 1 28 ? -29.649 40.579 -10.481 1.00 11.13 26 PRO B N 1
ATOM 2812 C CA . PRO B 1 28 ? -28.715 39.562 -9.999 1.00 10.79 26 PRO B CA 1
ATOM 2813 C C . PRO B 1 28 ? -27.409 39.603 -10.768 1.00 9.82 26 PRO B C 1
ATOM 2814 O O . PRO B 1 28 ? -27.408 39.952 -11.949 1.00 10.49 26 PRO B O 1
ATOM 2818 N N . GLN B 1 29 ? -26.321 39.227 -10.111 1.00 9.16 27 GLN B N 1
ATOM 2819 C CA . GLN B 1 29 ? -25.021 39.114 -10.764 1.00 9.36 27 GLN B CA 1
ATOM 2820 C C . GLN B 1 29 ? -25.063 37.849 -11.590 1.00 9.06 27 GLN B C 1
ATOM 2821 O O . GLN B 1 29 ? -25.688 36.875 -11.173 1.00 10.06 27 GLN B O 1
ATOM 2827 N N . ILE B 1 30 ? -24.437 37.865 -12.764 1.00 7.78 28 ILE B N 1
ATOM 2828 C CA . ILE B 1 30 ? -24.382 36.664 -13.580 1.00 7.23 28 ILE B CA 1
ATOM 2829 C C . ILE B 1 30 ? -22.971 36.082 -13.457 1.00 6.88 28 ILE B C 1
ATOM 2830 O O . ILE B 1 30 ? -21.999 36.733 -13.824 1.00 6.50 28 ILE B O 1
ATOM 2835 N N . VAL B 1 31 ? -22.886 34.857 -12.954 1.00 6.63 29 VAL B N 1
ATOM 2836 C CA . VAL B 1 31 ? -21.597 34.263 -12.579 1.00 6.56 29 VAL B CA 1
ATOM 2837 C C . VAL B 1 31 ? -21.356 32.976 -13.362 1.00 6.80 29 VAL B C 1
ATOM 2838 O O . VAL B 1 31 ? -22.203 32.076 -13.337 1.00 7.98 29 VAL B O 1
ATOM 2842 N N . VAL B 1 32 ? -20.205 32.880 -14.035 1.00 6.75 30 VAL B N 1
ATOM 2843 C CA . VAL B 1 32 ? -19.882 31.655 -14.800 1.00 7.01 30 VAL B CA 1
ATOM 2844 C C . VAL B 1 32 ? -19.046 30.693 -13.973 1.00 6.37 30 VAL B C 1
ATOM 2845 O O . VAL B 1 32 ? -18.047 31.093 -13.354 1.00 6.50 30 VAL B O 1
ATOM 2849 N N . VAL B 1 33 ? -19.452 29.421 -13.977 1.00 5.35 31 VAL B N 1
ATOM 2850 C CA . VAL B 1 33 ? -18.752 28.396 -13.198 1.00 5.65 31 VAL B CA 1
ATOM 2851 C C . VAL B 1 33 ? -18.556 27.123 -14.004 1.00 5.41 31 VAL B C 1
ATOM 2852 O O . VAL B 1 33 ? -19.322 26.829 -14.909 1.00 5.96 31 VAL B O 1
ATOM 2856 N N . GLY B 1 34 ? -17.510 26.373 -13.677 1.00 5.39 32 GLY B N 1
ATOM 2857 C CA . GLY B 1 34 ? -17.272 25.107 -14.364 1.00 5.29 32 GLY B CA 1
ATOM 2858 C C . GLY B 1 34 ? -15.813 24.732 -14.338 1.00 5.33 32 GLY B C 1
ATOM 2859 O O . GLY B 1 34 ? -14.995 25.476 -13.833 1.00 5.49 32 GLY B O 1
ATOM 2860 N N . THR B 1 35 ? -15.510 23.570 -14.899 1.00 4.82 33 THR B N 1
ATOM 2861 C CA . THR B 1 35 ? -14.139 23.077 -15.029 1.00 5.79 33 THR B CA 1
ATOM 2862 C C . THR B 1 35 ? -13.268 24.066 -15.809 1.00 5.44 33 THR B C 1
ATOM 2863 O O . THR B 1 35 ? -13.763 24.816 -16.647 1.00 5.93 33 THR B O 1
ATOM 2867 N N . GLN B 1 36 ? -11.970 24.063 -15.517 1.00 5.04 34 GLN B N 1
ATOM 2868 C CA . GLN B 1 36 ? -10.982 24.815 -16.269 1.00 5.82 34 GLN B CA 1
ATOM 2869 C C . GLN B 1 36 ? -11.156 24.540 -17.768 1.00 5.72 34 GLN B C 1
ATOM 2870 O O . GLN B 1 36 ? -11.371 23.381 -18.203 1.00 6.27 34 GLN B O 1
ATOM 2876 N N . SER B 1 37 ? -11.109 25.619 -18.538 1.00 6.13 35 SER B N 1
ATOM 2877 C CA . SER B 1 37 ? -11.150 25.582 -19.999 1.00 6.77 35 SER B CA 1
ATOM 2878 C C . SER B 1 37 ? -12.444 25.035 -20.606 1.00 7.60 35 SER B C 1
ATOM 2879 O O . SER B 1 37 ? -12.462 24.639 -21.774 1.00 8.60 35 SER B O 1
ATOM 2882 N N . SER B 1 38 ? -13.524 25.044 -19.830 1.00 7.11 36 SER B N 1
ATOM 2883 C CA . SER B 1 38 ? -14.835 24.655 -20.357 1.00 7.86 36 SER B CA 1
ATOM 2884 C C . SER B 1 38 ? -15.432 25.694 -21.311 1.00 7.69 36 SER B C 1
ATOM 2885 O O . SER B 1 38 ? -16.444 25.430 -21.965 1.00 8.11 36 SER B O 1
ATOM 2888 N N . GLY B 1 39 ? -14.820 26.874 -21.372 1.00 6.86 37 GLY B N 1
ATOM 2889 C CA . GLY B 1 39 ? -15.271 27.928 -22.287 1.00 5.62 37 GLY B CA 1
ATOM 2890 C C . GLY B 1 39 ? -16.038 29.031 -21.596 1.00 5.76 37 GLY B C 1
ATOM 2891 O O . GLY B 1 39 ? -16.850 29.720 -22.219 1.00 5.91 37 GLY B O 1
ATOM 2892 N N . LYS B 1 40 ? -15.761 29.215 -20.309 1.00 4.76 38 LYS B N 1
ATOM 2893 C CA . LYS B 1 40 ? -16.466 30.190 -19.474 1.00 5.07 38 LYS B CA 1
ATOM 2894 C C . LYS B 1 40 ? -16.250 31.651 -19.864 1.00 4.97 38 LYS B C 1
ATOM 2895 O O . LYS B 1 40 ? -17.221 32.397 -20.002 1.00 4.53 38 LYS B O 1
ATOM 2901 N N . SER B 1 41 ? -14.996 32.071 -20.031 1.00 4.55 39 SER B N 1
ATOM 2902 C CA . SER B 1 41 ? -14.736 33.471 -20.401 1.00 5.09 39 SER B CA 1
ATOM 2903 C C . SER B 1 41 ? -15.322 33.749 -21.794 1.00 5.53 39 SER B C 1
ATOM 2904 O O . SER B 1 41 ? -15.864 34.831 -22.056 1.00 5.55 39 SER B O 1
ATOM 2907 N N . SER B 1 42 ? -15.249 32.750 -22.670 1.00 4.74 40 SER B N 1
ATOM 2908 C CA . SER B 1 42 ? -15.815 32.873 -24.016 1.00 5.47 40 SER B CA 1
ATOM 2909 C C . SER B 1 42 ? -17.311 33.116 -23.957 1.00 5.65 40 SER B C 1
ATOM 2910 O O . SER B 1 42 ? -17.824 33.981 -24.670 1.00 6.03 40 SER B O 1
ATOM 2913 N N . VAL B 1 43 ? -18.001 32.383 -23.080 1.00 5.94 41 VAL B N 1
ATOM 2914 C CA . VAL B 1 43 ? -19.451 32.588 -22.885 1.00 5.69 41 VAL B CA 1
ATOM 2915 C C . VAL B 1 43 ? -19.720 33.965 -22.274 1.00 5.59 41 VAL B C 1
ATOM 2916 O O . VAL B 1 43 ? -20.581 34.709 -22.762 1.00 5.46 41 VAL B O 1
ATOM 2920 N N . LEU B 1 44 ? -18.983 34.309 -21.217 1.00 6.05 42 LEU B N 1
ATOM 2921 C CA . LEU B 1 44 ? -19.299 35.537 -20.490 1.00 6.60 42 LEU B CA 1
ATOM 2922 C C . LEU B 1 44 ? -19.143 36.765 -21.383 1.00 7.51 42 LEU B C 1
ATOM 2923 O O . LEU B 1 44 ? -20.027 37.633 -21.400 1.00 7.62 42 LEU B O 1
ATOM 2928 N N . GLU B 1 45 ? -18.056 36.833 -22.152 1.00 7.54 43 GLU B N 1
ATOM 2929 C CA . GLU B 1 45 ? -17.857 38.009 -23.013 1.00 7.97 43 GLU B CA 1
ATOM 2930 C C . GLU B 1 45 ? -18.841 38.052 -24.194 1.00 8.59 43 GLU B C 1
ATOM 2931 O O . GLU B 1 45 ? -19.107 39.124 -24.729 1.00 8.28 43 GLU B O 1
ATOM 2937 N N . SER B 1 46 ? -19.405 36.906 -24.574 1.00 8.01 44 SER B N 1
ATOM 2938 C CA . SER B 1 46 ? -20.382 36.873 -25.676 1.00 8.00 44 SER B CA 1
ATOM 2939 C C . SER B 1 46 ? -21.667 37.629 -25.299 1.00 7.84 44 SER B C 1
ATOM 2940 O O . SER B 1 46 ? -22.417 38.073 -26.175 1.00 8.15 44 SER B O 1
ATOM 2943 N N . LEU B 1 47 ? -21.900 37.809 -23.996 1.00 8.44 45 LEU B N 1
ATOM 2944 C CA . LEU B 1 47 ? -23.063 38.561 -23.551 1.00 9.80 45 LEU B CA 1
ATOM 2945 C C . LEU B 1 47 ? -22.793 40.058 -23.665 1.00 10.99 45 LEU B C 1
ATOM 2946 O O . LEU B 1 47 ? -23.733 40.857 -23.626 1.00 12.21 45 LEU B O 1
ATOM 2951 N N . VAL B 1 48 ? -21.515 40.419 -23.809 1.00 12.50 46 VAL B N 1
ATOM 2952 C CA . VAL B 1 48 ? -21.099 41.812 -24.058 1.00 14.04 46 VAL B CA 1
ATOM 2953 C C . VAL B 1 48 ? -21.006 42.067 -25.572 1.00 14.70 46 VAL B C 1
ATOM 2954 O O . VAL B 1 48 ? -21.392 43.130 -26.059 1.00 15.31 46 VAL B O 1
ATOM 2958 N N . GLY B 1 49 ? -20.507 41.080 -26.311 1.00 15.30 47 GLY B N 1
ATOM 2959 C CA . GLY B 1 49 ? -20.318 41.207 -27.760 1.00 16.29 47 GLY B CA 1
ATOM 2960 C C . GLY B 1 49 ? -19.012 41.878 -28.136 1.00 16.69 47 GLY B C 1
ATOM 2961 O O . GLY B 1 49 ? -18.747 42.125 -29.326 1.00 17.56 47 GLY B O 1
ATOM 2962 N N . ARG B 1 50 ? -18.209 42.192 -27.120 1.00 16.87 48 ARG B N 1
ATOM 2963 C CA . ARG B 1 50 ? -16.864 42.740 -27.289 1.00 16.93 48 ARG B CA 1
ATOM 2964 C C . ARG B 1 50 ? -15.872 41.737 -26.709 1.00 16.12 48 ARG B C 1
ATOM 2965 O O . ARG B 1 50 ? -16.174 41.082 -25.721 1.00 15.79 48 ARG B O 1
ATOM 2973 N N . ASP B 1 51 ? -14.698 41.631 -27.325 1.00 15.63 49 ASP B N 1
ATOM 2974 C CA . ASP B 1 51 ? -13.690 40.641 -26.952 1.00 15.75 49 ASP B CA 1
ATOM 2975 C C . ASP B 1 51 ? -12.734 41.111 -25.861 1.00 15.67 49 ASP B C 1
ATOM 2976 O O . ASP B 1 51 ? -11.543 41.306 -26.099 1.00 17.41 49 ASP B O 1
ATOM 2981 N N . LEU B 1 52 ? -13.240 41.252 -24.652 1.00 14.89 50 LEU B N 1
ATOM 2982 C CA . LEU B 1 52 ? -12.456 41.914 -23.620 1.00 14.01 50 LEU B CA 1
ATOM 2983 C C . LEU B 1 52 ? -11.804 40.972 -22.598 1.00 13.17 50 LEU B C 1
ATOM 2984 O O . LEU B 1 52 ? -11.005 41.409 -21.765 1.00 12.73 50 LEU B O 1
ATOM 2989 N N . LEU B 1 53 ? -12.127 39.684 -22.679 1.00 12.30 51 LEU B N 1
ATOM 2990 C CA . LEU B 1 53 ? -11.618 38.711 -21.706 1.00 11.40 51 LEU B CA 1
ATOM 2991 C C . LEU B 1 53 ? -10.533 37.797 -22.272 1.00 10.99 51 LEU B C 1
ATOM 2992 O O . LEU B 1 53 ? -10.693 37.233 -23.359 1.00 11.64 51 LEU B O 1
ATOM 2997 N N . PRO B 1 54 ? -9.408 37.657 -21.545 1.00 10.45 52 PRO B N 1
ATOM 2998 C CA . PRO B 1 54 ? -8.375 36.693 -21.939 1.00 10.23 52 PRO B CA 1
ATOM 2999 C C . PRO B 1 54 ? -8.933 35.265 -21.976 1.00 10.00 52 PRO B C 1
ATOM 3000 O O . PRO B 1 54 ? -9.638 34.860 -21.051 1.00 9.70 52 PRO B O 1
ATOM 3004 N N . ARG B 1 55 ? -8.629 34.542 -23.055 1.00 10.40 53 ARG B N 1
ATOM 3005 C CA . ARG B 1 55 ? -9.131 33.189 -23.293 1.00 10.78 53 ARG B CA 1
ATOM 3006 C C . ARG B 1 55 ? -7.969 32.287 -23.693 1.00 11.64 53 ARG B C 1
ATOM 3007 O O . ARG B 1 55 ? -6.953 32.774 -24.204 1.00 12.04 53 ARG B O 1
ATOM 3015 N N . GLY B 1 56 ? -8.131 30.986 -23.456 1.00 12.07 54 GLY B N 1
ATOM 3016 C CA . GLY B 1 56 ? -7.168 29.962 -23.889 1.00 12.49 54 GLY B CA 1
ATOM 3017 C C . GLY B 1 56 ? -7.231 28.649 -23.119 1.00 12.96 54 GLY B C 1
ATOM 3018 O O . GLY B 1 56 ? -7.873 28.546 -22.049 1.00 13.15 54 GLY B O 1
ATOM 3019 N N . THR B 1 57 ? -6.536 27.637 -23.665 1.00 14.31 55 THR B N 1
ATOM 3020 C CA . THR B 1 57 ? -6.372 26.355 -22.983 1.00 15.20 55 THR B CA 1
ATOM 3021 C C . THR B 1 57 ? -5.280 26.550 -21.949 1.00 14.27 55 THR B C 1
ATOM 3022 O O . THR B 1 57 ? -4.529 27.538 -21.978 1.00 15.53 55 THR B O 1
ATOM 3026 N N . GLY B 1 58 ? -5.195 25.607 -21.029 1.00 14.27 56 GLY B N 1
ATOM 3027 C CA . GLY B 1 58 ? -4.460 25.841 -19.806 1.00 13.27 56 GLY B CA 1
ATOM 3028 C C . GLY B 1 58 ? -5.219 26.878 -18.990 1.00 12.44 56 GLY B C 1
ATOM 3029 O O . GLY B 1 58 ? -6.278 27.402 -19.409 1.00 11.89 56 GLY B O 1
ATOM 3030 N N . ILE B 1 59 ? -4.682 27.167 -17.815 1.00 11.46 57 ILE B N 1
ATOM 3031 C CA . ILE B 1 59 ? -5.306 28.123 -16.920 1.00 10.60 57 ILE B CA 1
ATOM 3032 C C . ILE B 1 59 ? -5.033 29.532 -17.440 1.00 10.34 57 ILE B C 1
ATOM 3033 O O . ILE B 1 59 ? -3.877 29.906 -17.698 1.00 11.31 57 ILE B O 1
ATOM 3038 N N . VAL B 1 60 ? -6.107 30.293 -17.643 1.00 8.76 58 VAL B N 1
ATOM 3039 C CA . VAL B 1 60 ? -5.992 31.657 -18.148 1.00 8.28 58 VAL B CA 1
ATOM 3040 C C . VAL B 1 60 ? -6.601 32.623 -17.145 1.00 8.06 58 VAL B C 1
ATOM 3041 O O . VAL B 1 60 ? -5.915 33.518 -16.663 1.00 8.37 58 VAL B O 1
ATOM 3045 N N . THR B 1 61 ? -7.892 32.462 -16.839 1.00 7.27 59 THR B N 1
ATOM 3046 C CA . THR B 1 61 ? -8.499 33.272 -15.800 1.00 6.63 59 THR B CA 1
ATOM 3047 C C . THR B 1 61 ? -7.944 32.798 -14.450 1.00 6.73 59 THR B C 1
ATOM 3048 O O . THR B 1 61 ? -8.105 31.619 -14.095 1.00 6.88 59 THR B O 1
ATOM 3052 N N . ARG B 1 62 ? -7.285 33.701 -13.716 1.00 7.62 60 ARG B N 1
ATOM 3053 C CA . ARG B 1 62 ? -6.605 33.325 -12.463 1.00 8.10 60 ARG B CA 1
ATOM 3054 C C . ARG B 1 62 ? -6.934 34.236 -11.277 1.00 8.33 60 ARG B C 1
ATOM 3055 O O . ARG B 1 62 ? -6.369 34.087 -10.197 1.00 8.88 60 ARG B O 1
ATOM 3063 N N . ARG B 1 63 ? -7.838 35.185 -11.504 1.00 7.66 61 ARG B N 1
ATOM 3064 C CA . ARG B 1 63 ? -8.403 36.050 -10.465 1.00 8.30 61 ARG B CA 1
ATOM 3065 C C . ARG B 1 63 ? -9.865 36.264 -10.847 1.00 7.79 61 ARG B C 1
ATOM 3066 O O . ARG B 1 63 ? -10.185 36.200 -12.043 1.00 7.79 61 ARG B O 1
ATOM 3074 N N . PRO B 1 64 ? -10.756 36.522 -9.861 1.00 7.73 62 PRO B N 1
ATOM 3075 C CA . PRO B 1 64 ? -12.116 36.903 -10.236 1.00 8.39 62 PRO B CA 1
ATOM 3076 C C . PRO B 1 64 ? -12.069 38.199 -11.026 1.00 8.47 62 PRO B C 1
ATOM 3077 O O . PRO B 1 64 ? -11.219 39.058 -10.744 1.00 8.78 62 PRO B O 1
ATOM 3081 N N . LEU B 1 65 ? -12.928 38.315 -12.037 1.00 8.42 63 LEU B N 1
ATOM 3082 C CA . LEU B 1 65 ? -13.175 39.606 -12.674 1.00 8.66 63 LEU B CA 1
ATOM 3083 C C . LEU B 1 65 ? -14.608 40.018 -12.378 1.00 9.23 63 LEU B C 1
ATOM 3084 O O . LEU B 1 65 ? -15.560 39.312 -12.752 1.00 8.60 63 LEU B O 1
ATOM 3089 N N . ILE B 1 66 ? -14.760 41.140 -11.681 1.00 8.36 64 ILE B N 1
ATOM 3090 C CA . ILE B 1 66 ? -16.081 41.717 -11.468 1.00 9.35 64 ILE B CA 1
ATOM 3091 C C . ILE B 1 66 ? -16.264 42.771 -12.554 1.00 9.40 64 ILE B C 1
ATOM 3092 O O . ILE B 1 66 ? -15.690 43.879 -12.492 1.00 10.36 64 ILE B O 1
ATOM 3097 N N . LEU B 1 67 ? -17.035 42.386 -13.566 1.00 9.74 65 LEU B N 1
ATOM 3098 C CA . LEU B 1 67 ? -17.270 43.199 -14.747 1.00 9.90 65 LEU B CA 1
ATOM 3099 C C . LEU B 1 67 ? -18.622 43.889 -14.616 1.00 10.38 65 LEU B C 1
ATOM 3100 O O . LEU B 1 67 ? -19.663 43.291 -14.849 1.00 10.09 65 LEU B O 1
ATOM 3105 N N . GLN B 1 68 ? -18.588 45.164 -14.259 1.00 10.38 66 GLN B N 1
ATOM 3106 C CA . GLN B 1 68 ? -19.814 45.924 -14.084 1.00 10.66 66 GLN B CA 1
ATOM 3107 C C . GLN B 1 68 ? -20.142 46.671 -15.373 1.00 10.72 66 GLN B C 1
ATOM 3108 O O . GLN B 1 68 ? -19.416 47.577 -15.761 1.00 10.91 66 GLN B O 1
ATOM 3114 N N . LEU B 1 69 ? -21.220 46.277 -16.047 1.00 10.41 67 LEU B N 1
ATOM 3115 C CA . LEU B 1 69 ? -21.694 47.032 -17.201 1.00 10.43 67 LEU B CA 1
ATOM 3116 C C . LEU B 1 69 ? -22.491 48.210 -16.654 1.00 10.72 67 LEU B C 1
ATOM 3117 O O . LEU B 1 69 ? -23.322 48.045 -15.763 1.00 10.60 67 LEU B O 1
ATOM 3122 N N . VAL B 1 70 ? -22.181 49.401 -17.155 1.00 11.45 68 VAL B N 1
ATOM 3123 C CA . VAL B 1 70 ? -22.831 50.630 -16.695 1.00 12.45 68 VAL B CA 1
ATOM 3124 C C . VAL B 1 70 ? -23.479 51.324 -17.885 1.00 13.23 68 VAL B C 1
ATOM 3125 O O . VAL B 1 70 ? -22.798 51.738 -18.824 1.00 13.29 68 VAL B O 1
ATOM 3129 N N . HIS B 1 71 ? -24.801 51.448 -17.842 1.00 14.74 69 HIS B N 1
ATOM 3130 C CA . HIS B 1 71 ? -25.514 52.113 -18.917 1.00 16.44 69 HIS B CA 1
ATOM 3131 C C . HIS B 1 71 ? -25.232 53.609 -18.872 1.00 17.92 69 HIS B C 1
ATOM 3132 O O . HIS B 1 71 ? -25.280 54.215 -17.807 1.00 17.71 69 HIS B O 1
ATOM 3139 N N . VAL B 1 72 ? -24.929 54.185 -20.034 1.00 19.98 70 VAL B N 1
ATOM 3140 C CA . VAL B 1 72 ? -24.633 55.613 -20.135 1.00 22.76 70 VAL B CA 1
ATOM 3141 C C . VAL B 1 72 ? -25.700 56.337 -20.946 1.00 24.92 70 VAL B C 1
ATOM 3142 O O . VAL B 1 72 ? -26.011 55.947 -22.076 1.00 24.75 70 VAL B O 1
ATOM 3146 N N . SER B 1 73 ? -26.249 57.382 -20.322 1.00 27.93 71 SER B N 1
ATOM 3147 C CA . SER B 1 73 ? -27.256 58.267 -20.903 1.00 30.54 71 SER B CA 1
ATOM 3148 C C . SER B 1 73 ? -26.696 59.037 -22.091 1.00 32.01 71 SER B C 1
ATOM 3149 O O . SER B 1 73 ? -25.492 59.026 -22.344 1.00 32.33 71 SER B O 1
ATOM 3152 N N . GLN B 1 74 ? -27.576 59.709 -22.821 1.00 34.34 72 GLN B N 1
ATOM 3153 C CA . GLN B 1 74 ? -27.152 60.544 -23.942 1.00 36.31 72 GLN B CA 1
ATOM 3154 C C . GLN B 1 74 ? -26.410 61.798 -23.474 1.00 37.79 72 GLN B C 1
ATOM 3155 O O . GLN B 1 74 ? -25.577 62.333 -24.205 1.00 37.89 72 GLN B O 1
ATOM 3161 N N . GLU B 1 75 ? -26.716 62.244 -22.253 1.00 39.71 73 GLU B N 1
ATOM 3162 C CA . GLU B 1 75 ? -26.033 63.374 -21.609 1.00 41.59 73 GLU B CA 1
ATOM 3163 C C . GLU B 1 75 ? -24.543 63.109 -21.348 1.00 42.59 73 GLU B C 1
ATOM 3164 O O . GLU B 1 75 ? -23.691 63.946 -21.668 1.00 42.87 73 GLU B O 1
ATOM 3170 N N . ASP B 1 76 ? -24.245 61.946 -20.765 1.00 43.79 74 ASP B N 1
ATOM 3171 C CA . ASP B 1 76 ? -22.881 61.564 -20.379 1.00 44.83 74 ASP B CA 1
ATOM 3172 C C . ASP B 1 76 ? -22.133 60.828 -21.496 1.00 45.43 74 ASP B C 1
ATOM 3173 O O . ASP B 1 76 ? -20.968 60.446 -21.334 1.00 45.48 74 ASP B O 1
ATOM 3178 N N . LYS B 1 77 ? -22.815 60.646 -22.626 1.00 46.13 75 LYS B N 1
ATOM 3179 C CA . LYS B 1 77 ? -22.303 59.908 -23.782 1.00 46.75 75 LYS B CA 1
ATOM 3180 C C . LYS B 1 77 ? -21.062 60.559 -24.413 1.00 47.07 75 LYS B C 1
ATOM 3181 O O . LYS B 1 77 ? -20.835 61.763 -24.263 1.00 47.34 75 LYS B O 1
ATOM 3187 N N . ARG B 1 78 ? -20.262 59.752 -25.108 1.00 47.35 76 ARG B N 1
ATOM 3188 C CA . ARG B 1 78 ? -19.090 60.240 -25.837 1.00 47.62 76 ARG B CA 1
ATOM 3189 C C . ARG B 1 78 ? -19.487 61.074 -27.058 1.00 47.66 76 ARG B C 1
ATOM 3190 O O . ARG B 1 78 ? -19.184 62.267 -27.137 1.00 47.66 76 ARG B O 1
ATOM 3198 N N . VAL B 1 87 ? -19.895 51.553 -33.109 1.00 42.71 85 VAL B N 1
ATOM 3199 C CA . VAL B 1 87 ? -18.444 51.711 -33.197 1.00 42.63 85 VAL B CA 1
ATOM 3200 C C . VAL B 1 87 ? -17.756 51.543 -31.834 1.00 42.39 85 VAL B C 1
ATOM 3201 O O . VAL B 1 87 ? -18.388 51.146 -30.850 1.00 42.45 85 VAL B O 1
ATOM 3205 N N . GLU B 1 88 ? -16.458 51.833 -31.794 1.00 41.97 86 GLU B N 1
ATOM 3206 C CA . GLU B 1 88 ? -15.672 51.743 -30.565 1.00 41.46 86 GLU B CA 1
ATOM 3207 C C . GLU B 1 88 ? -15.600 53.115 -29.881 1.00 40.65 86 GLU B C 1
ATOM 3208 O O . GLU B 1 88 ? -15.164 53.227 -28.730 1.00 40.80 86 GLU B O 1
ATOM 3214 N N . ALA B 1 89 ? -16.059 54.146 -30.595 1.00 39.42 87 ALA B N 1
ATOM 3215 C CA . ALA B 1 89 ? -16.005 55.535 -30.126 1.00 37.89 87 ALA B CA 1
ATOM 3216 C C . ALA B 1 89 ? -17.151 55.928 -29.179 1.00 36.76 87 ALA B C 1
ATOM 3217 O O . ALA B 1 89 ? -17.298 57.105 -28.833 1.00 36.86 87 ALA B O 1
ATOM 3219 N N . GLU B 1 90 ? -17.945 54.948 -28.749 1.00 34.91 88 GLU B N 1
ATOM 3220 C CA . GLU B 1 90 ? -19.094 55.209 -27.872 1.00 33.18 88 GLU B CA 1
ATOM 3221 C C . GLU B 1 90 ? -18.985 54.500 -26.516 1.00 31.30 88 GLU B C 1
ATOM 3222 O O . GLU B 1 90 ? -19.755 54.775 -25.596 1.00 31.01 88 GLU B O 1
ATOM 3228 N N . GLU B 1 91 ? -18.016 53.598 -26.403 1.00 28.94 89 GLU B N 1
ATOM 3229 C CA . GLU B 1 91 ? -17.885 52.744 -25.231 1.00 26.75 89 GLU B CA 1
ATOM 3230 C C . GLU B 1 91 ? -16.490 52.873 -24.647 1.00 25.35 89 GLU B C 1
ATOM 3231 O O . GLU B 1 91 ? -15.520 53.057 -25.386 1.00 25.04 89 GLU B O 1
ATOM 3237 N N . TRP B 1 92 ? -16.392 52.780 -23.324 1.00 23.20 90 TRP B N 1
ATOM 3238 C CA . TRP B 1 92 ? -15.097 52.823 -22.658 1.00 21.44 90 TRP B CA 1
ATOM 3239 C C . TRP B 1 92 ? -15.082 52.036 -21.354 1.00 20.25 90 TRP B C 1
ATOM 3240 O O . TRP B 1 92 ? -16.138 51.647 -20.833 1.00 19.42 90 TRP B O 1
ATOM 3251 N N . GLY B 1 93 ? -13.873 51.809 -20.843 1.00 18.70 91 GLY B N 1
ATOM 3252 C CA . GLY B 1 93 ? -13.672 51.062 -19.607 1.00 17.86 91 GLY B CA 1
ATOM 3253 C C . GLY B 1 93 ? -12.812 51.789 -18.587 1.00 17.03 91 GLY B C 1
ATOM 3254 O O . GLY B 1 93 ? -11.993 52.635 -18.941 1.00 17.10 91 GLY B O 1
ATOM 3255 N N . LYS B 1 94 ? -13.028 51.469 -17.316 1.00 16.44 92 LYS B N 1
ATOM 3256 C CA . LYS B 1 94 ? -12.204 51.954 -16.205 1.00 16.34 92 LYS B CA 1
ATOM 3257 C C . LYS B 1 94 ? -11.947 50.782 -15.268 1.00 15.78 92 LYS B C 1
ATOM 3258 O O . LYS B 1 94 ? -12.862 50.015 -14.971 1.00 15.43 92 LYS B O 1
ATOM 3264 N N . PHE B 1 95 ? -10.712 50.663 -14.793 1.00 15.34 93 PHE B N 1
ATOM 3265 C CA . PHE B 1 95 ? -10.384 49.721 -13.732 1.00 15.50 93 PHE B CA 1
ATOM 3266 C C . PHE B 1 95 ? -10.195 50.495 -12.434 1.00 16.32 93 PHE B C 1
ATOM 3267 O O . PHE B 1 95 ? -9.655 51.606 -12.445 1.00 16.59 93 PHE B O 1
ATOM 3275 N N . LEU B 1 96 ? -1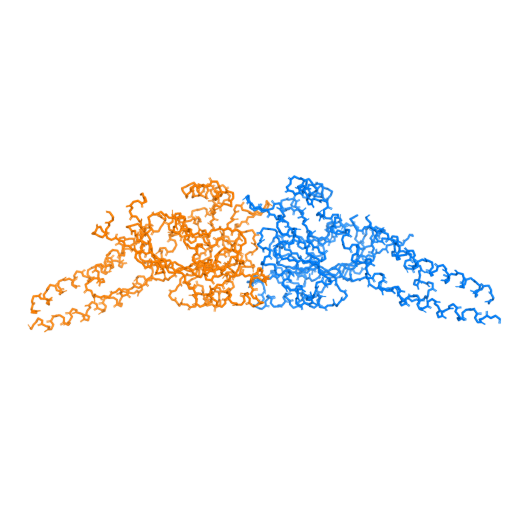0.603 49.901 -11.320 1.00 16.86 94 LEU B N 1
ATOM 3276 C CA . LEU B 1 96 ? -10.371 50.518 -10.016 1.00 18.22 94 LEU B CA 1
ATOM 3277 C C . LEU B 1 96 ? -8.869 50.705 -9.767 1.00 18.66 94 LEU B C 1
ATOM 3278 O O . LEU B 1 96 ? -8.435 51.763 -9.285 1.00 18.66 94 LEU B O 1
ATOM 3283 N N . HIS B 1 97 ? -8.080 49.691 -10.118 1.00 19.32 95 HIS B N 1
ATOM 3284 C CA . HIS B 1 97 ? -6.633 49.714 -9.868 1.00 20.33 95 HIS B CA 1
ATOM 3285 C C . HIS B 1 97 ? -5.838 50.701 -10.743 1.00 21.17 95 HIS B C 1
ATOM 3286 O O . HIS B 1 97 ? -4.690 51.017 -10.425 1.00 21.72 95 HIS B O 1
ATOM 3293 N N . THR B 1 98 ? -6.434 51.185 -11.833 1.00 21.67 96 THR B N 1
ATOM 3294 C CA . THR B 1 98 ? -5.797 52.235 -12.643 1.00 22.69 96 THR B CA 1
ATOM 3295 C C . THR B 1 98 ? -6.516 53.575 -12.497 1.00 23.51 96 THR B C 1
ATOM 3296 O O . THR B 1 98 ? -6.351 54.472 -13.325 1.00 24.04 96 THR B O 1
ATOM 3300 N N . LYS B 1 99 ? -7.308 53.689 -11.434 1.00 24.27 97 LYS B N 1
ATOM 3301 C CA . LYS B 1 99 ? -8.027 54.924 -11.063 1.00 25.34 97 LYS B CA 1
ATOM 3302 C C . LYS B 1 99 ? -8.788 55.488 -12.250 1.00 25.42 97 LYS B C 1
ATOM 3303 O O . LYS B 1 99 ? -9.631 54.780 -12.803 1.00 25.24 97 LYS B O 1
ATOM 3309 N N . ASN B 1 100 ? -8.547 56.725 -12.659 1.00 25.84 98 ASN B N 1
ATOM 3310 C CA . ASN B 1 100 ? -9.388 57.399 -13.656 1.00 26.53 98 ASN B CA 1
ATOM 3311 C C . ASN B 1 100 ? -8.899 57.313 -15.111 1.00 26.24 98 ASN B C 1
ATOM 3312 O O . ASN B 1 100 ? -9.431 58.023 -15.970 1.00 26.69 98 ASN B O 1
ATOM 3317 N N . LYS B 1 101 ? -7.927 56.447 -15.387 1.00 25.71 99 LYS B N 1
ATOM 3318 C CA . LYS B 1 101 ? -7.534 56.136 -16.762 1.00 25.38 99 LYS B CA 1
ATOM 3319 C C . LYS B 1 101 ? -8.722 55.553 -17.533 1.00 25.03 99 LYS B C 1
ATOM 3320 O O . LYS B 1 101 ? -9.406 54.649 -17.044 1.00 24.33 99 LYS B O 1
ATOM 3326 N N . LEU B 1 102 ? -8.967 56.089 -18.729 1.00 24.61 100 LEU B N 1
ATOM 3327 C CA . LEU B 1 102 ? -10.066 55.618 -19.570 1.00 24.15 100 LEU B CA 1
ATOM 3328 C C . LEU B 1 102 ? -9.526 54.791 -20.734 1.00 23.60 100 LEU B C 1
ATOM 3329 O O . LEU B 1 102 ? -8.567 55.185 -21.407 1.00 23.40 100 LEU B O 1
ATOM 3334 N N . TYR B 1 103 ? -10.142 53.634 -20.956 1.00 22.31 101 TYR B N 1
ATOM 3335 C CA . TYR B 1 103 ? -9.726 52.725 -22.015 1.00 21.54 101 TYR B CA 1
ATOM 3336 C C . TYR B 1 103 ? -10.800 52.700 -23.088 1.00 21.61 101 TYR B C 1
ATOM 3337 O O . TYR B 1 103 ? -11.954 52.403 -22.791 1.00 21.20 101 TYR B O 1
ATOM 3346 N N . THR B 1 104 ? -10.422 53.009 -24.327 1.00 21.72 102 THR B N 1
ATOM 3347 C CA . THR B 1 104 ? -11.354 52.949 -25.453 1.00 21.95 102 THR B CA 1
ATOM 3348 C C . THR B 1 104 ? -11.085 51.748 -26.352 1.00 21.78 102 THR B C 1
ATOM 3349 O O . THR B 1 104 ? -11.946 51.348 -27.136 1.00 21.89 102 THR B O 1
ATOM 3353 N N . ASP B 1 105 ? -9.885 51.181 -26.241 1.00 21.53 103 ASP B N 1
ATOM 3354 C CA . ASP B 1 105 ? -9.509 50.026 -27.041 1.00 21.47 103 ASP B CA 1
ATOM 3355 C C . ASP B 1 105 ? -9.735 48.793 -26.187 1.00 20.88 103 ASP B C 1
ATOM 3356 O O . ASP B 1 105 ? -9.102 48.633 -25.141 1.00 20.74 103 ASP B O 1
ATOM 3361 N N . PHE B 1 106 ? -10.645 47.932 -26.631 1.00 20.38 104 PHE B N 1
ATOM 3362 C CA . PHE B 1 106 ? -11.007 46.749 -25.854 1.00 20.13 104 PHE B CA 1
ATOM 3363 C C . PHE B 1 106 ? -9.921 45.682 -25.835 1.00 19.70 104 PHE B C 1
ATOM 3364 O O . PHE B 1 106 ? -9.859 44.884 -24.900 1.00 19.00 104 PHE B O 1
ATOM 3372 N N . ASP B 1 107 ? -9.052 45.691 -26.847 1.00 19.49 105 ASP B N 1
ATOM 3373 C CA . ASP B 1 107 ? -7.857 44.839 -26.848 1.00 19.55 105 ASP B CA 1
ATOM 3374 C C . ASP B 1 107 ? -6.907 45.227 -25.712 1.00 19.06 105 ASP B C 1
ATOM 3375 O O . ASP B 1 107 ? -6.232 44.370 -25.141 1.00 18.22 105 ASP B O 1
ATOM 3380 N N . GLU B 1 108 ? -6.842 46.526 -25.414 1.00 18.68 106 GLU B N 1
ATOM 3381 C CA . GLU B 1 108 ? -6.001 47.043 -24.328 1.00 18.71 106 GLU B CA 1
ATOM 3382 C C . GLU B 1 108 ? -6.613 46.713 -22.963 1.00 17.61 106 GLU B C 1
ATOM 3383 O O . GLU B 1 108 ? -5.894 46.493 -21.977 1.00 16.93 106 GLU B O 1
ATOM 3389 N N . ILE B 1 109 ? -7.940 46.671 -22.921 1.00 16.89 107 ILE B N 1
ATOM 3390 C CA . ILE B 1 109 ? -8.662 46.255 -21.719 1.00 15.83 107 ILE B CA 1
ATOM 3391 C C . ILE B 1 109 ? -8.345 44.785 -21.443 1.00 15.13 107 ILE B C 1
ATOM 3392 O O . ILE B 1 109 ? -8.046 44.410 -20.315 1.00 14.41 107 ILE B O 1
ATOM 3397 N N . ARG B 1 110 ? -8.387 43.968 -22.488 1.00 14.99 108 ARG B N 1
ATOM 3398 C CA . ARG B 1 110 ? -8.025 42.560 -22.369 1.00 15.06 108 ARG B CA 1
ATOM 3399 C C . ARG B 1 110 ? -6.589 42.407 -21.872 1.00 14.88 108 ARG B C 1
ATOM 3400 O O . ARG B 1 110 ? -6.325 41.623 -20.963 1.00 14.69 108 ARG B O 1
ATOM 3408 N N . GLN B 1 111 ? -5.667 43.175 -22.453 1.00 14.66 109 GLN B N 1
ATOM 3409 C CA . GLN B 1 111 ? -4.269 43.094 -22.042 1.00 14.64 109 GLN B CA 1
ATOM 3410 C C . GLN B 1 111 ? -4.076 43.524 -20.582 1.00 13.74 109 GLN B C 1
ATOM 3411 O O . GLN B 1 111 ? -3.268 42.930 -19.863 1.00 13.38 109 GLN B O 1
ATOM 3417 N N . GLU B 1 112 ? -4.816 44.546 -20.147 1.00 13.12 110 GLU B N 1
ATOM 3418 C CA . GLU B 1 112 ? -4.710 45.012 -18.761 1.00 12.76 110 GLU B CA 1
ATOM 3419 C C . GLU B 1 112 ? -5.228 43.978 -17.759 1.00 12.36 110 GLU B C 1
ATOM 3420 O O . GLU B 1 112 ? -4.719 43.879 -16.645 1.00 11.60 110 GLU B O 1
ATOM 3426 N N . ILE B 1 113 ? -6.231 43.194 -18.155 1.00 12.12 111 ILE B N 1
ATOM 3427 C CA . ILE B 1 113 ? -6.660 42.094 -17.294 1.00 12.30 111 ILE B CA 1
ATOM 3428 C C . ILE B 1 113 ? -5.508 41.110 -17.106 1.00 12.70 111 ILE B C 1
ATOM 3429 O O . ILE B 1 113 ? -5.249 40.663 -15.989 1.00 12.86 111 ILE B O 1
ATOM 3434 N N . GLU B 1 114 ? -4.821 40.789 -18.201 1.00 13.49 112 GLU B N 1
ATOM 3435 C CA . GLU B 1 114 ? -3.659 39.903 -18.152 1.00 14.56 112 GLU B CA 1
ATOM 3436 C C . GLU B 1 114 ? -2.559 40.536 -17.292 1.00 14.19 112 GLU B C 1
ATOM 3437 O O . GLU B 1 114 ? -1.976 39.862 -16.448 1.00 14.29 112 GLU B O 1
ATOM 3443 N N . ASN B 1 115 ? -2.308 41.826 -17.507 1.00 14.33 113 ASN B N 1
ATOM 3444 C CA . ASN B 1 115 ? -1.297 42.570 -16.746 1.00 14.78 113 ASN B CA 1
ATOM 3445 C C . ASN B 1 115 ? -1.531 42.502 -15.241 1.00 14.36 113 ASN B C 1
ATOM 3446 O O . ASN B 1 115 ? -0.622 42.184 -14.473 1.00 14.71 113 ASN B O 1
ATOM 3451 N N . GLU B 1 116 ? -2.758 42.810 -14.837 1.00 13.76 114 GLU B N 1
ATOM 3452 C CA . GLU B 1 116 ? -3.123 42.934 -13.431 1.00 13.67 114 GLU B CA 1
ATOM 3453 C C . GLU B 1 116 ? -3.206 41.558 -12.779 1.00 13.47 114 GLU B C 1
ATOM 3454 O O . GLU B 1 116 ? -2.938 41.400 -11.578 1.00 13.01 114 GLU B O 1
ATOM 3460 N N . THR B 1 117 ? -3.550 40.554 -13.584 1.00 13.13 115 THR B N 1
ATOM 3461 C CA . THR B 1 117 ? -3.471 39.166 -13.128 1.00 13.55 115 THR B CA 1
ATOM 3462 C C . THR B 1 117 ? -2.019 38.796 -12.811 1.00 14.55 115 THR B C 1
ATOM 3463 O O . THR B 1 117 ? -1.732 38.253 -11.748 1.00 14.44 115 THR B O 1
ATOM 3467 N N . GLU B 1 118 ? -1.110 39.136 -13.721 1.00 15.58 116 GLU B N 1
ATOM 3468 C CA . GLU B 1 118 ? 0.309 38.822 -13.548 1.00 17.08 116 GLU B CA 1
ATOM 3469 C C . GLU B 1 118 ? 0.927 39.545 -12.349 1.00 17.35 116 GLU B C 1
ATOM 3470 O O . GLU B 1 118 ? 1.762 38.975 -11.643 1.00 17.59 116 GLU B O 1
ATOM 3476 N N . ARG B 1 119 ? 0.510 40.785 -12.111 1.00 17.64 117 ARG B N 1
ATOM 3477 C CA . ARG B 1 119 ? 1.049 41.552 -10.989 1.00 18.41 117 ARG B CA 1
ATOM 3478 C C . ARG B 1 119 ? 0.804 40.865 -9.646 1.00 19.28 117 ARG B C 1
ATOM 3479 O O . ARG B 1 119 ? 1.723 40.732 -8.832 1.00 19.37 117 ARG B O 1
ATOM 3487 N N . ILE B 1 120 ? -0.432 40.416 -9.434 1.00 19.84 118 ILE B N 1
ATOM 3488 C CA . ILE B 1 120 ? -0.839 39.823 -8.156 1.00 20.55 118 ILE B CA 1
ATOM 3489 C C . ILE B 1 120 ? -0.581 38.312 -8.105 1.00 20.99 118 ILE B C 1
ATOM 3490 O O . ILE B 1 120 ? -0.179 37.783 -7.064 1.00 20.85 118 ILE B O 1
ATOM 3495 N N . SER B 1 121 ? -0.785 37.627 -9.229 1.00 21.41 119 SER B N 1
ATOM 3496 C CA . SER B 1 121 ? -0.745 36.156 -9.246 1.00 21.90 119 SER B CA 1
ATOM 3497 C C . SER B 1 121 ? 0.543 35.546 -9.797 1.00 21.57 119 SER B C 1
ATOM 3498 O O . SER B 1 121 ? 0.715 34.326 -9.749 1.00 21.85 119 SER B O 1
ATOM 3501 N N . GLY B 1 122 ? 1.435 36.379 -10.331 1.00 21.11 120 GLY B N 1
ATOM 3502 C CA . GLY B 1 122 ? 2.676 35.901 -10.932 1.00 20.70 120 GLY B CA 1
ATOM 3503 C C . GLY B 1 122 ? 2.462 35.458 -12.367 1.00 20.73 120 GLY B C 1
ATOM 3504 O O . GLY B 1 122 ? 1.344 35.557 -12.897 1.00 20.22 120 GLY B O 1
ATOM 3505 N N . ASN B 1 123 ? 3.535 34.976 -12.992 1.00 20.74 121 ASN B N 1
ATOM 3506 C CA . ASN B 1 123 ? 3.515 34.549 -14.390 1.00 20.94 121 ASN B CA 1
ATOM 3507 C C . ASN B 1 123 ? 3.696 33.035 -14.589 1.00 20.09 121 ASN B C 1
ATOM 3508 O O . ASN B 1 123 ? 4.013 32.584 -15.691 1.00 20.32 121 ASN B O 1
ATOM 3513 N N . ASN B 1 124 ? 3.461 32.262 -13.528 1.00 18.94 122 ASN B N 1
ATOM 3514 C CA . ASN B 1 124 ? 3.549 30.802 -13.592 1.00 18.42 122 ASN B CA 1
ATOM 3515 C C . ASN B 1 124 ? 2.319 30.117 -12.972 1.00 17.15 122 ASN B C 1
ATOM 3516 O O . ASN B 1 124 ? 2.431 29.297 -12.057 1.00 17.11 122 ASN B O 1
ATOM 3521 N N . LYS B 1 125 ? 1.143 30.498 -13.471 1.00 15.87 123 LYS B N 1
ATOM 3522 C CA . LYS B 1 125 ? -0.115 29.783 -13.215 1.00 14.12 123 LYS B CA 1
ATOM 3523 C C . LYS B 1 125 ? -0.744 29.938 -11.824 1.00 13.08 123 LYS B C 1
ATOM 3524 O O . LYS B 1 125 ? -1.765 29.319 -11.542 1.00 11.55 123 LYS B O 1
ATOM 3530 N N . GLY B 1 126 ? -0.145 30.760 -10.961 1.00 12.54 124 GLY B N 1
ATOM 3531 C CA . GLY B 1 126 ? -0.715 31.042 -9.648 1.00 12.28 124 GLY B CA 1
ATOM 3532 C C . GLY B 1 126 ? -2.093 31.702 -9.728 1.00 11.76 124 GLY B C 1
ATOM 3533 O O . GLY B 1 126 ? -2.418 32.365 -10.715 1.00 12.12 124 GLY B O 1
ATOM 3534 N N . VAL B 1 127 ? -2.894 31.507 -8.685 1.00 11.67 125 VAL B N 1
ATOM 3535 C CA . VAL B 1 127 ? -4.255 32.053 -8.594 1.00 11.95 125 VAL B CA 1
ATOM 3536 C C . VAL B 1 127 ? -4.415 32.936 -7.348 1.00 11.87 125 VAL B C 1
ATOM 3537 O O . VAL B 1 127 ? -3.872 32.632 -6.284 1.00 13.26 125 VAL B O 1
ATOM 3541 N N . SER B 1 128 ? -5.161 34.029 -7.480 1.00 10.89 126 SER B N 1
ATOM 3542 C CA . SER B 1 128 ? -5.489 34.869 -6.341 1.00 10.74 126 SER B CA 1
ATOM 3543 C C . SER B 1 128 ? -6.996 35.077 -6.247 1.00 10.16 126 SER B C 1
ATOM 3544 O O . SER B 1 128 ? -7.653 35.220 -7.275 1.00 10.12 126 SER B O 1
ATOM 3547 N N . PRO B 1 129 ? -7.546 35.106 -5.018 1.00 10.04 127 PRO B N 1
ATOM 3548 C CA . PRO B 1 129 ? -8.966 35.383 -4.835 1.00 10.37 127 PRO B CA 1
ATOM 3549 C C . PRO B 1 129 ? -9.300 36.887 -4.919 1.00 10.60 127 PRO B C 1
ATOM 3550 O O . PRO B 1 129 ? -10.471 37.247 -4.956 1.00 10.49 127 PRO B O 1
ATOM 3554 N N . GLU B 1 130 ? -8.287 37.752 -4.967 1.00 11.03 128 GLU B N 1
ATOM 3555 C CA . GLU B 1 130 ? -8.530 39.196 -5.013 1.00 11.75 128 GLU B CA 1
ATOM 3556 C C . GLU B 1 130 ? -9.137 39.594 -6.366 1.00 10.74 128 GLU B C 1
ATOM 3557 O O . GLU B 1 130 ? -8.519 39.379 -7.403 1.00 10.10 128 GLU B O 1
ATOM 3563 N N . PRO B 1 131 ? -10.357 40.168 -6.359 1.00 10.73 129 PRO B N 1
ATOM 3564 C CA . PRO B 1 131 ? -10.966 40.471 -7.659 1.00 10.38 129 PRO B CA 1
ATOM 3565 C C . PRO B 1 131 ? -10.320 41.634 -8.389 1.00 10.31 129 PRO B C 1
ATOM 3566 O O . PRO B 1 131 ? -9.772 42.548 -7.754 1.00 9.62 129 PRO B O 1
ATOM 3570 N N . ILE B 1 132 ? -10.383 41.584 -9.716 1.00 9.38 130 ILE B N 1
ATOM 3571 C CA . ILE B 1 132 ? -10.129 42.741 -10.552 1.00 9.56 130 ILE B CA 1
ATOM 3572 C C . ILE B 1 132 ? -11.469 43.430 -10.782 1.00 9.43 130 ILE B C 1
ATOM 3573 O O . ILE B 1 132 ? -12.461 42.767 -11.091 1.00 9.60 130 ILE B O 1
ATOM 3578 N N . HIS B 1 133 ? -11.512 44.751 -10.615 1.00 9.68 131 HIS B N 1
ATOM 3579 C CA . HIS B 1 133 ? -12.767 45.489 -10.768 1.00 10.32 131 HIS B CA 1
ATOM 3580 C C . HIS B 1 133 ? -12.738 46.290 -12.054 1.00 10.01 131 HIS B C 1
ATOM 3581 O O . HIS B 1 133 ? -11.887 47.165 -12.215 1.00 11.47 131 HIS B O 1
ATOM 3588 N N . LEU B 1 134 ? -13.660 45.979 -12.960 1.00 9.52 132 LEU B N 1
ATOM 3589 C CA . LEU B 1 134 ? -13.741 46.661 -14.245 1.00 9.62 132 LEU B CA 1
ATOM 3590 C C . LEU B 1 134 ? -15.150 47.172 -14.504 1.00 9.77 132 LEU B C 1
ATOM 3591 O O . LEU B 1 134 ? -16.125 46.430 -14.334 1.00 9.89 132 LEU B O 1
ATOM 3596 N N . LYS B 1 135 ? -15.255 48.435 -14.910 1.00 9.85 133 LYS B N 1
ATOM 3597 C CA . LYS B 1 135 ? -16.533 48.988 -15.375 1.00 9.93 133 LYS B CA 1
ATOM 3598 C C . LYS B 1 135 ? -16.461 49.221 -16.872 1.00 10.15 133 LYS B C 1
ATOM 3599 O O . LYS B 1 135 ? -15.466 49.747 -17.377 1.00 9.87 133 LYS B O 1
ATOM 3605 N N . ILE B 1 136 ? -17.498 48.785 -17.584 1.00 10.09 134 ILE B N 1
ATOM 3606 C CA . ILE B 1 136 ? -17.641 49.105 -18.999 1.00 10.95 134 ILE B CA 1
ATOM 3607 C C . ILE B 1 136 ? -18.841 50.019 -19.164 1.00 11.82 134 ILE B C 1
ATOM 3608 O O . ILE B 1 136 ? -19.967 49.646 -18.832 1.00 12.23 134 ILE B O 1
ATOM 3613 N N . PHE B 1 137 ? -18.580 51.227 -19.652 1.00 12.24 135 PHE B N 1
ATOM 3614 C CA . PHE B 1 137 ? -19.621 52.228 -19.867 1.00 13.38 135 PHE B CA 1
ATOM 3615 C C . PHE B 1 137 ? -20.083 52.216 -21.311 1.00 13.62 135 PHE B C 1
ATOM 3616 O O . PHE B 1 137 ? -19.262 52.302 -22.227 1.00 13.36 135 PHE B O 1
ATOM 3624 N N . SER B 1 138 ? -21.396 52.138 -21.520 1.00 14.20 136 SER B N 1
ATOM 3625 C CA . SER B 1 138 ? -21.938 52.071 -22.880 1.00 15.18 136 SER B CA 1
ATOM 3626 C C . SER B 1 138 ? -23.408 52.443 -22.938 1.00 15.67 136 SER B C 1
ATOM 3627 O O . SER B 1 138 ? -24.157 52.137 -22.022 1.00 15.39 136 SER B O 1
ATOM 3630 N N . PRO B 1 139 ? -23.835 53.083 -24.041 1.00 16.53 137 PRO B N 1
ATOM 3631 C CA . PRO B 1 139 ? -25.273 53.221 -24.291 1.00 17.03 137 PRO B CA 1
ATOM 3632 C C . PRO B 1 139 ? -25.933 51.901 -24.722 1.00 17.38 137 PRO B C 1
ATOM 3633 O O . PRO B 1 139 ? -27.163 51.805 -24.711 1.00 19.00 137 PRO B O 1
ATOM 3637 N N . ASN B 1 140 ? -25.125 50.900 -25.074 1.00 17.36 138 ASN B N 1
ATOM 3638 C CA . ASN B 1 140 ? -25.605 49.600 -25.561 1.00 17.17 138 ASN B CA 1
ATOM 3639 C C . ASN B 1 140 ? -25.732 48.503 -24.514 1.00 15.86 138 ASN B C 1
ATOM 3640 O O . ASN B 1 140 ? -25.996 47.352 -24.860 1.00 15.82 138 ASN B O 1
ATOM 3645 N N . VAL B 1 141 ? -25.511 48.840 -23.245 1.00 14.45 139 VAL B N 1
ATOM 3646 C CA . VAL B 1 141 ? -25.564 47.834 -22.181 1.00 13.16 139 VAL B CA 1
ATOM 3647 C C . VAL B 1 141 ? -26.544 48.242 -21.092 1.00 12.41 139 VAL B C 1
ATOM 3648 O O . VAL B 1 141 ? -26.853 49.426 -20.940 1.00 12.59 139 VAL B O 1
ATOM 3652 N N . VAL B 1 142 ? -27.034 47.253 -20.351 1.00 11.94 140 VAL B N 1
ATOM 3653 C CA . VAL B 1 142 ? -27.847 47.502 -19.161 1.00 11.56 140 VAL B CA 1
ATOM 3654 C C . VAL B 1 142 ? -26.916 47.595 -17.950 1.00 11.57 140 VAL B C 1
ATOM 3655 O O . VAL B 1 142 ? -25.711 47.341 -18.076 1.00 11.63 140 VAL B O 1
ATOM 3659 N N . ASN B 1 143 ? -27.452 47.984 -16.795 1.00 10.60 141 ASN B N 1
ATOM 3660 C CA . ASN B 1 143 ? -26.672 47.951 -15.551 1.00 10.53 141 ASN B CA 1
ATOM 3661 C C . ASN B 1 143 ? -26.683 46.530 -14.995 1.00 10.22 141 ASN B C 1
ATOM 3662 O O . ASN B 1 143 ? -27.702 46.061 -14.482 1.00 9.98 141 ASN B O 1
ATOM 3667 N N . LEU B 1 144 ? -25.545 45.852 -15.100 1.00 10.15 142 LEU B N 1
ATOM 3668 C CA . LEU B 1 144 ? -25.480 44.419 -14.847 1.00 9.56 142 LEU B CA 1
ATOM 3669 C C . LEU B 1 144 ? -24.046 44.045 -14.515 1.00 9.45 142 LEU B C 1
ATOM 3670 O O . LEU B 1 144 ? -23.116 44.510 -15.172 1.00 8.89 142 LEU B O 1
ATOM 3675 N N . THR B 1 145 ? -23.882 43.186 -13.517 1.00 8.47 143 THR B N 1
ATOM 3676 C CA . THR B 1 145 ? -22.568 42.727 -13.114 1.00 8.66 143 THR B CA 1
ATOM 3677 C C . THR B 1 145 ? -22.384 41.288 -13.569 1.00 8.26 143 THR B C 1
ATOM 3678 O O . THR B 1 145 ? -23.206 40.422 -13.269 1.00 9.00 143 THR B O 1
ATOM 3682 N N . LEU B 1 146 ? -21.308 41.077 -14.318 1.00 8.26 144 LEU B N 1
ATOM 3683 C CA . LEU B 1 146 ? -20.917 39.773 -14.802 1.00 8.21 144 LEU B CA 1
ATOM 3684 C C . LEU B 1 146 ? -19.671 39.388 -14.042 1.00 7.91 144 LEU B C 1
ATOM 3685 O O . LEU B 1 146 ? -18.784 40.228 -13.829 1.00 9.15 144 LEU B O 1
ATOM 3690 N N . VAL B 1 147 ? -19.588 38.130 -13.618 1.00 7.74 145 VAL B N 1
ATOM 3691 C CA . VAL B 1 147 ? -18.435 37.705 -12.828 1.00 7.01 145 VAL B CA 1
ATOM 3692 C C . VAL B 1 147 ? -17.723 36.555 -13.530 1.00 6.88 145 VAL B C 1
ATOM 3693 O O . VAL B 1 147 ? -18.310 35.495 -13.733 1.00 6.49 145 VAL B O 1
ATOM 3697 N N . ASP B 1 148 ? -16.465 36.787 -13.906 1.00 7.21 146 ASP B N 1
ATOM 3698 C CA . ASP B 1 148 ? -15.623 35.747 -14.504 1.00 7.17 146 ASP B CA 1
ATOM 3699 C C . ASP B 1 148 ? -14.797 35.112 -13.391 1.00 7.35 146 ASP B C 1
ATOM 3700 O O . ASP B 1 148 ? -14.310 35.807 -12.491 1.00 7.18 146 ASP B O 1
ATOM 3705 N N . LEU B 1 149 ? -14.655 33.788 -13.426 1.00 6.77 147 LEU B N 1
ATOM 3706 C CA . LEU B 1 149 ? -13.948 33.085 -12.359 1.00 6.20 147 LEU B CA 1
ATOM 3707 C C . LEU B 1 149 ? -13.054 31.996 -12.938 1.00 6.11 147 LEU B C 1
ATOM 3708 O O . LEU B 1 149 ? -13.371 31.426 -13.990 1.00 7.12 147 LEU B O 1
ATOM 3713 N N . PRO B 1 150 ? -11.938 31.690 -12.250 1.00 6.18 148 PRO B N 1
ATOM 3714 C CA . PRO B 1 150 ? -11.106 30.561 -12.670 1.00 6.18 148 PRO B CA 1
ATOM 3715 C C . PRO B 1 150 ? -11.920 29.276 -12.617 1.00 6.43 148 PRO B C 1
ATOM 3716 O O . PRO B 1 150 ? -12.785 29.133 -11.748 1.00 6.61 148 PRO B O 1
ATOM 3720 N N . GLY B 1 151 ? -11.639 28.360 -13.541 1.00 5.97 149 GLY B N 1
ATOM 3721 C CA . GLY B 1 151 ? -12.265 27.045 -13.543 1.00 5.79 149 GLY B CA 1
ATOM 3722 C C . GLY B 1 151 ? -11.676 26.057 -12.546 1.00 5.66 149 GLY B C 1
ATOM 3723 O O . GLY B 1 151 ? -10.517 26.183 -12.108 1.00 5.66 149 GLY B O 1
ATOM 3724 N N . MET B 1 152 ? -12.470 25.042 -12.235 1.00 5.79 150 MET B N 1
ATOM 3725 C CA . MET B 1 152 ? -12.074 23.995 -11.282 1.00 5.95 150 MET B CA 1
ATOM 3726 C C . MET B 1 152 ? -10.999 23.096 -11.858 1.00 6.80 150 MET B C 1
ATOM 3727 O O . MET B 1 152 ? -10.962 22.847 -13.066 1.00 7.42 150 MET B O 1
ATOM 3732 N N . THR B 1 153 ? -10.125 22.623 -10.973 1.00 6.38 151 THR B N 1
ATOM 3733 C CA . THR B 1 153 ? -8.937 21.880 -11.367 1.00 6.23 151 THR B CA 1
ATOM 3734 C C . THR B 1 153 ? -8.723 20.673 -10.449 1.00 6.55 151 THR B C 1
ATOM 3735 O O . THR B 1 153 ? -9.494 20.461 -9.504 1.00 5.35 151 THR B O 1
ATOM 3739 N N . LYS B 1 154 ? -7.681 19.886 -10.731 1.00 6.50 152 LYS B N 1
ATOM 3740 C CA . LYS B 1 154 ? -7.411 18.656 -9.967 1.00 6.85 152 LYS B CA 1
ATOM 3741 C C . LYS B 1 154 ? -5.967 18.488 -9.490 1.00 7.35 152 LYS B C 1
ATOM 3742 O O . LYS B 1 154 ? -5.747 18.004 -8.376 1.00 8.06 152 LYS B O 1
ATOM 3748 N N . VAL B 1 155 ? -5.008 18.847 -10.335 1.00 7.58 153 VAL B N 1
ATOM 3749 C CA . VAL B 1 155 ? -3.580 18.649 -10.038 1.00 8.56 153 VAL B CA 1
ATOM 3750 C C . VAL B 1 155 ? -2.851 19.994 -10.095 1.00 8.76 153 VAL B C 1
ATOM 3751 O O . VAL B 1 155 ? -2.897 20.686 -11.116 1.00 9.15 153 VAL B O 1
ATOM 3755 N N . PRO B 1 156 ? -2.166 20.372 -9.001 1.00 8.92 154 PRO B N 1
ATOM 3756 C CA . PRO B 1 156 ? -1.436 21.640 -9.002 1.00 9.44 154 PRO B CA 1
ATOM 3757 C C . PRO B 1 156 ? -0.382 21.695 -10.112 1.00 9.85 154 PRO B C 1
ATOM 3758 O O . PRO B 1 156 ? 0.305 20.689 -10.373 1.00 9.81 154 PRO B O 1
ATOM 3762 N N . VAL B 1 157 ? -0.269 22.859 -10.750 1.00 10.07 155 VAL B N 1
ATOM 3763 C CA . VAL B 1 157 ? 0.749 23.128 -11.775 1.00 11.65 155 VAL B CA 1
ATOM 3764 C C . VAL B 1 157 ? 1.421 24.479 -11.520 1.00 12.23 155 VAL B C 1
ATOM 3765 O O . VAL B 1 157 ? 0.852 25.338 -10.859 1.00 12.22 155 VAL B O 1
ATOM 3769 N N . GLY B 1 158 ? 2.633 24.659 -12.041 1.00 13.65 156 GLY B N 1
ATOM 3770 C CA . GLY B 1 158 ? 3.359 25.923 -11.872 1.00 14.63 156 GLY B CA 1
ATOM 3771 C C . GLY B 1 158 ? 3.552 26.294 -10.414 1.00 15.44 156 GLY B C 1
ATOM 3772 O O . GLY B 1 158 ? 3.986 25.463 -9.611 1.00 16.75 156 GLY B O 1
ATOM 3773 N N . ASP B 1 159 ? 3.204 27.536 -10.071 1.00 15.69 157 ASP B N 1
ATOM 3774 C CA . ASP B 1 159 ? 3.280 28.071 -8.699 1.00 15.72 157 ASP B CA 1
ATOM 3775 C C . ASP B 1 159 ? 2.161 27.621 -7.747 1.00 14.63 157 ASP B C 1
ATOM 3776 O O . ASP B 1 159 ? 2.166 27.975 -6.560 1.00 14.23 157 ASP B O 1
ATOM 3781 N N . GLN B 1 160 ? 1.187 26.865 -8.257 1.00 13.34 158 GLN B N 1
ATOM 3782 C CA . GLN B 1 160 ? 0.001 26.557 -7.463 1.00 12.26 158 GLN B CA 1
ATOM 3783 C C . GLN B 1 160 ? 0.301 25.703 -6.242 1.00 12.01 158 GLN B C 1
ATOM 3784 O O . GLN B 1 160 ? 1.093 24.758 -6.317 1.00 12.61 158 GLN B O 1
ATOM 3790 N N . PRO B 1 161 ? -0.365 26.009 -5.122 1.00 12.40 159 PRO B N 1
ATOM 3791 C CA . PRO B 1 161 ? -0.158 25.227 -3.912 1.00 11.92 159 PRO B CA 1
ATOM 3792 C C . PRO B 1 161 ? -0.882 23.888 -3.970 1.00 11.25 159 PRO B C 1
ATOM 3793 O O . PRO B 1 161 ? -1.703 23.646 -4.861 1.00 10.53 159 PRO B O 1
ATOM 3797 N N . LYS B 1 162 ? -0.594 23.036 -2.999 1.00 10.37 160 LYS B N 1
ATOM 3798 C CA . LYS B 1 162 ? -1.145 21.686 -2.973 1.00 9.84 160 LYS B CA 1
ATOM 3799 C C . LYS B 1 162 ? -2.673 21.671 -2.856 1.00 9.40 160 LYS B C 1
ATOM 3800 O O . LYS B 1 162 ? -3.323 20.752 -3.349 1.00 10.16 160 LYS B O 1
ATOM 3806 N N . ASP B 1 163 ? -3.238 22.693 -2.219 1.00 9.20 161 ASP B N 1
ATOM 3807 C CA . ASP B 1 163 ? -4.689 22.776 -2.048 1.00 8.76 161 ASP B CA 1
ATOM 3808 C C . ASP B 1 163 ? -5.364 23.725 -3.048 1.00 8.55 161 ASP B C 1
ATOM 3809 O O . ASP B 1 163 ? -6.440 24.265 -2.755 1.00 8.05 161 ASP B O 1
ATOM 3814 N N . ILE B 1 164 ? -4.751 23.913 -4.220 1.00 7.99 162 ILE B N 1
ATOM 3815 C CA . ILE B 1 164 ? -5.320 24.803 -5.250 1.00 8.22 162 ILE B CA 1
ATOM 3816 C C . ILE B 1 164 ? -6.759 24.436 -5.619 1.00 7.66 162 ILE B C 1
ATOM 3817 O O . ILE B 1 164 ? -7.588 25.324 -5.857 1.00 7.77 162 ILE B O 1
ATOM 3822 N N . GLU B 1 165 ? -7.065 23.143 -5.687 1.00 7.28 163 GLU B N 1
ATOM 3823 C CA . GLU B 1 165 ? -8.412 22.756 -6.092 1.00 7.31 163 GLU B CA 1
ATOM 3824 C C . GLU B 1 165 ? -9.440 23.338 -5.125 1.00 7.38 163 GLU B C 1
ATOM 3825 O O . GLU B 1 165 ? -10.404 23.966 -5.552 1.00 7.81 163 GLU B O 1
ATOM 3831 N N . LEU B 1 166 ? -9.213 23.156 -3.825 1.00 7.36 164 LEU B N 1
ATOM 3832 C CA . LEU B 1 166 ? -10.168 23.647 -2.832 1.00 7.37 164 LEU B CA 1
ATOM 3833 C C . LEU B 1 166 ? -10.212 25.176 -2.782 1.00 7.25 164 LEU B C 1
ATOM 3834 O O . LEU B 1 166 ? -11.293 25.767 -2.596 1.00 7.50 164 LEU B O 1
ATOM 3839 N N . GLN B 1 167 ? -9.063 25.814 -2.981 1.00 7.94 165 GLN B N 1
ATOM 3840 C CA . GLN B 1 167 ? -9.007 27.280 -3.040 1.00 7.90 165 GLN B CA 1
ATOM 3841 C C . GLN B 1 167 ? -9.922 27.823 -4.141 1.00 7.66 165 GLN B C 1
ATOM 3842 O O . GLN B 1 167 ? -10.711 28.745 -3.912 1.00 8.26 165 GLN B O 1
ATOM 3848 N N . ILE B 1 168 ? -9.815 27.252 -5.337 1.00 7.15 166 ILE B N 1
ATOM 3849 C CA . ILE B 1 168 ? -10.684 27.685 -6.442 1.00 6.99 166 ILE B CA 1
ATOM 3850 C C . ILE B 1 168 ? -12.158 27.365 -6.144 1.00 7.00 166 ILE B C 1
ATOM 3851 O O . ILE B 1 168 ? -13.050 28.194 -6.373 1.00 6.91 166 ILE B O 1
ATOM 3856 N N . ARG B 1 169 ? -12.416 26.165 -5.636 1.00 6.99 167 ARG B N 1
ATOM 3857 C CA . ARG B 1 169 ? -13.793 25.747 -5.433 1.00 7.08 167 ARG B CA 1
ATOM 3858 C C . ARG B 1 169 ? -14.458 26.627 -4.363 1.00 7.09 167 ARG B C 1
ATOM 3859 O O . ARG B 1 169 ? -15.617 27.015 -4.510 1.00 7.15 167 ARG B O 1
ATOM 3867 N N . GLU B 1 170 ? -13.725 26.933 -3.293 1.00 7.10 168 GLU B N 1
ATOM 3868 C CA . GLU B 1 170 ? -14.280 27.785 -2.245 1.00 7.54 168 GLU B CA 1
ATOM 3869 C C . GLU B 1 170 ? -14.494 29.221 -2.748 1.00 7.27 168 GLU B C 1
ATOM 3870 O O . GLU B 1 170 ? -15.457 29.874 -2.358 1.00 8.32 168 GLU B O 1
ATOM 3876 N N . LEU B 1 171 ? -13.605 29.693 -3.622 1.00 6.90 169 LEU B N 1
ATOM 3877 C CA . LEU B 1 171 ? -13.733 31.007 -4.238 1.00 7.04 169 LEU B CA 1
ATOM 3878 C C . LEU B 1 171 ? -15.008 31.076 -5.065 1.00 7.38 169 LEU B C 1
ATOM 3879 O O . LEU B 1 171 ? -15.767 32.041 -4.981 1.00 7.03 169 LEU B O 1
ATOM 3884 N N . ILE B 1 172 ? -15.260 30.031 -5.852 1.00 6.94 170 ILE B N 1
ATOM 3885 C CA . ILE B 1 172 ? -16.465 29.997 -6.669 1.00 6.74 170 ILE B CA 1
ATOM 3886 C C . ILE B 1 172 ? -17.682 30.036 -5.757 1.00 7.07 170 ILE B C 1
ATOM 3887 O O . ILE B 1 172 ? -18.620 30.791 -5.996 1.00 7.10 170 ILE B O 1
ATOM 3892 N N . LEU B 1 173 ? -17.651 29.232 -4.698 1.00 7.30 171 LEU B N 1
ATOM 3893 C CA . LEU B 1 173 ? -18.791 29.144 -3.789 1.00 7.38 171 LEU B CA 1
ATOM 3894 C C . LEU B 1 173 ? -19.144 30.484 -3.138 1.00 7.82 171 LEU B C 1
ATOM 3895 O O . LEU B 1 173 ? -20.325 30.794 -2.969 1.00 7.70 171 LEU B O 1
ATOM 3900 N N . ARG B 1 174 ? -18.131 31.277 -2.804 1.00 7.98 172 ARG B N 1
ATOM 3901 C CA . ARG B 1 174 ? -18.389 32.608 -2.237 1.00 8.89 172 ARG B CA 1
ATOM 3902 C C . ARG B 1 174 ? -19.242 33.482 -3.165 1.00 8.86 172 ARG B C 1
ATOM 3903 O O . ARG B 1 174 ? -20.124 34.201 -2.696 1.00 9.83 172 ARG B O 1
ATOM 3911 N N . PHE B 1 175 ? -18.984 33.397 -4.469 1.00 8.03 173 PHE B N 1
ATOM 3912 C CA . PHE B 1 175 ? -19.741 34.171 -5.450 1.00 7.59 173 PHE B CA 1
ATOM 3913 C C . PHE B 1 175 ? -21.125 33.610 -5.716 1.00 7.61 173 PHE B C 1
ATOM 3914 O O . PHE B 1 175 ? 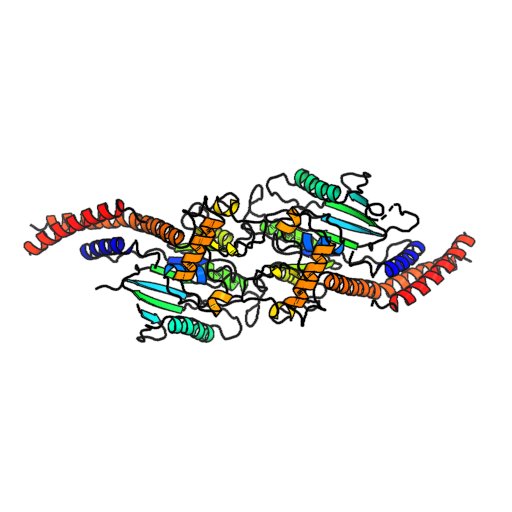-22.113 34.353 -5.722 1.00 8.18 173 PHE B O 1
ATOM 3922 N N . ILE B 1 176 ? -21.219 32.307 -5.931 1.00 7.33 174 ILE B N 1
ATOM 3923 C CA . ILE B 1 176 ? -22.514 31.748 -6.301 1.00 7.31 174 ILE B CA 1
ATOM 3924 C C . ILE B 1 176 ? -23.451 31.496 -5.123 1.00 7.28 174 ILE B C 1
ATOM 3925 O O . ILE B 1 176 ? -24.623 31.249 -5.331 1.00 7.11 174 ILE B O 1
ATOM 3930 N N . SER B 1 177 ? -22.931 31.567 -3.903 1.00 7.58 175 SER B N 1
ATOM 3931 C CA . SER B 1 177 ? -23.782 31.431 -2.715 1.00 8.29 175 SER B CA 1
ATOM 3932 C C . SER B 1 177 ? -24.639 32.685 -2.513 1.00 8.42 175 SER B C 1
ATOM 3933 O O . SER B 1 177 ? -25.630 32.648 -1.780 1.00 8.88 175 SER B O 1
ATOM 3936 N N . ASN B 1 178 ? -24.256 33.786 -3.161 1.00 8.37 176 ASN B N 1
ATOM 3937 C CA . ASN B 1 178 ? -25.090 34.995 -3.223 1.00 9.07 176 ASN B CA 1
ATOM 3938 C C . ASN B 1 178 ? -26.481 34.640 -3.776 1.00 9.28 176 ASN B C 1
ATOM 3939 O O . ASN B 1 178 ? -26.603 34.236 -4.935 1.00 8.66 176 ASN B O 1
ATOM 3944 N N . PRO B 1 179 ? -27.543 34.782 -2.953 1.00 9.70 177 PRO B N 1
ATOM 3945 C CA . PRO B 1 179 ? -28.875 34.422 -3.463 1.00 9.60 177 PRO B CA 1
ATOM 3946 C C . PRO B 1 179 ? -29.313 35.273 -4.660 1.00 9.84 177 PRO B C 1
ATOM 3947 O O . PRO B 1 179 ? -30.063 34.789 -5.508 1.00 10.37 177 PRO B O 1
ATOM 3951 N N . ASN B 1 180 ? -28.838 36.518 -4.740 1.00 9.82 178 ASN B N 1
ATOM 3952 C CA . ASN B 1 180 ? -29.144 37.366 -5.890 1.00 10.20 178 ASN B CA 1
ATOM 3953 C C . ASN B 1 180 ? -28.073 37.222 -6.965 1.00 9.85 178 ASN B C 1
ATOM 3954 O O . ASN B 1 180 ? -27.429 38.193 -7.379 1.00 10.04 178 ASN B O 1
ATOM 3959 N N . SER B 1 181 ? -27.874 35.985 -7.393 1.00 9.13 179 SER B N 1
ATOM 3960 C CA . SER B 1 181 ? -27.036 35.702 -8.564 1.00 8.80 179 SER B CA 1
ATOM 3961 C C . SER B 1 181 ? -27.673 34.627 -9.440 1.00 8.12 179 SER B C 1
ATOM 3962 O O . SER B 1 181 ? -28.370 33.738 -8.945 1.00 8.01 179 SER B O 1
ATOM 3965 N N . ILE B 1 182 ? -27.419 34.717 -10.743 1.00 7.09 180 ILE B N 1
ATOM 3966 C CA . ILE B 1 182 ? -27.791 33.673 -11.687 1.00 6.69 180 ILE B CA 1
ATOM 3967 C C . ILE B 1 182 ? -26.504 32.957 -12.059 1.00 6.43 180 ILE B C 1
ATOM 3968 O O . ILE B 1 182 ? -25.505 33.593 -12.410 1.00 5.49 180 ILE B O 1
ATOM 3973 N N . ILE B 1 183 ? -26.537 31.636 -11.958 1.00 5.66 181 ILE B N 1
ATOM 3974 C CA . ILE B 1 183 ? -25.352 30.828 -12.208 1.00 5.62 181 ILE B CA 1
ATOM 3975 C C . ILE B 1 183 ? -25.379 30.290 -13.634 1.00 5.68 181 ILE B C 1
ATOM 3976 O O . ILE B 1 183 ? -26.318 29.595 -14.022 1.00 6.03 181 ILE B O 1
ATOM 3981 N N . LEU B 1 184 ? -24.350 30.611 -14.410 1.00 5.37 182 LEU B N 1
ATOM 3982 C CA . LEU B 1 184 ? -24.180 29.975 -15.706 1.00 5.70 182 LEU B CA 1
ATOM 3983 C C . LEU B 1 184 ? -23.297 28.758 -15.487 1.00 5.73 182 LEU B C 1
ATOM 3984 O O . LEU B 1 184 ? -22.084 28.882 -15.300 1.00 5.35 182 LEU B O 1
ATOM 3989 N N . ALA B 1 185 ? -23.933 27.588 -15.456 1.00 5.42 183 ALA B N 1
ATOM 3990 C CA . ALA B 1 185 ? -23.221 26.338 -15.203 1.00 5.23 183 ALA B CA 1
ATOM 3991 C C . ALA B 1 185 ? -22.718 25.833 -16.548 1.00 5.25 183 ALA B C 1
ATOM 3992 O O . ALA B 1 185 ? -23.502 25.323 -17.348 1.00 5.57 183 ALA B O 1
ATOM 3994 N N . VAL B 1 186 ? -21.416 25.989 -16.783 1.00 4.70 184 VAL B N 1
ATOM 3995 C CA . VAL B 1 186 ? -20.803 25.746 -18.089 1.00 5.27 184 VAL B CA 1
ATOM 3996 C C . VAL B 1 186 ? -20.156 24.362 -18.120 1.00 5.13 184 VAL B C 1
ATOM 3997 O O . VAL B 1 186 ? -19.303 24.051 -17.270 1.00 4.93 184 VAL B O 1
ATOM 4001 N N . THR B 1 187 ? -20.566 23.552 -19.104 1.00 5.44 185 THR B N 1
ATOM 4002 C CA . THR B 1 187 ? -19.990 22.219 -19.336 1.00 5.54 185 THR B CA 1
ATOM 4003 C C . THR B 1 187 ? -19.672 22.047 -20.819 1.00 5.26 185 THR B C 1
ATOM 4004 O O . THR B 1 187 ? -20.503 22.348 -21.685 1.00 5.05 185 THR B O 1
ATOM 4008 N N . ALA B 1 188 ? -18.489 21.512 -21.110 1.00 4.89 186 ALA B N 1
ATOM 4009 C CA . ALA B 1 188 ? -18.096 21.283 -22.499 1.00 4.66 186 ALA B CA 1
ATOM 4010 C C . ALA B 1 188 ? -18.807 20.059 -23.080 1.00 4.47 186 ALA B C 1
ATOM 4011 O O . ALA B 1 188 ? -18.960 19.041 -22.398 1.00 4.38 186 ALA B O 1
ATOM 4013 N N . ALA B 1 189 ? -19.230 20.155 -24.345 1.00 3.97 187 ALA B N 1
ATOM 4014 C CA . ALA B 1 189 ? -20.016 19.089 -24.987 1.00 4.35 187 ALA B CA 1
ATOM 4015 C C . ALA B 1 189 ? -19.209 17.829 -25.255 1.00 4.57 187 ALA B C 1
ATOM 4016 O O . ALA B 1 189 ? -19.777 16.751 -25.426 1.00 4.78 187 ALA B O 1
ATOM 4018 N N . ASN B 1 190 ? -17.886 17.978 -25.318 1.00 4.99 188 ASN B N 1
ATOM 4019 C CA . ASN B 1 190 ? -16.987 16.863 -25.575 1.00 5.25 188 ASN B CA 1
ATOM 4020 C C . ASN B 1 190 ? -16.598 16.122 -24.279 1.00 5.62 188 ASN B C 1
ATOM 4021 O O . ASN B 1 190 ? -15.596 15.400 -24.212 1.00 6.56 188 ASN B O 1
ATOM 4026 N N . THR B 1 191 ? -17.417 16.313 -23.250 1.00 6.18 189 THR B N 1
ATOM 4027 C CA . THR B 1 191 ? -17.337 15.554 -22.001 1.00 6.72 189 THR B CA 1
ATOM 4028 C C . THR B 1 191 ? -18.751 15.080 -21.686 1.00 6.90 189 THR B C 1
ATOM 4029 O O . THR B 1 191 ? -19.728 15.652 -22.187 1.00 7.48 189 THR B O 1
ATOM 4033 N N . ASP B 1 192 ? -18.874 14.037 -20.865 1.00 6.51 190 ASP B N 1
ATOM 4034 C CA . ASP B 1 192 ? -20.193 13.505 -20.529 1.00 6.25 190 ASP B CA 1
ATOM 4035 C C . ASP B 1 192 ? -20.859 14.478 -19.563 1.00 5.97 190 ASP B C 1
ATOM 4036 O O . ASP B 1 192 ? -20.208 14.982 -18.649 1.00 6.06 190 ASP B O 1
ATOM 4041 N N . MET B 1 193 ? -22.153 14.732 -19.750 1.00 5.84 191 MET B N 1
ATOM 4042 C CA . MET B 1 193 ? -22.845 15.716 -18.900 1.00 6.24 191 MET B CA 1
ATOM 4043 C C . MET B 1 193 ? -22.813 15.319 -17.422 1.00 6.09 191 MET B C 1
ATOM 4044 O O . MET B 1 193 ? -22.732 16.184 -16.533 1.00 6.05 191 MET B O 1
ATOM 4049 N N . ALA B 1 194 ? -22.864 14.010 -17.152 1.00 5.56 192 ALA B N 1
ATOM 4050 C CA . ALA B 1 194 ? -22.796 13.515 -15.765 1.00 5.28 192 ALA B CA 1
ATOM 4051 C C . ALA B 1 194 ? -21.490 13.889 -15.060 1.00 5.27 192 ALA B C 1
ATOM 4052 O O . ALA B 1 194 ? -21.401 13.820 -13.826 1.00 5.68 192 ALA B O 1
ATOM 4054 N N . THR B 1 195 ? -20.478 14.304 -15.829 1.00 5.01 193 THR B N 1
ATOM 4055 C CA . THR B 1 195 ? -19.205 14.746 -15.240 1.00 4.88 193 THR B CA 1
ATOM 4056 C C . THR B 1 195 ? -19.157 16.256 -14.990 1.00 4.80 193 THR B C 1
ATOM 4057 O O . THR B 1 195 ? -18.080 16.809 -14.707 1.00 5.77 193 THR B O 1
ATOM 4061 N N . SER B 1 196 ? -20.303 16.926 -15.098 1.00 4.43 194 SER B N 1
ATOM 4062 C CA . SER B 1 196 ? -20.330 18.396 -15.006 1.00 4.54 194 SER B CA 1
ATOM 4063 C C . SER B 1 196 ? -20.005 18.898 -13.608 1.00 4.34 194 SER B C 1
ATOM 4064 O O . SER B 1 196 ? -20.821 18.785 -12.686 1.00 4.89 194 SER B O 1
ATOM 4067 N N . GLU B 1 197 ? -18.818 19.467 -13.453 1.00 5.13 195 GLU B N 1
ATOM 4068 C CA . GLU B 1 197 ? -18.460 20.072 -12.187 1.00 5.07 195 GLU B CA 1
ATOM 4069 C C . GLU B 1 197 ? -19.310 21.306 -11.953 1.00 5.69 195 GLU B C 1
ATOM 4070 O O . GLU B 1 197 ? -19.648 21.628 -10.808 1.00 5.23 195 GLU B O 1
ATOM 4076 N N . ALA B 1 198 ? -19.671 21.982 -13.045 1.00 5.35 196 ALA B N 1
ATOM 4077 C CA . ALA B 1 198 ? -20.560 23.155 -12.961 1.00 5.33 196 ALA B CA 1
ATOM 4078 C C . ALA B 1 198 ? -21.914 22.819 -12.319 1.00 5.21 196 ALA B C 1
ATOM 4079 O O . ALA B 1 198 ? -22.360 23.505 -11.404 1.00 5.47 196 ALA B O 1
ATOM 4081 N N . LEU B 1 199 ? -22.568 21.765 -12.803 1.00 5.20 197 LEU B N 1
ATOM 4082 C CA . LEU B 1 199 ? -23.854 21.374 -12.246 1.00 5.47 197 LEU B CA 1
ATOM 4083 C C . LEU B 1 199 ? -23.732 20.845 -10.829 1.00 5.82 197 LEU B C 1
ATOM 4084 O O . LEU B 1 199 ? -24.604 21.112 -9.996 1.00 5.84 197 LEU B O 1
ATOM 4089 N N . LYS B 1 200 ? -22.648 20.122 -10.534 1.00 5.34 198 LYS B N 1
ATOM 4090 C CA . LYS B 1 200 ? -22.462 19.642 -9.156 1.00 6.07 198 LYS B CA 1
ATOM 4091 C C . LYS B 1 200 ? -22.387 20.814 -8.173 1.00 6.09 198 LYS B C 1
ATOM 4092 O O . LYS B 1 200 ? -23.095 20.826 -7.151 1.00 7.34 198 LYS B O 1
ATOM 4098 N N . ILE B 1 201 ? -21.553 21.801 -8.481 1.00 5.47 199 ILE B N 1
ATOM 4099 C CA . ILE B 1 201 ? -21.360 22.921 -7.544 1.00 5.71 199 ILE B CA 1
ATOM 4100 C C . ILE B 1 201 ? -22.619 23.799 -7.481 1.00 6.35 199 ILE B C 1
ATOM 4101 O O . ILE B 1 201 ? -22.976 24.297 -6.409 1.00 6.23 199 ILE B O 1
ATOM 4106 N N . SER B 1 202 ? -23.302 23.950 -8.616 1.00 6.02 200 SER B N 1
ATOM 4107 C CA . SER B 1 202 ? -24.522 24.784 -8.658 1.00 6.45 200 SER B CA 1
ATOM 4108 C C . SER B 1 202 ? -25.603 24.220 -7.729 1.00 7.25 200 SER B C 1
ATOM 4109 O O . SER B 1 202 ? -26.278 24.966 -7.027 1.00 7.29 200 SER B O 1
ATOM 4112 N N . ARG B 1 203 ? -25.741 22.899 -7.722 1.00 7.31 201 ARG B N 1
ATOM 4113 C CA . ARG B 1 203 ? -26.735 22.231 -6.877 1.00 8.30 201 ARG B CA 1
ATOM 4114 C C . ARG B 1 203 ? -26.431 22.359 -5.386 1.00 7.89 201 ARG B C 1
ATOM 4115 O O . ARG B 1 203 ? -27.336 22.240 -4.546 1.00 8.22 201 ARG B O 1
ATOM 4123 N N . GLU B 1 204 ? -25.166 22.596 -5.042 1.00 7.59 202 GLU B N 1
ATOM 4124 C CA . GLU B 1 204 ? -24.812 22.795 -3.630 1.00 8.13 202 GLU B CA 1
ATOM 4125 C C . GLU B 1 204 ? -25.403 24.073 -3.055 1.00 8.11 202 GLU B C 1
ATOM 4126 O O . GLU B 1 204 ? -25.771 24.108 -1.868 1.00 9.94 202 GLU B O 1
ATOM 4132 N N . VAL B 1 205 ? -25.491 25.116 -3.880 1.00 7.54 203 VAL B N 1
ATOM 4133 C CA . VAL B 1 205 ? -26.053 26.407 -3.441 1.00 8.23 203 VAL B CA 1
ATOM 4134 C C . VAL B 1 205 ? -27.488 26.606 -3.925 1.00 8.04 203 VAL B C 1
ATOM 4135 O O . VAL B 1 205 ? -28.253 27.361 -3.321 1.00 8.23 203 VAL B O 1
ATOM 4139 N N . ASP B 1 206 ? -27.845 25.922 -5.011 1.00 8.49 204 ASP B N 1
ATOM 4140 C CA . ASP B 1 206 ? -29.149 26.074 -5.655 1.00 9.07 204 ASP B CA 1
ATOM 4141 C C . ASP B 1 206 ? -29.743 24.685 -5.909 1.00 10.08 204 ASP B C 1
ATOM 4142 O O . ASP B 1 206 ? -29.872 24.255 -7.058 1.00 9.77 204 ASP B O 1
ATOM 4147 N N . PRO B 1 207 ? -30.101 23.968 -4.830 1.00 11.56 205 PRO B N 1
ATOM 4148 C CA . PRO B 1 207 ? -30.532 22.581 -5.036 1.00 12.99 205 PRO B CA 1
ATOM 4149 C C . PRO B 1 207 ? -31.804 22.439 -5.872 1.00 14.17 205 PRO B C 1
ATOM 4150 O O . PRO B 1 207 ? -31.953 21.442 -6.573 1.00 15.62 205 PRO B O 1
ATOM 4154 N N . ASP B 1 208 ? -32.681 23.448 -5.829 1.00 15.28 206 ASP B N 1
ATOM 4155 C CA . ASP B 1 208 ? -33.976 23.430 -6.523 1.00 16.06 206 ASP B CA 1
ATOM 4156 C C . ASP B 1 208 ? -33.897 23.953 -7.972 1.00 15.78 206 ASP B C 1
ATOM 4157 O O . ASP B 1 208 ? -34.893 23.928 -8.718 1.00 16.47 206 ASP B O 1
ATOM 4162 N N . GLY B 1 209 ? -32.713 24.432 -8.365 1.00 14.42 207 GLY B N 1
ATOM 4163 C CA . GLY B 1 209 ? -32.475 24.898 -9.729 1.00 12.68 207 GLY B CA 1
ATOM 4164 C C . GLY B 1 209 ? -33.222 26.174 -10.091 1.00 11.86 207 GLY B C 1
ATOM 4165 O O . GLY B 1 209 ? -33.546 26.398 -11.256 1.00 11.79 207 GLY B O 1
ATOM 4166 N N . ARG B 1 210 ? -33.485 27.019 -9.098 1.00 10.92 208 ARG B N 1
ATOM 4167 C CA . ARG B 1 210 ? -34.231 28.256 -9.336 1.00 10.27 208 ARG B CA 1
ATOM 4168 C C . ARG B 1 210 ? -33.422 29.357 -10.005 1.00 9.60 208 ARG B C 1
ATOM 4169 O O . ARG B 1 210 ? -34.000 30.349 -10.488 1.00 10.26 208 ARG B O 1
ATOM 4177 N N . ARG B 1 211 ? -32.096 29.204 -10.039 1.00 8.47 209 ARG B N 1
ATOM 4178 C CA . ARG B 1 211 ? -31.230 30.278 -10.544 1.00 8.22 209 ARG B CA 1
ATOM 4179 C C . ARG B 1 211 ? -29.985 29.733 -11.244 1.00 7.92 209 ARG B C 1
ATOM 4180 O O . ARG B 1 211 ? -28.962 30.401 -11.305 1.00 8.25 209 ARG B O 1
ATOM 4188 N N . THR B 1 212 ? -30.108 28.518 -11.773 1.00 7.74 210 THR B N 1
ATOM 4189 C CA . THR B 1 212 ? -29.023 27.859 -12.505 1.00 8.10 210 THR B CA 1
ATOM 4190 C C . THR B 1 212 ? -29.439 27.612 -13.932 1.00 8.07 210 THR B C 1
ATOM 4191 O O . THR B 1 212 ? -30.453 26.960 -14.182 1.00 9.24 210 THR B O 1
ATOM 4195 N N . LEU B 1 213 ? -28.645 28.119 -14.869 1.00 7.64 211 LEU B N 1
ATOM 4196 C CA . LEU B 1 213 ? -28.890 27.909 -16.291 1.00 8.05 211 LEU B CA 1
ATOM 4197 C C . LEU B 1 213 ? -27.715 27.132 -16.842 1.00 7.74 211 LEU B C 1
ATOM 4198 O O . LEU B 1 213 ? -26.565 27.566 -16.673 1.00 8.06 211 LEU B O 1
ATOM 4203 N N . ALA B 1 214 ? -27.985 25.988 -17.477 1.00 7.32 212 ALA B N 1
ATOM 4204 C CA . ALA B 1 214 ? -26.919 25.137 -18.028 1.00 6.69 212 ALA B CA 1
ATOM 4205 C C . ALA B 1 214 ? -26.526 25.604 -19.429 1.00 6.57 212 ALA B C 1
ATOM 4206 O O . ALA B 1 214 ? -27.389 25.806 -20.287 1.00 7.76 212 ALA B O 1
ATOM 4208 N N . VAL B 1 215 ? -25.230 25.811 -19.638 1.00 5.48 213 VAL B N 1
ATOM 4209 C CA . VAL B 1 215 ? -24.695 26.129 -20.956 1.00 5.34 213 VAL B CA 1
ATOM 4210 C C . VAL B 1 215 ? -23.782 24.974 -21.378 1.00 5.39 213 VAL B C 1
ATOM 4211 O O . VAL B 1 215 ? -22.924 24.535 -20.602 1.00 5.85 213 VAL B O 1
ATOM 4215 N N . ILE B 1 216 ? -23.966 24.508 -22.605 1.00 4.47 214 ILE B N 1
ATOM 4216 C CA . ILE B 1 216 ? -23.166 23.425 -23.163 1.00 4.57 214 ILE B CA 1
ATOM 4217 C C . ILE B 1 216 ? -22.348 24.039 -24.290 1.00 4.45 214 ILE B C 1
ATOM 4218 O O . ILE B 1 216 ? -22.890 24.460 -25.306 1.00 4.52 214 ILE B O 1
ATOM 4223 N N . THR B 1 217 ? -21.037 24.127 -24.080 1.00 4.46 215 THR B N 1
ATOM 4224 C CA . THR B 1 217 ? -20.151 24.774 -25.038 1.00 4.40 215 THR B CA 1
ATOM 4225 C C . THR B 1 217 ? -19.524 23.722 -25.952 1.00 4.39 215 THR B C 1
ATOM 4226 O O . THR B 1 217 ? -19.678 22.529 -25.729 1.00 4.50 215 THR B O 1
ATOM 4230 N N . LYS B 1 218 ? -18.809 24.170 -26.981 1.00 4.53 216 LYS B N 1
ATOM 4231 C CA . LYS B 1 218 ? -17.950 23.261 -27.765 1.00 4.36 216 LYS B CA 1
ATOM 4232 C C . LYS B 1 218 ? -18.727 22.139 -28.459 1.00 4.57 216 LYS B C 1
ATOM 4233 O O . LYS B 1 218 ? -18.223 21.033 -28.631 1.00 4.87 216 LYS B O 1
ATOM 4239 N N . LEU B 1 219 ? -19.958 22.434 -28.870 1.00 4.61 217 LEU B N 1
ATOM 4240 C CA . LEU B 1 219 ? -20.759 21.458 -29.620 1.00 4.82 217 LEU B CA 1
ATOM 4241 C C . LEU B 1 219 ? -20.012 20.987 -30.865 1.00 4.92 217 LEU B C 1
ATOM 4242 O O . LEU B 1 219 ? -20.145 19.831 -31.278 1.00 5.50 217 LEU B O 1
ATOM 4247 N N . ASP B 1 220 ? -19.205 21.878 -31.427 1.00 5.33 218 ASP B N 1
ATOM 4248 C CA . ASP B 1 220 ? -18.471 21.589 -32.674 1.00 4.98 218 ASP B CA 1
ATOM 4249 C C . ASP B 1 220 ? -17.338 20.580 -32.492 1.00 5.53 218 ASP B C 1
ATOM 4250 O O . ASP B 1 220 ? -16.807 20.046 -33.480 1.00 5.69 218 ASP B O 1
ATOM 4255 N N . LEU B 1 221 ? -16.971 20.327 -31.236 1.00 4.91 219 LEU B N 1
ATOM 4256 C CA . LEU B 1 221 ? -15.835 19.436 -30.927 1.00 4.93 219 LEU B CA 1
ATOM 4257 C C . LEU B 1 221 ? -16.230 18.000 -30.576 1.00 5.44 219 LEU B C 1
ATOM 4258 O O . LEU B 1 221 ? -15.374 17.169 -30.235 1.00 5.24 219 LEU B O 1
ATOM 4263 N N . MET B 1 222 ? -17.523 17.700 -30.665 1.00 5.08 220 MET B N 1
ATOM 4264 C CA . MET B 1 222 ? -17.979 16.351 -30.329 1.00 4.63 220 MET B CA 1
ATOM 4265 C C . MET B 1 222 ? -17.436 15.328 -31.306 1.00 5.20 220 MET B C 1
ATOM 4266 O O . MET B 1 222 ? -17.337 15.585 -32.519 1.00 5.23 220 MET B O 1
ATOM 4271 N N . ASP B 1 223 ? -17.055 14.181 -30.754 1.00 4.79 221 ASP B N 1
ATOM 4272 C CA . ASP B 1 223 ? -16.566 13.041 -31.534 1.00 5.49 221 ASP B CA 1
ATOM 4273 C C . ASP B 1 223 ? -17.584 12.654 -32.605 1.00 6.01 221 ASP B C 1
ATOM 4274 O O . ASP B 1 223 ? -18.799 12.705 -32.382 1.00 6.63 221 ASP B O 1
ATOM 4279 N N . ALA B 1 224 ? -17.089 12.293 -33.785 1.00 6.14 222 ALA B N 1
ATOM 4280 C CA . ALA B 1 224 ? -17.974 11.762 -34.823 1.00 7.00 222 ALA B CA 1
ATOM 4281 C C . ALA B 1 224 ? -18.733 10.551 -34.283 1.00 7.44 222 ALA B C 1
ATOM 4282 O O . ALA B 1 224 ? -18.173 9.714 -33.561 1.00 7.83 222 ALA B O 1
ATOM 4284 N N . GLY B 1 225 ? -20.013 10.460 -34.640 1.00 7.94 223 GLY B N 1
ATOM 4285 C CA . GLY B 1 225 ? -20.851 9.387 -34.134 1.00 8.59 223 GLY B CA 1
ATOM 4286 C C . GLY B 1 225 ? -21.514 9.719 -32.813 1.00 8.73 223 GLY B C 1
ATOM 4287 O O . GLY B 1 225 ? -22.202 8.876 -32.225 1.00 10.08 223 GLY B O 1
ATOM 4288 N N . THR B 1 226 ? -21.303 10.949 -32.342 1.00 8.63 224 THR B N 1
ATOM 4289 C CA . THR B 1 226 ? -21.943 11.441 -31.121 1.00 8.28 224 THR B CA 1
ATOM 4290 C C . THR B 1 226 ? -22.566 12.809 -31.367 1.00 8.27 224 THR B C 1
ATOM 4291 O O . THR B 1 226 ? -22.156 13.548 -32.279 1.00 8.64 224 THR B O 1
ATOM 4295 N N . ASP B 1 227 ? -23.561 13.133 -30.548 1.00 8.34 225 ASP B N 1
ATOM 4296 C CA . ASP B 1 227 ? -24.134 14.485 -30.527 1.00 8.36 225 ASP B CA 1
ATOM 4297 C C . ASP B 1 227 ? -24.784 14.760 -29.189 1.00 7.61 225 ASP B C 1
ATOM 4298 O O . ASP B 1 227 ? -24.914 13.860 -28.352 1.00 7.73 225 ASP B O 1
ATOM 4303 N N . ALA B 1 228 ? -25.196 16.015 -29.007 1.00 8.05 226 ALA B N 1
ATOM 4304 C CA . ALA B 1 228 ? -25.723 16.492 -27.744 1.00 7.96 226 ALA B CA 1
ATOM 4305 C C . ALA B 1 228 ? -27.252 16.559 -27.716 1.00 8.62 226 ALA B C 1
ATOM 4306 O O . ALA B 1 228 ? -27.827 17.241 -26.864 1.00 8.17 226 ALA B O 1
ATOM 4308 N N . MET B 1 229 ? -27.919 15.862 -28.635 1.00 8.97 227 MET B N 1
ATOM 4309 C CA . MET B 1 229 ? -29.388 15.898 -28.680 1.00 9.82 227 MET B CA 1
ATOM 4310 C C . MET B 1 229 ? -30.027 15.557 -27.333 1.00 10.14 227 MET B C 1
ATOM 4311 O O . MET B 1 229 ? -30.833 16.329 -26.816 1.00 10.15 227 MET B O 1
ATOM 4316 N N . ASP B 1 230 ? -29.653 14.414 -26.767 1.00 10.62 228 ASP B N 1
ATOM 4317 C CA . ASP B 1 230 ? -30.205 13.984 -25.485 1.00 11.23 228 ASP B CA 1
ATOM 4318 C C . ASP B 1 230 ? -29.907 14.995 -24.389 1.00 10.51 228 ASP B C 1
ATOM 4319 O O . ASP B 1 230 ? -30.785 15.308 -23.594 1.00 10.62 228 ASP B O 1
ATOM 4324 N N . VAL B 1 231 ? -28.673 15.512 -24.361 1.00 9.12 229 VAL B N 1
ATOM 4325 C CA . VAL B 1 231 ? -28.298 16.560 -23.409 1.00 8.93 229 VAL B CA 1
ATOM 4326 C C . VAL B 1 231 ? -29.188 17.798 -23.540 1.00 8.57 229 VAL B C 1
ATOM 4327 O O . VAL B 1 231 ? -29.749 18.256 -22.549 1.00 8.94 229 VAL B O 1
ATOM 4331 N N . LEU B 1 232 ? -29.304 18.319 -24.759 1.00 8.18 230 LEU B N 1
ATOM 4332 C CA . LEU B 1 232 ? -30.052 19.556 -25.006 1.00 8.86 230 LEU B CA 1
ATOM 4333 C C . LEU B 1 232 ? -31.555 19.409 -24.794 1.00 9.45 230 LEU B C 1
ATOM 4334 O O . LEU B 1 232 ? -32.249 20.405 -24.546 1.00 9.97 230 LEU B O 1
ATOM 4339 N N . MET B 1 233 ? -32.054 18.180 -24.876 1.00 9.85 231 MET B N 1
ATOM 4340 C CA . MET B 1 233 ? -33.487 17.919 -24.670 1.00 11.14 231 MET B CA 1
ATOM 4341 C C . MET B 1 233 ? -33.842 17.570 -23.226 1.00 11.32 231 MET B C 1
ATOM 4342 O O . MET B 1 233 ? -34.999 17.245 -22.935 1.00 11.72 231 MET B O 1
ATOM 4347 N N . GLY B 1 234 ? -32.861 17.639 -22.328 1.00 11.02 232 GLY B N 1
ATOM 4348 C CA . GLY B 1 234 ? -33.087 17.402 -20.899 1.00 11.69 232 GLY B CA 1
ATOM 4349 C C . GLY B 1 234 ? -33.223 15.928 -20.535 1.00 12.51 232 GLY B C 1
ATOM 4350 O O . GLY B 1 234 ? -33.743 15.593 -19.464 1.00 12.78 232 GLY B O 1
ATOM 4351 N N . ARG B 1 235 ? -32.716 15.062 -21.409 1.00 12.67 233 ARG B N 1
ATOM 4352 C CA . ARG B 1 235 ? -32.853 13.607 -21.258 1.00 14.23 233 ARG B CA 1
ATOM 4353 C C . ARG B 1 235 ? -31.675 12.948 -20.544 1.00 14.30 233 ARG B C 1
ATOM 4354 O O . ARG B 1 235 ? -31.674 11.727 -20.341 1.00 15.46 233 ARG B O 1
ATOM 4362 N N . VAL B 1 236 ? -30.686 13.744 -20.148 1.00 13.43 234 VAL B N 1
ATOM 4363 C CA . VAL B 1 236 ? -29.556 13.221 -19.377 1.00 13.66 234 VAL B CA 1
ATOM 4364 C C . VAL B 1 236 ? -29.683 13.733 -17.941 1.00 13.61 234 VAL B C 1
ATOM 4365 O O . VAL B 1 236 ? -30.002 12.966 -17.037 1.00 13.96 234 VAL B O 1
ATOM 4369 N N . ILE B 1 237 ? -29.439 15.025 -17.741 1.00 13.40 235 ILE B N 1
ATOM 4370 C CA . ILE B 1 237 ? -29.725 15.676 -16.470 1.00 13.38 235 ILE B CA 1
ATOM 4371 C C . ILE B 1 237 ? -30.717 16.793 -16.760 1.00 13.38 235 ILE B C 1
ATOM 4372 O O . ILE B 1 237 ? -30.438 17.654 -17.602 1.00 12.73 235 ILE B O 1
ATOM 4377 N N . PRO B 1 238 ? -31.895 16.766 -16.103 1.00 13.29 236 PRO B N 1
ATOM 4378 C CA . PRO B 1 238 ? -32.809 17.877 -16.339 1.00 13.20 236 PRO B CA 1
ATOM 4379 C C . PRO B 1 238 ? -32.340 19.124 -15.613 1.00 12.65 236 PRO B C 1
ATOM 4380 O O . PRO B 1 238 ? -31.856 19.034 -14.485 1.00 13.26 236 PRO B O 1
ATOM 4384 N N . VAL B 1 239 ? -32.463 20.272 -16.277 1.00 12.55 237 VAL B N 1
ATOM 4385 C CA . VAL B 1 239 ? -32.120 21.569 -15.695 1.00 12.43 237 VAL B CA 1
ATOM 4386 C C . VAL B 1 239 ? -33.313 22.508 -15.949 1.00 12.56 237 VAL B C 1
ATOM 4387 O O . VAL B 1 239 ? -33.554 22.927 -17.081 1.00 11.79 237 VAL B O 1
ATOM 4391 N N . LYS B 1 240 ? -34.045 22.814 -14.880 1.00 13.09 238 LYS B N 1
ATOM 4392 C CA . LYS B 1 240 ? -35.324 23.532 -14.933 1.00 14.10 238 LYS B CA 1
ATOM 4393 C C . LYS B 1 240 ? -35.346 24.785 -15.821 1.00 13.48 238 LYS B C 1
ATOM 4394 O O . LYS B 1 240 ? -36.253 24.961 -16.648 1.00 13.89 238 LYS B O 1
ATOM 4400 N N . LEU B 1 241 ? -34.349 25.647 -15.646 1.00 12.53 239 LEU B N 1
ATOM 4401 C CA . LEU B 1 241 ? -34.324 26.938 -16.322 1.00 12.17 239 LEU B CA 1
ATOM 4402 C C . LEU B 1 241 ? -33.876 26.866 -17.769 1.00 11.48 239 LEU B C 1
ATOM 4403 O O . LEU B 1 241 ? -34.089 27.817 -18.534 1.00 11.90 239 LEU B O 1
ATOM 4408 N N . GLY B 1 242 ? -33.221 25.767 -18.132 1.00 10.71 240 GLY B N 1
ATOM 4409 C CA . GLY B 1 242 ? -32.788 25.592 -19.509 1.00 10.09 240 GLY B CA 1
ATOM 4410 C C . GLY B 1 242 ? -31.422 24.957 -19.636 1.00 9.11 240 GLY B C 1
ATOM 4411 O O . GLY B 1 242 ? -30.610 25.010 -18.716 1.00 8.76 240 GLY B O 1
ATOM 4412 N N . ILE B 1 243 ? -31.207 24.341 -20.797 1.00 8.48 241 ILE B N 1
ATOM 4413 C CA . ILE B 1 243 ? -29.915 23.789 -21.198 1.00 7.75 241 ILE B CA 1
ATOM 4414 C C . ILE B 1 243 ? -29.703 24.351 -22.592 1.00 7.49 241 ILE B C 1
ATOM 4415 O O . ILE B 1 243 ? -30.457 24.039 -23.515 1.00 8.39 241 ILE B O 1
ATOM 4420 N N . ILE B 1 244 ? -28.694 25.204 -22.735 1.00 6.65 242 ILE B N 1
ATOM 4421 C CA . ILE B 1 244 ? -28.529 25.970 -23.960 1.00 5.98 242 ILE B CA 1
ATOM 4422 C C . ILE B 1 244 ? -27.144 25.723 -24.540 1.00 5.94 242 ILE B C 1
ATOM 4423 O O . ILE B 1 244 ? -26.139 25.950 -23.867 1.00 5.96 242 ILE B O 1
ATOM 4428 N N . GLY B 1 245 ? -27.105 25.250 -25.782 1.00 5.87 243 GLY B N 1
ATOM 4429 C CA . GLY B 1 245 ? -25.829 24.918 -26.443 1.00 5.24 243 GLY B CA 1
ATOM 4430 C C . GLY B 1 245 ? -25.317 26.131 -27.200 1.00 5.19 243 GLY B C 1
ATOM 4431 O O . GLY B 1 245 ? -26.093 26.855 -27.839 1.00 5.57 243 GLY B O 1
ATOM 4432 N N . VAL B 1 246 ? -24.008 26.353 -27.119 1.00 4.86 244 VAL B N 1
ATOM 4433 C CA . VAL B 1 246 ? -23.350 27.449 -27.828 1.00 5.19 244 VAL B CA 1
ATOM 4434 C C . VAL B 1 246 ? -22.101 26.947 -28.573 1.00 5.22 244 VAL B C 1
ATOM 4435 O O . VAL B 1 246 ? -21.543 25.882 -28.262 1.00 5.55 244 VAL B O 1
ATOM 4439 N N . VAL B 1 247 ? -21.685 27.712 -29.576 1.00 5.45 245 VAL B N 1
ATOM 4440 C CA . VAL B 1 247 ? -20.455 27.428 -30.293 1.00 5.67 245 VAL B CA 1
ATOM 4441 C C . VAL B 1 247 ? -19.652 28.717 -30.405 1.00 5.41 245 VAL B C 1
ATOM 4442 O O . VAL B 1 247 ? -19.941 29.577 -31.240 1.00 6.07 245 VAL B O 1
ATOM 4446 N N . ASN B 1 248 ? -18.657 28.828 -29.538 1.00 5.83 246 ASN B N 1
ATOM 4447 C CA . ASN B 1 248 ? -17.750 29.961 -29.536 1.00 5.80 246 ASN B CA 1
ATOM 4448 C C . ASN B 1 248 ? -16.506 29.650 -30.352 1.00 6.34 246 ASN B C 1
ATOM 4449 O O . ASN B 1 248 ? -16.352 28.532 -30.857 1.00 6.49 246 ASN B O 1
ATOM 4454 N N . ARG B 1 249 ? -15.634 30.642 -30.500 1.00 5.93 247 ARG B N 1
ATOM 4455 C CA . ARG B 1 249 ? -14.454 30.511 -31.346 1.00 5.83 247 ARG B CA 1
ATOM 4456 C C . ARG B 1 249 ? -13.425 29.517 -30.817 1.00 5.99 247 ARG B C 1
ATOM 4457 O O . ARG B 1 249 ? -13.106 29.501 -29.628 1.00 5.55 247 ARG B O 1
ATOM 4465 N N . SER B 1 250 ? -12.918 28.688 -31.721 1.00 5.74 248 SER B N 1
ATOM 4466 C CA . SER B 1 250 ? -11.808 27.786 -31.425 1.00 6.08 248 SER B CA 1
ATOM 4467 C C . SER B 1 250 ? -10.540 28.602 -31.188 1.00 6.36 248 SER B C 1
ATOM 4468 O O . SER B 1 250 ? -10.490 29.805 -31.487 1.00 6.62 248 SER B O 1
ATOM 4471 N N . GLN B 1 251 ? -9.499 27.945 -30.684 1.00 6.57 249 GLN B N 1
ATOM 4472 C CA . GLN B 1 251 ? -8.245 28.640 -30.461 1.00 7.27 249 GLN B CA 1
ATOM 4473 C C . GLN B 1 251 ? -7.684 29.132 -31.794 1.00 7.38 249 GLN B C 1
ATOM 4474 O O . GLN B 1 251 ? -7.160 30.253 -31.874 1.00 7.90 249 GLN B O 1
ATOM 4480 N N . LEU B 1 252 ? -7.816 28.303 -32.830 1.00 7.51 250 LEU B N 1
ATOM 4481 C CA . LEU B 1 252 ? -7.396 28.696 -34.177 1.00 8.35 250 LEU B CA 1
ATOM 4482 C C . LEU B 1 252 ? -8.099 29.998 -34.598 1.00 8.58 250 LEU B C 1
ATOM 4483 O O . LEU B 1 252 ? -7.454 30.932 -35.103 1.00 9.21 250 LEU B O 1
ATOM 4488 N N . ASP B 1 253 ? -9.410 30.049 -34.364 1.00 8.31 251 ASP B N 1
ATOM 4489 C CA . ASP B 1 253 ? -10.241 31.228 -34.698 1.00 8.73 251 ASP B CA 1
ATOM 4490 C C . ASP B 1 253 ? -9.763 32.476 -33.949 1.00 9.21 251 ASP B C 1
ATOM 4491 O O . ASP B 1 253 ? -9.696 33.569 -34.528 1.00 9.33 251 ASP B O 1
ATOM 4496 N N . ILE B 1 254 ? -9.457 32.325 -32.657 1.00 9.51 252 ILE B N 1
ATOM 4497 C CA . ILE B 1 254 ? -8.889 33.435 -31.878 1.00 10.50 252 ILE B CA 1
ATOM 4498 C C . ILE B 1 254 ? -7.541 33.896 -32.460 1.00 11.05 252 ILE B C 1
ATOM 4499 O O . ILE B 1 254 ? -7.317 35.109 -32.642 1.00 11.25 252 ILE B O 1
ATOM 4504 N N . ASN B 1 255 ? -6.675 32.931 -32.780 1.00 11.85 253 ASN B N 1
ATOM 4505 C CA . ASN B 1 255 ? -5.371 33.215 -33.399 1.00 12.86 253 ASN B CA 1
ATOM 4506 C C . ASN B 1 255 ? -5.513 33.938 -34.740 1.00 13.28 253 ASN B C 1
ATOM 4507 O O . ASN B 1 255 ? -4.677 34.794 -35.095 1.00 14.04 253 ASN B O 1
ATOM 4512 N N . ASN B 1 256 ? -6.578 33.600 -35.461 1.00 13.28 254 ASN B N 1
ATOM 4513 C CA . ASN B 1 256 ? -6.851 34.133 -36.793 1.00 13.80 254 ASN B CA 1
ATOM 4514 C C . ASN B 1 256 ? -7.684 35.412 -36.757 1.00 13.37 254 ASN B C 1
ATOM 4515 O O . ASN B 1 256 ? -8.039 35.947 -37.808 1.00 13.66 254 ASN B O 1
ATOM 4520 N N . LYS B 1 257 ? -7.984 35.901 -35.551 1.00 13.23 255 LYS B N 1
ATOM 4521 C CA . LYS B 1 257 ? -8.713 37.164 -35.353 1.00 13.18 255 LYS B CA 1
ATOM 4522 C C . LYS B 1 257 ? -10.133 37.145 -35.927 1.00 12.47 255 LYS B C 1
ATOM 4523 O O . LYS B 1 257 ? -10.666 38.188 -36.319 1.00 12.31 255 LYS B O 1
ATOM 4529 N N . LYS B 1 258 ? -10.745 35.962 -35.973 1.00 11.49 256 LYS B N 1
ATOM 4530 C CA . LYS B 1 258 ? -12.125 35.823 -36.425 1.00 10.86 256 LYS B CA 1
ATOM 4531 C C . LYS B 1 258 ? -13.050 36.718 -35.592 1.00 10.91 256 LYS B C 1
ATOM 4532 O O . LYS B 1 258 ? -12.955 36.766 -34.353 1.00 10.45 256 LYS B O 1
ATOM 4538 N N . SER B 1 259 ? -13.946 37.427 -36.280 1.00 11.25 257 SER B N 1
ATOM 4539 C CA . SER B 1 259 ? -14.814 38.408 -35.650 1.00 11.29 257 SER B CA 1
ATOM 4540 C C . SER B 1 259 ? -15.971 37.767 -34.874 1.00 11.21 257 SER B C 1
ATOM 4541 O O . SER B 1 259 ? -16.333 36.607 -35.116 1.00 10.82 257 SER B O 1
ATOM 4544 N N . VAL B 1 260 ? -16.546 38.545 -33.960 1.00 11.53 258 VAL B N 1
ATOM 4545 C CA . VAL B 1 260 ? -17.777 38.154 -33.248 1.00 11.64 258 VAL B CA 1
ATOM 4546 C C . VAL B 1 260 ? -18.931 37.875 -34.220 1.00 11.98 258 VAL B C 1
ATOM 4547 O O . VAL B 1 260 ? -19.648 36.877 -34.080 1.00 11.67 258 VA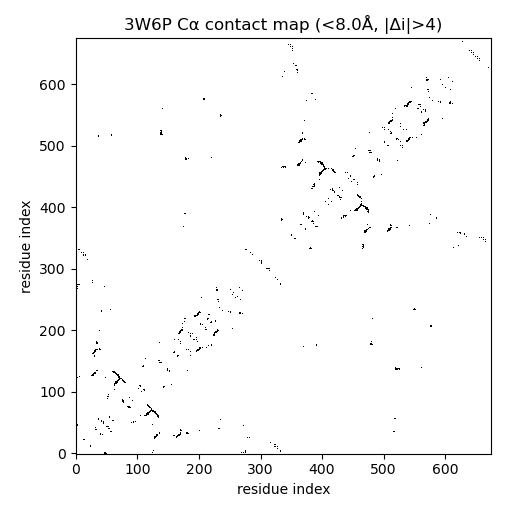L B O 1
ATOM 4551 N N . THR B 1 261 ? -19.108 38.758 -35.203 1.00 11.80 259 THR B N 1
ATOM 4552 C CA . THR B 1 261 ? -20.146 38.589 -36.231 1.00 12.27 259 THR B CA 1
ATOM 4553 C C . THR B 1 261 ? -20.054 37.223 -36.916 1.00 11.54 259 THR B C 1
ATOM 4554 O O . THR B 1 261 ? -21.064 36.522 -37.079 1.00 11.24 259 THR B O 1
ATOM 4558 N N . ASP B 1 262 ? -18.841 36.844 -37.306 1.00 11.20 260 ASP B N 1
ATOM 4559 C CA . ASP B 1 262 ? -18.639 35.565 -37.973 1.00 11.26 260 ASP B CA 1
ATOM 4560 C C . ASP B 1 262 ? -18.794 34.383 -37.013 1.00 10.44 260 ASP B C 1
ATOM 4561 O O . ASP B 1 262 ? -19.270 33.313 -37.409 1.00 10.74 260 ASP B O 1
ATOM 4566 N N . SER B 1 263 ? -18.378 34.564 -35.762 1.00 9.70 261 SER B N 1
ATOM 4567 C CA . SER B 1 263 ? -18.561 33.512 -34.758 1.00 8.97 261 SER B CA 1
ATOM 4568 C C . SER B 1 263 ? -20.054 33.178 -34.622 1.00 9.27 261 SER B C 1
ATOM 4569 O O . SER B 1 263 ? -20.445 32.009 -34.670 1.00 8.96 261 SER B O 1
ATOM 4572 N N . ILE B 1 264 ? -20.875 34.215 -34.479 1.00 9.48 262 ILE B N 1
ATOM 4573 C CA . ILE B 1 264 ? -22.327 34.046 -34.304 1.00 10.70 262 ILE B CA 1
ATOM 4574 C C . ILE B 1 264 ? -22.976 33.457 -35.560 1.00 11.06 262 ILE B C 1
ATOM 4575 O O . ILE B 1 264 ? -23.852 32.594 -35.468 1.00 10.91 262 ILE B O 1
ATOM 4580 N N . ARG B 1 265 ? -22.534 33.909 -36.731 1.00 11.67 263 ARG B N 1
ATOM 4581 C CA . ARG B 1 265 ? -23.062 33.368 -37.986 1.00 12.44 263 ARG B CA 1
ATOM 4582 C C . ARG B 1 265 ? -22.767 31.870 -38.125 1.00 11.84 263 ARG B C 1
ATOM 4583 O O . ARG B 1 265 ? -23.624 31.083 -38.558 1.00 11.71 263 ARG B O 1
ATOM 4591 N N . ASP B 1 266 ? -21.554 31.477 -37.751 1.00 11.17 264 AS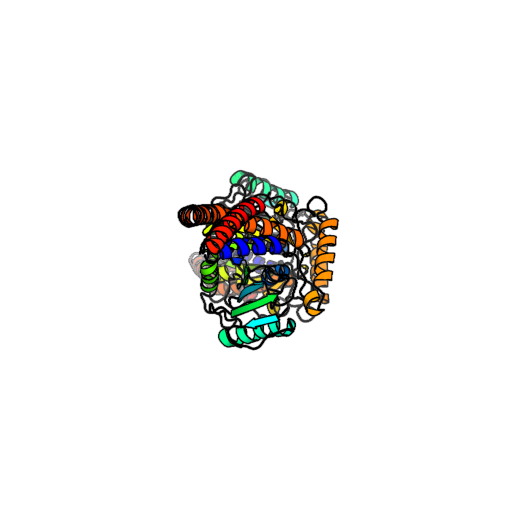P B N 1
ATOM 4592 C CA . ASP B 1 266 ? -21.162 30.076 -37.815 1.00 10.75 264 ASP B CA 1
ATOM 4593 C C . ASP B 1 266 ? -21.827 29.228 -36.740 1.00 9.90 264 ASP B C 1
ATOM 4594 O O . ASP B 1 266 ? -22.139 28.068 -36.974 1.00 10.15 264 ASP B O 1
ATOM 4599 N N . GLU B 1 267 ? -22.042 29.805 -35.563 1.00 9.26 265 GLU B N 1
ATOM 4600 C CA . GLU B 1 267 ? -22.817 29.125 -34.530 1.00 8.88 265 GLU B CA 1
ATOM 4601 C C . GLU B 1 267 ? -24.230 28.844 -35.053 1.00 8.91 265 GLU B C 1
ATOM 4602 O O . GLU B 1 267 ? -24.741 27.726 -34.917 1.00 8.90 265 GLU B O 1
ATOM 4608 N N . TYR B 1 268 ? -24.849 29.863 -35.651 1.00 9.57 266 TYR B N 1
ATOM 4609 C CA . TYR B 1 268 ? -26.209 29.729 -36.195 1.00 10.31 266 TYR B CA 1
ATOM 4610 C C . TYR B 1 268 ? -26.263 28.621 -37.248 1.00 10.46 266 TYR B C 1
ATOM 4611 O O . TYR B 1 268 ? -27.148 27.750 -37.208 1.00 10.41 266 TYR B O 1
ATOM 4620 N N . ALA B 1 269 ? -25.326 28.678 -38.200 1.00 10.45 267 ALA B N 1
ATOM 4621 C CA . ALA B 1 269 ? -25.205 27.670 -39.260 1.00 10.65 267 ALA B CA 1
ATOM 4622 C C . ALA B 1 269 ? -25.001 26.263 -38.717 1.00 10.97 267 ALA B C 1
ATOM 4623 O O . ALA B 1 269 ? -25.608 25.293 -39.207 1.00 11.00 267 ALA B O 1
ATOM 4625 N N . PHE B 1 270 ? -24.150 26.152 -37.697 1.00 10.11 268 PHE B N 1
ATOM 4626 C CA . PHE B 1 270 ? -23.862 24.870 -37.085 1.00 9.90 268 PHE B CA 1
ATOM 4627 C C . PHE B 1 270 ? -25.129 24.271 -36.494 1.00 9.42 268 PHE B C 1
ATOM 4628 O O . PHE B 1 270 ? -25.426 23.105 -36.705 1.00 8.59 268 PHE B O 1
ATOM 4636 N N . LEU B 1 271 ? -25.866 25.078 -35.742 1.00 9.22 269 LEU B N 1
ATOM 4637 C CA . LEU B 1 271 ? -27.100 24.590 -35.130 1.00 9.44 269 LEU B CA 1
ATOM 4638 C C . LEU B 1 271 ? -28.153 24.191 -36.169 1.00 10.31 269 LEU B C 1
ATOM 4639 O O . LEU B 1 271 ? -28.836 23.189 -35.989 1.00 10.37 269 LEU B O 1
ATOM 4644 N N . GLN B 1 272 ? -28.268 24.955 -37.255 1.00 11.14 270 GLN B N 1
ATOM 4645 C CA . GLN B 1 272 ? -29.179 24.584 -38.356 1.00 12.30 270 GLN B CA 1
ATOM 4646 C C . GLN B 1 272 ? -28.834 23.237 -38.972 1.00 12.86 270 GLN B C 1
ATOM 4647 O O . GLN B 1 272 ? -29.727 22.459 -39.324 1.00 12.96 270 GLN B O 1
ATOM 4653 N N . LYS B 1 273 ? -27.536 22.978 -39.105 1.00 13.03 271 LYS B N 1
ATOM 4654 C CA . LYS B 1 273 ? -27.030 21.796 -39.797 1.00 13.84 271 LYS B CA 1
ATOM 4655 C C . LYS B 1 273 ? -27.119 20.549 -38.925 1.00 13.38 271 LYS B C 1
ATOM 4656 O O . LYS B 1 273 ? -27.576 19.493 -39.391 1.00 14.00 271 LYS B O 1
ATOM 4662 N N . LYS B 1 274 ? -26.682 20.671 -37.670 1.00 12.54 272 LYS B N 1
ATOM 4663 C CA . LYS B 1 274 ? -26.548 19.512 -36.777 1.00 12.45 272 LYS B CA 1
ATOM 4664 C C . LYS B 1 274 ? -27.699 19.338 -35.784 1.00 11.39 272 LYS B C 1
ATOM 4665 O O . LYS B 1 274 ? -27.925 18.227 -35.288 1.00 11.25 272 LYS B O 1
ATOM 4671 N N . TYR B 1 275 ? -28.408 20.431 -35.487 1.00 10.56 273 TYR B N 1
ATOM 4672 C CA . TYR B 1 275 ? -29.502 20.406 -34.502 1.00 10.29 273 TYR B CA 1
ATOM 4673 C C . TYR B 1 275 ? -30.755 21.139 -34.984 1.00 10.53 273 TYR B C 1
ATOM 4674 O O . TYR B 1 275 ? -31.319 21.948 -34.244 1.00 9.82 273 TYR B O 1
ATOM 4683 N N . PRO B 1 276 ? -31.219 20.844 -36.218 1.00 11.01 274 PRO B N 1
ATOM 4684 C CA . PRO B 1 276 ? -32.269 21.696 -36.784 1.00 11.71 274 PRO B CA 1
ATOM 4685 C C . PRO B 1 276 ? -33.540 21.765 -35.941 1.00 12.14 274 PRO B C 1
ATOM 4686 O O . PRO B 1 276 ? -34.149 22.832 -35.846 1.00 12.86 274 PRO B O 1
ATOM 4690 N N . SER B 1 277 ? -33.909 20.654 -35.308 1.00 12.69 275 SER B N 1
ATOM 4691 C CA . SER B 1 277 ? -35.156 20.592 -34.544 1.00 12.95 275 SER B CA 1
ATOM 4692 C C . SER B 1 277 ? -35.082 21.372 -33.233 1.00 12.60 275 SER B C 1
ATOM 4693 O O . SER B 1 277 ? -36.113 21.713 -32.653 1.00 12.76 275 SER B O 1
ATOM 4696 N N . LEU B 1 278 ? -33.858 21.660 -32.786 1.00 11.76 276 LEU B N 1
ATOM 4697 C CA . LEU B 1 278 ? -33.624 22.370 -31.530 1.00 11.38 276 LEU B CA 1
ATOM 4698 C C . LEU B 1 278 ? -32.982 23.745 -31.709 1.00 10.62 276 LEU B C 1
ATOM 4699 O O . LEU B 1 278 ? -32.785 24.460 -30.730 1.00 9.87 276 LEU B O 1
ATOM 4704 N N . ALA B 1 279 ? -32.630 24.100 -32.941 1.00 10.01 277 ALA B N 1
ATOM 4705 C CA . ALA B 1 279 ? -31.808 25.286 -33.177 1.00 10.15 277 ALA B CA 1
ATOM 4706 C C . ALA B 1 279 ? -32.401 26.585 -32.637 1.00 10.58 277 ALA B C 1
ATOM 4707 O O . ALA B 1 279 ? -31.673 27.428 -32.130 1.00 10.18 277 ALA B O 1
ATOM 4709 N N . ASN B 1 280 ? -33.720 26.744 -32.728 1.00 10.98 278 ASN B N 1
ATOM 4710 C CA . ASN B 1 280 ? -34.356 27.988 -32.284 1.00 12.32 278 ASN B CA 1
ATOM 4711 C C . ASN B 1 280 ? -34.406 28.156 -30.756 1.00 11.73 278 ASN B C 1
ATOM 4712 O O . ASN B 1 280 ? -34.774 29.220 -30.255 1.00 12.24 278 ASN B O 1
ATOM 4717 N N . ARG B 1 281 ? -34.008 27.114 -30.025 1.00 10.25 279 ARG B N 1
ATOM 4718 C CA . ARG B 1 281 ? -33.892 27.190 -28.559 1.00 10.04 279 ARG B CA 1
ATOM 4719 C C . ARG B 1 281 ? -32.442 27.028 -28.098 1.00 8.81 279 ARG B C 1
ATOM 4720 O O . ARG B 1 281 ? -32.170 26.704 -26.936 1.00 8.88 279 ARG B O 1
ATOM 4728 N N . ASN B 1 282 ? -31.517 27.284 -29.015 1.00 8.11 280 ASN B N 1
ATOM 4729 C CA . ASN B 1 282 ? -30.099 27.211 -28.701 1.00 7.81 280 ASN B CA 1
ATOM 4730 C C . ASN B 1 282 ? -29.336 28.345 -29.350 1.00 7.74 280 ASN B C 1
ATOM 4731 O O . ASN B 1 282 ? -29.879 29.074 -30.177 1.00 8.28 280 ASN B O 1
ATOM 4736 N N . GLY B 1 283 ? -28.068 28.483 -28.969 1.00 6.92 281 GLY B N 1
ATOM 4737 C CA . GLY B 1 283 ? -27.219 29.545 -29.489 1.00 6.98 281 GLY B CA 1
ATOM 4738 C C . GLY B 1 283 ? -27.088 30.706 -28.526 1.00 7.26 281 GLY B C 1
ATOM 4739 O O . GLY B 1 283 ? -27.799 30.777 -27.530 1.00 7.13 281 GLY B O 1
ATOM 4740 N N . THR B 1 284 ? -26.175 31.621 -28.852 1.00 6.90 282 THR B N 1
ATOM 4741 C CA . THR B 1 284 ? -25.829 32.728 -27.966 1.00 7.53 282 THR B CA 1
ATOM 4742 C C . THR B 1 284 ? -26.970 33.729 -27.793 1.00 7.25 282 THR B C 1
ATOM 4743 O O . THR B 1 284 ? -27.222 34.162 -26.678 1.00 7.77 282 THR B O 1
ATOM 4747 N N . LYS B 1 285 ? -27.666 34.082 -28.873 1.00 7.93 283 LYS B N 1
ATOM 4748 C CA . LYS B 1 285 ? -28.799 34.989 -28.737 1.00 8.48 283 LYS B CA 1
ATOM 4749 C C . LYS B 1 285 ? -29.874 34.405 -27.829 1.00 8.10 283 LYS B C 1
ATOM 4750 O O . LYS B 1 285 ? -30.468 35.119 -27.029 1.00 8.22 283 LYS B O 1
ATOM 4756 N N . TYR B 1 286 ? -30.115 33.103 -27.945 1.00 8.10 284 TYR B N 1
ATOM 4757 C CA . TYR B 1 286 ? -31.097 32.449 -27.092 1.00 7.22 284 TYR B CA 1
ATOM 4758 C C . TYR B 1 286 ? -30.693 32.431 -25.623 1.00 7.26 284 TYR B C 1
ATOM 4759 O O . TYR B 1 286 ? -31.533 32.586 -24.739 1.00 6.75 284 TYR B O 1
ATOM 4768 N N . LEU B 1 287 ? -29.404 32.251 -25.365 1.00 6.72 285 LEU B N 1
ATOM 4769 C CA . LEU B 1 287 ? -28.891 32.353 -24.005 1.00 6.49 285 LEU B CA 1
ATOM 4770 C C . LEU B 1 287 ? -29.189 33.757 -23.460 1.00 6.84 285 LEU B C 1
ATOM 4771 O O . LEU B 1 287 ? -29.688 33.901 -22.337 1.00 6.95 285 LEU B O 1
ATOM 4776 N N . ALA B 1 288 ? -28.894 34.780 -24.262 1.00 6.77 286 ALA B N 1
ATOM 4777 C CA . ALA B 1 288 ? -29.168 36.158 -23.862 1.00 7.48 286 ALA B CA 1
ATOM 4778 C C . ALA B 1 288 ? -30.655 36.421 -23.589 1.00 7.76 286 ALA B C 1
ATOM 4779 O O . ALA B 1 288 ? -31.003 37.069 -22.594 1.00 7.72 286 ALA B O 1
ATOM 4781 N N . ARG B 1 289 ? -31.520 35.909 -24.463 1.00 8.89 287 ARG B N 1
ATOM 4782 C CA . ARG B 1 289 ? -32.975 36.055 -24.309 1.00 9.66 287 ARG B CA 1
ATOM 4783 C C . ARG B 1 289 ? -33.477 35.392 -23.036 1.00 9.12 287 ARG B C 1
ATOM 4784 O O . ARG B 1 289 ? -34.320 35.950 -22.343 1.00 9.96 287 ARG B O 1
ATOM 4792 N N . THR B 1 290 ? -32.943 34.211 -22.728 1.00 8.42 288 THR B N 1
ATOM 4793 C CA . THR B 1 290 ? -33.315 33.489 -21.516 1.00 7.85 288 THR B CA 1
ATOM 4794 C C . THR B 1 290 ? -32.900 34.273 -20.279 1.00 7.57 288 THR B C 1
ATOM 4795 O O . THR B 1 290 ? -33.671 34.405 -19.315 1.00 8.71 288 THR B O 1
ATOM 4799 N N . LEU B 1 291 ? -31.683 34.812 -20.315 1.00 7.45 289 LEU B N 1
ATOM 4800 C CA . LEU B 1 291 ? -31.201 35.648 -19.221 1.00 7.51 289 LEU B CA 1
ATOM 4801 C C . LEU B 1 291 ? -32.072 36.900 -19.070 1.00 7.79 289 LEU B C 1
ATOM 4802 O O . LEU B 1 291 ? -32.445 37.263 -17.949 1.00 7.50 289 LEU B O 1
ATOM 4807 N N . ASN B 1 292 ? -32.424 37.530 -20.185 1.00 8.26 290 ASN B N 1
ATOM 4808 C CA . ASN B 1 292 ? -33.323 38.689 -20.134 1.00 9.00 290 ASN B CA 1
ATOM 4809 C C . ASN B 1 292 ? -34.634 38.381 -19.399 1.00 9.67 290 ASN B C 1
ATOM 4810 O O . ASN B 1 292 ? -35.119 39.199 -18.609 1.00 9.41 290 ASN B O 1
ATOM 4815 N N . ARG B 1 293 ? -35.212 37.209 -19.665 1.00 10.11 291 ARG B N 1
ATOM 4816 C CA . ARG B 1 293 ? -36.473 36.831 -19.029 1.00 11.25 291 ARG B CA 1
ATOM 4817 C C . ARG B 1 293 ? -36.282 36.682 -17.529 1.00 10.55 291 ARG B C 1
ATOM 4818 O O . ARG B 1 293 ? -37.144 37.102 -16.761 1.00 10.84 291 ARG B O 1
ATOM 4826 N N . LEU B 1 294 ? -35.153 36.093 -17.120 1.00 9.90 292 LEU B N 1
ATOM 4827 C CA . LEU B 1 294 ? -34.852 35.931 -15.700 1.00 9.97 292 LEU B CA 1
ATOM 4828 C C . LEU B 1 294 ? -34.667 37.285 -15.034 1.00 9.81 292 LEU B C 1
ATOM 4829 O O . LEU B 1 294 ? -35.142 37.509 -13.912 1.00 9.35 292 LEU B O 1
ATOM 4834 N N . LEU B 1 295 ? -33.986 38.191 -15.729 1.00 9.48 293 LEU B N 1
ATOM 4835 C CA . LEU B 1 295 ? -33.749 39.526 -15.188 1.00 10.19 293 LEU B CA 1
ATOM 4836 C C . LEU B 1 295 ? -35.048 40.312 -15.068 1.00 10.70 293 LEU B C 1
ATOM 4837 O O . LEU B 1 295 ? -35.255 40.997 -14.071 1.00 10.69 293 LEU B O 1
ATOM 4842 N N . MET B 1 296 ? -35.911 40.205 -16.081 1.00 11.55 294 MET B N 1
ATOM 4843 C CA . MET B 1 296 ? -37.230 40.851 -16.050 1.00 12.91 294 MET B CA 1
ATOM 4844 C C . MET B 1 296 ? -38.086 40.303 -14.916 1.00 13.03 294 MET B C 1
ATOM 4845 O O . MET B 1 296 ? -38.828 41.059 -14.280 1.00 13.42 294 MET B O 1
ATOM 4850 N N . HIS B 1 297 ? -37.993 38.995 -14.672 1.00 13.02 295 HIS B N 1
ATOM 4851 C CA . HIS B 1 297 ? -38.722 38.364 -13.563 1.00 13.92 295 HIS B CA 1
ATOM 4852 C C . HIS B 1 297 ? -38.304 39.003 -12.234 1.00 13.24 295 HIS B C 1
ATOM 4853 O O . HIS B 1 297 ? -39.156 39.298 -11.391 1.00 13.46 295 HIS B O 1
ATOM 4860 N N . HIS B 1 298 ? -37.007 39.268 -12.067 1.00 12.57 296 HIS B N 1
ATOM 4861 C CA . HIS B 1 298 ? -36.540 39.877 -10.825 1.00 12.52 296 HIS B CA 1
ATOM 4862 C C . HIS B 1 298 ? -37.084 41.303 -10.689 1.00 12.63 296 HIS B C 1
ATOM 4863 O O . HIS B 1 298 ? -37.528 41.719 -9.611 1.00 12.10 296 HIS B O 1
ATOM 4870 N N . ILE B 1 299 ? -37.054 42.049 -11.789 1.00 11.99 297 ILE B N 1
ATOM 4871 C CA . ILE B 1 299 ? -37.593 43.406 -11.795 1.00 12.31 297 ILE B CA 1
ATOM 4872 C C . ILE B 1 299 ? -39.068 43.383 -11.390 1.00 12.69 297 ILE B C 1
ATOM 4873 O O . ILE B 1 299 ? -39.470 44.109 -10.468 1.00 12.47 297 ILE B O 1
ATOM 4878 N N . ARG B 1 300 ? -39.867 42.525 -12.030 1.00 13.30 298 ARG B N 1
ATOM 4879 C CA . ARG B 1 300 ? -41.304 42.462 -11.702 1.00 14.42 298 ARG B CA 1
ATOM 4880 C C . ARG B 1 300 ? -41.540 42.120 -10.237 1.00 14.73 298 ARG B C 1
ATOM 4881 O O . ARG B 1 300 ? -42.401 42.724 -9.589 1.00 14.90 298 ARG B O 1
ATOM 4889 N N . ASP B 1 301 ? -40.764 41.168 -9.719 1.00 15.01 299 ASP B N 1
ATOM 4890 C CA . ASP B 1 301 ? -40.880 40.743 -8.330 1.00 15.72 299 ASP B CA 1
ATOM 4891 C C . ASP B 1 301 ? -40.657 41.906 -7.370 1.00 15.52 299 ASP B C 1
ATOM 4892 O O . ASP B 1 301 ? -41.244 41.929 -6.288 1.00 16.56 299 ASP B O 1
ATOM 4897 N N . CYS B 1 302 ? -39.799 42.850 -7.762 1.00 14.83 300 CYS B N 1
ATOM 4898 C CA . CYS B 1 302 ? -39.365 43.936 -6.871 1.00 14.65 300 CYS B CA 1
ATOM 4899 C C . CYS B 1 302 ? -40.185 45.218 -7.001 1.00 13.59 300 CYS B C 1
ATOM 4900 O O . CYS B 1 302 ? -39.967 46.174 -6.247 1.00 12.70 300 CYS B O 1
ATOM 4903 N N . LEU B 1 303 ? -41.123 45.247 -7.947 1.00 12.57 301 LEU B N 1
ATOM 4904 C CA . LEU B 1 303 ? -41.912 46.461 -8.154 1.00 12.07 301 LEU B CA 1
ATOM 4905 C C . LEU B 1 303 ? -42.746 46.880 -6.933 1.00 12.27 301 LEU B C 1
ATOM 4906 O O . LEU B 1 303 ? -42.831 48.070 -6.656 1.00 12.57 301 LEU B O 1
ATOM 4911 N N . PRO B 1 304 ? -43.352 45.913 -6.209 1.00 12.45 302 PRO B N 1
ATOM 4912 C CA . PRO B 1 304 ? -44.103 46.307 -5.006 1.00 12.49 302 PRO B CA 1
ATOM 4913 C C . PRO B 1 304 ? -43.241 47.044 -3.984 1.00 12.94 302 PRO B C 1
ATOM 4914 O O . PRO B 1 304 ? -43.704 48.025 -3.387 1.00 12.58 302 PRO B O 1
ATOM 4918 N N . GLU B 1 305 ? -42.000 46.590 -3.795 1.00 13.17 303 GLU B N 1
ATOM 4919 C CA . GLU B 1 305 ? -41.044 47.285 -2.916 1.00 14.17 303 GLU B CA 1
ATOM 4920 C C . GLU B 1 305 ? -40.836 48.713 -3.400 1.00 13.52 303 GLU B C 1
ATOM 4921 O O . GLU B 1 305 ? -40.878 49.669 -2.613 1.00 13.54 303 GLU B O 1
ATOM 4927 N N . LEU B 1 306 ? -40.599 48.846 -4.703 1.00 12.60 304 LEU B N 1
ATOM 4928 C CA . LEU B 1 306 ? -40.353 50.146 -5.297 1.00 12.12 304 LEU B CA 1
ATOM 4929 C C . LEU B 1 306 ? -41.572 51.059 -5.168 1.00 11.74 304 LEU B C 1
ATOM 4930 O O . LEU B 1 306 ? -41.425 52.235 -4.822 1.00 12.02 304 LEU B O 1
ATOM 4935 N N . LYS B 1 307 ? -42.767 50.527 -5.433 1.00 12.10 305 LYS B N 1
ATOM 4936 C CA . LYS B 1 307 ? -44.006 51.314 -5.301 1.00 12.77 305 LYS B CA 1
ATOM 4937 C C . LYS B 1 307 ? -44.189 51.790 -3.857 1.00 12.56 305 LYS B C 1
ATOM 4938 O O . LYS B 1 307 ? -44.544 52.938 -3.596 1.00 12.44 305 LYS B O 1
ATOM 4944 N N . THR B 1 308 ? -43.946 50.889 -2.916 1.00 12.78 306 THR B N 1
ATOM 4945 C CA . THR B 1 308 ? -44.030 51.237 -1.498 1.00 13.45 306 THR B CA 1
ATOM 4946 C C . THR B 1 308 ? -43.061 52.375 -1.138 1.00 13.93 306 THR B C 1
ATOM 4947 O O . THR B 1 308 ? -43.418 53.308 -0.394 1.00 14.23 306 THR B O 1
ATOM 4951 N N . ARG B 1 309 ? -41.841 52.305 -1.668 1.00 13.86 307 ARG B N 1
ATOM 4952 C CA . ARG B 1 309 ? -40.864 53.352 -1.425 1.00 14.49 307 ARG B CA 1
ATOM 4953 C C . ARG B 1 309 ? -41.300 54.698 -1.993 1.00 15.14 307 ARG B C 1
ATOM 4954 O O . ARG B 1 309 ? -41.075 55.737 -1.372 1.00 14.73 307 ARG B O 1
ATOM 4962 N N . ILE B 1 310 ? -41.911 54.670 -3.174 1.00 14.85 308 ILE B N 1
ATOM 4963 C CA . ILE B 1 310 ? -42.480 55.880 -3.767 1.00 15.93 308 ILE B CA 1
ATOM 4964 C C . ILE B 1 310 ? -43.510 56.502 -2.825 1.00 16.50 308 ILE B C 1
ATOM 4965 O O . ILE B 1 310 ? -43.493 57.718 -2.586 1.00 17.11 308 ILE B O 1
ATOM 4970 N N . ASN B 1 311 ? -44.387 55.657 -2.279 1.00 17.42 309 ASN B N 1
ATOM 4971 C CA . ASN B 1 311 ? -45.466 56.108 -1.400 1.00 18.77 309 ASN B CA 1
ATOM 4972 C C . ASN B 1 311 ? -44.954 56.694 -0.096 1.00 19.72 309 ASN B C 1
ATOM 4973 O O . ASN B 1 311 ? -45.552 57.632 0.436 1.00 20.13 309 ASN B O 1
ATOM 4978 N N . VAL B 1 312 ? -43.855 56.141 0.419 1.00 20.31 310 VAL B N 1
ATOM 4979 C CA . VAL B 1 312 ? -43.221 56.674 1.628 1.00 21.53 310 VAL B CA 1
ATOM 4980 C C . VAL B 1 312 ? -42.829 58.129 1.362 1.00 22.82 310 VAL B C 1
ATOM 4981 O O . VAL B 1 312 ? -43.177 59.025 2.140 1.00 22.99 310 VAL B O 1
ATOM 4985 N N . LEU B 1 313 ? -42.148 58.359 0.240 1.00 23.45 311 LEU B N 1
ATOM 4986 C CA . LEU B 1 313 ? -41.742 59.707 -0.149 1.00 24.67 311 LEU B CA 1
ATOM 4987 C C . LEU B 1 313 ? -42.909 60.633 -0.496 1.00 25.10 311 LEU B C 1
ATOM 4988 O O . LEU B 1 313 ? -42.911 61.796 -0.087 1.00 25.81 311 LEU B O 1
ATOM 4993 N N . ALA B 1 314 ? -43.901 60.126 -1.223 1.00 26.00 312 ALA B N 1
ATOM 4994 C CA . ALA B 1 314 ? -45.068 60.931 -1.601 1.00 26.40 312 ALA B CA 1
ATOM 4995 C C . ALA B 1 314 ? -45.831 61.468 -0.387 1.00 27.24 312 ALA B C 1
ATOM 4996 O O . ALA B 1 314 ? -46.125 62.668 -0.317 1.00 27.28 312 ALA B O 1
ATOM 4998 N N . ALA B 1 315 ? -46.132 60.590 0.569 1.00 27.74 313 ALA B N 1
ATOM 4999 C CA . ALA B 1 315 ? -46.799 61.003 1.808 1.00 28.50 313 ALA B CA 1
ATOM 5000 C C . ALA B 1 315 ? -45.943 62.005 2.586 1.00 28.90 313 ALA B C 1
ATOM 5001 O O . ALA B 1 315 ? -46.460 62.977 3.143 1.00 29.11 313 ALA B O 1
ATOM 5003 N N . GLN B 1 316 ? -44.635 61.766 2.612 1.00 29.44 314 GLN B N 1
ATOM 5004 C CA . GLN B 1 316 ? -43.695 62.668 3.281 1.00 30.38 314 GLN B CA 1
ATOM 5005 C C . GLN B 1 316 ? -43.592 64.051 2.635 1.00 31.65 314 GLN B C 1
ATOM 5006 O O . GLN B 1 316 ? -43.588 65.061 3.339 1.00 31.95 314 GLN B O 1
ATOM 5012 N N . TYR B 1 317 ? -43.510 64.106 1.308 1.00 33.04 315 TYR B N 1
ATOM 5013 C CA . TYR B 1 317 ? -43.463 65.402 0.624 1.00 34.63 315 TYR B CA 1
ATOM 5014 C C . TYR B 1 317 ? -44.803 66.143 0.689 1.00 35.79 315 TYR B C 1
ATOM 5015 O O . TYR B 1 317 ? -44.828 67.375 0.777 1.00 35.94 315 TYR B O 1
ATOM 5024 N N . GLN B 1 318 ? -45.905 65.390 0.658 1.00 37.15 316 GLN B N 1
ATOM 5025 C CA . GLN B 1 318 ? -47.248 65.960 0.825 1.00 38.62 316 GLN B CA 1
ATOM 5026 C C . GLN B 1 318 ? -47.421 66.617 2.199 1.00 39.60 316 GLN B C 1
ATOM 5027 O O . GLN B 1 318 ? -48.171 67.587 2.337 1.00 39.71 316 GLN B O 1
ATOM 5033 N N . SER B 1 319 ? -46.716 66.090 3.202 1.00 40.87 317 SER B N 1
ATOM 5034 C CA . SER B 1 319 ? -46.759 66.631 4.561 1.00 42.21 317 SER B CA 1
ATOM 5035 C C . SER B 1 319 ? -45.961 67.927 4.709 1.00 43.20 317 SER B C 1
ATOM 5036 O O . SER B 1 319 ? -46.371 68.826 5.448 1.00 43.47 317 SER B O 1
ATOM 5039 N N . LEU B 1 320 ? -44.815 68.005 4.030 1.00 44.41 318 LEU B N 1
ATOM 5040 C CA . LEU B 1 320 ? -44.000 69.225 4.006 1.00 45.48 318 LEU B CA 1
ATOM 5041 C C . LEU B 1 320 ? -44.795 70.350 3.344 1.00 46.30 318 LEU B C 1
ATOM 5042 O O . LEU B 1 320 ? -44.757 71.498 3.796 1.00 46.47 318 LEU B O 1
ATOM 5047 N N . LEU B 1 321 ? -45.512 70.006 2.274 1.00 47.16 319 LEU B N 1
ATOM 5048 C CA . LEU B 1 321 ? -46.487 70.896 1.654 1.00 48.12 319 LEU B CA 1
ATOM 5049 C C . LEU B 1 321 ? -47.675 71.034 2.613 1.00 48.69 319 LEU B C 1
ATOM 5050 O O . LEU B 1 321 ? -48.682 70.332 2.481 1.00 48.90 319 LEU B O 1
ATOM 5055 N N . ASN B 1 322 ? -47.525 71.939 3.582 1.00 49.34 320 ASN B N 1
ATOM 5056 C CA . ASN B 1 322 ? -48.464 72.130 4.696 1.00 49.88 320 ASN B CA 1
ATOM 5057 C C . ASN B 1 322 ? -49.935 71.828 4.394 1.00 50.07 320 ASN B C 1
ATOM 5058 O O . ASN B 1 322 ? -50.513 72.365 3.445 1.00 50.36 320 ASN B O 1
ATOM 5063 N N . ARG B 1 337 ? -38.961 75.739 0.638 1.00 51.68 709 ARG B N 1
ATOM 5064 C CA . ARG B 1 337 ? -39.116 74.288 0.666 1.00 51.69 709 ARG B CA 1
ATOM 5065 C C . ARG B 1 337 ? -40.464 73.819 0.115 1.00 51.55 709 ARG B C 1
ATOM 5066 O O . ARG B 1 337 ? -40.652 72.625 -0.137 1.00 51.56 709 ARG B O 1
ATOM 5074 N N . ARG B 1 338 ? -41.393 74.758 -0.068 1.00 51.29 710 ARG B N 1
ATOM 5075 C CA . ARG B 1 338 ? -42.742 74.435 -0.544 1.00 50.95 710 ARG B CA 1
ATOM 5076 C C . ARG B 1 338 ? -42.769 74.060 -2.032 1.00 50.42 710 ARG B C 1
ATOM 5077 O O . ARG B 1 338 ? -43.559 73.205 -2.444 1.00 50.44 710 ARG B O 1
ATOM 5085 N N . LYS B 1 339 ? -41.906 74.697 -2.826 1.00 49.66 711 LYS B N 1
ATOM 5086 C CA . LYS B 1 339 ? -41.737 74.332 -4.239 1.00 48.82 711 LYS B CA 1
ATOM 5087 C C . LYS B 1 339 ? -41.027 72.984 -4.381 1.00 48.07 711 LYS B C 1
ATOM 5088 O O . LYS B 1 339 ? -41.403 72.166 -5.226 1.00 48.05 711 LYS B O 1
ATOM 5094 N N . GLU B 1 340 ? -40.004 72.767 -3.555 1.00 47.16 712 GLU B N 1
ATOM 5095 C CA . GLU B 1 340 ? -39.294 71.485 -3.497 1.00 46.24 712 GLU B CA 1
ATOM 5096 C C . GLU B 1 340 ? -40.252 70.298 -3.359 1.00 45.17 712 GLU B C 1
ATOM 5097 O O . GLU B 1 340 ? -40.130 69.309 -4.084 1.00 45.26 712 GLU B O 1
ATOM 5103 N N . ALA B 1 341 ? -41.210 70.418 -2.441 1.00 43.87 713 ALA B N 1
ATOM 5104 C CA . ALA B 1 341 ? -42.210 69.376 -2.197 1.00 42.45 713 ALA B CA 1
ATOM 5105 C C . ALA B 1 341 ? -43.149 69.168 -3.386 1.00 41.49 713 ALA B C 1
ATOM 5106 O O . ALA B 1 341 ? -43.464 68.029 -3.742 1.00 41.18 713 ALA B O 1
ATOM 5108 N N . ALA B 1 342 ? -43.587 70.270 -3.994 1.00 40.12 714 ALA B N 1
ATOM 5109 C CA . ALA B 1 342 ? -44.529 70.231 -5.115 1.00 38.83 714 ALA B CA 1
ATOM 5110 C C . ALA B 1 342 ? -43.955 69.528 -6.352 1.00 37.87 714 ALA B C 1
ATOM 5111 O O . ALA B 1 342 ? -44.614 68.670 -6.943 1.00 37.59 714 ALA B O 1
ATOM 5113 N N . ASP B 1 343 ? -42.731 69.897 -6.731 1.00 36.66 715 ASP B N 1
ATOM 5114 C CA . ASP B 1 343 ? -42.043 69.277 -7.865 1.00 35.57 715 ASP B CA 1
ATOM 5115 C C . ASP B 1 343 ? -41.803 67.789 -7.621 1.00 34.61 715 ASP B C 1
ATOM 5116 O O . ASP B 1 343 ? -41.979 66.965 -8.523 1.00 34.34 715 ASP B O 1
ATOM 5121 N N . MET B 1 344 ? -41.411 67.454 -6.393 1.00 33.45 716 MET B N 1
ATOM 5122 C CA . MET B 1 344 ? -41.150 66.064 -6.027 1.00 32.34 716 MET B CA 1
ATOM 5123 C C . MET B 1 344 ? -42.415 65.219 -6.074 1.00 31.30 716 MET B C 1
ATOM 5124 O O . MET B 1 344 ? -42.391 64.096 -6.577 1.00 30.72 716 MET B O 1
ATOM 5129 N N . LEU B 1 345 ? -43.520 65.770 -5.577 1.00 30.13 717 LEU B N 1
ATOM 5130 C CA . LEU B 1 345 ? -44.808 65.091 -5.639 1.00 29.45 717 LEU B CA 1
ATOM 5131 C C . LEU B 1 345 ? -45.222 64.741 -7.063 1.00 28.86 717 LEU B C 1
ATOM 5132 O O . LEU B 1 345 ? -45.690 63.633 -7.316 1.00 28.42 717 LEU B O 1
ATOM 5137 N N . LYS B 1 346 ? -45.045 65.684 -7.989 1.00 28.16 718 LYS B N 1
ATOM 5138 C CA . LYS B 1 346 ? -45.375 65.433 -9.385 1.00 27.50 718 LYS B CA 1
ATOM 5139 C C . LYS B 1 346 ? -44.433 64.389 -9.984 1.00 26.36 718 LYS B C 1
ATOM 5140 O O . LYS B 1 346 ? -44.876 63.503 -10.709 1.00 26.65 718 LYS B O 1
ATOM 5146 N N . ALA B 1 347 ? -43.144 64.485 -9.661 1.00 25.56 719 ALA B N 1
ATOM 5147 C CA . ALA B 1 347 ? -42.158 63.495 -10.105 1.00 24.34 719 ALA B CA 1
ATOM 5148 C C . ALA B 1 347 ? -42.492 62.096 -9.577 1.00 23.58 719 ALA B C 1
ATOM 5149 O O . ALA B 1 347 ? -42.308 61.099 -10.278 1.00 22.95 719 ALA B O 1
ATOM 5151 N N . LEU B 1 348 ? -42.993 62.034 -8.344 1.00 22.43 720 LEU B N 1
ATOM 5152 C CA . LEU B 1 348 ? -43.382 60.762 -7.727 1.00 21.76 720 LEU B CA 1
ATOM 5153 C C . LEU B 1 348 ? -44.671 60.203 -8.326 1.00 21.43 720 LEU B C 1
ATOM 5154 O O . LEU B 1 348 ? -44.830 58.984 -8.449 1.00 20.89 720 LEU B O 1
ATOM 5159 N N . GLN B 1 349 ? -45.593 61.094 -8.695 1.00 21.31 721 GLN B N 1
ATOM 5160 C CA . GLN B 1 349 ? -46.768 60.707 -9.476 1.00 21.48 721 GLN B CA 1
ATOM 5161 C C . GLN B 1 349 ? -46.340 60.065 -10.795 1.00 20.82 721 GLN B C 1
ATOM 5162 O O . GLN B 1 349 ? -46.879 59.030 -11.189 1.00 20.70 721 GLN B O 1
ATOM 5168 N N . GLY B 1 350 ? -45.362 60.686 -11.458 1.00 20.25 722 GLY B N 1
ATOM 5169 C CA . GLY B 1 350 ? -44.775 60.131 -12.684 1.00 19.63 722 GLY B CA 1
ATOM 5170 C C . GLY B 1 350 ? -44.153 58.763 -12.454 1.00 19.04 722 GLY B C 1
ATOM 5171 O O . GLY B 1 350 ? -44.355 57.835 -13.244 1.00 19.41 722 GLY B O 1
ATOM 5172 N N . ALA B 1 351 ? -43.407 58.637 -11.358 1.00 18.14 723 ALA B N 1
ATOM 5173 C CA . ALA B 1 351 ? -42.763 57.374 -10.997 1.00 17.58 723 ALA B CA 1
ATOM 5174 C C . ALA B 1 351 ? -43.772 56.241 -10.827 1.00 17.04 723 ALA B C 1
ATOM 5175 O O . ALA B 1 351 ? -43.546 55.121 -11.307 1.00 16.50 723 ALA B O 1
ATOM 5177 N N . SER B 1 352 ? -44.890 56.531 -10.158 1.00 16.89 724 SER B N 1
ATOM 5178 C CA . SER B 1 352 ? -45.939 55.529 -9.962 1.00 16.84 724 SER B CA 1
ATOM 5179 C C . SER B 1 352 ? -46.518 55.042 -11.291 1.00 16.64 724 SER B C 1
ATOM 5180 O O . SER B 1 352 ? -46.783 53.855 -11.457 1.00 16.33 724 SER B O 1
ATOM 5183 N N . GLN B 1 353 ? -46.698 55.967 -12.234 1.00 16.26 725 GLN B N 1
ATOM 5184 C CA . GLN B 1 353 ? -47.149 55.629 -13.581 1.00 16.65 725 GLN B CA 1
ATOM 5185 C C . GLN B 1 353 ? -46.144 54.740 -14.316 1.00 16.07 725 GLN B C 1
ATOM 5186 O O . GLN B 1 353 ? -46.522 53.765 -14.961 1.00 15.35 725 GLN B O 1
ATOM 5192 N N . ILE B 1 354 ? -44.862 55.068 -14.183 1.00 15.80 726 ILE B N 1
ATOM 5193 C CA . ILE B 1 354 ? -43.800 54.289 -14.813 1.00 15.64 726 ILE B CA 1
ATOM 5194 C C . ILE B 1 354 ? -43.768 52.835 -14.317 1.00 15.53 726 ILE B C 1
ATOM 5195 O O . ILE B 1 354 ? -43.544 51.922 -15.104 1.00 15.14 726 ILE B O 1
ATOM 5200 N N . ILE B 1 355 ? -43.998 52.616 -13.021 1.00 15.77 727 ILE B N 1
ATOM 5201 C CA . ILE B 1 355 ? -44.007 51.249 -12.469 1.00 16.06 727 ILE B CA 1
ATOM 5202 C C . ILE B 1 355 ? -45.045 50.350 -13.134 1.00 15.66 727 ILE B C 1
ATOM 5203 O O . ILE B 1 355 ? -44.752 49.199 -13.475 1.00 15.87 727 ILE B O 1
ATOM 5208 N N . ALA B 1 356 ? -46.259 50.870 -13.300 1.00 15.67 728 ALA B N 1
ATOM 5209 C CA . ALA B 1 356 ? -47.330 50.123 -13.940 1.00 15.70 728 ALA B CA 1
ATOM 5210 C C . ALA B 1 356 ? -46.961 49.808 -15.385 1.00 15.61 728 ALA B C 1
ATOM 5211 O O . ALA B 1 356 ? -47.184 48.692 -15.854 1.00 15.78 728 ALA B O 1
ATOM 5213 N N . GLU B 1 357 ? -46.352 50.779 -16.069 1.00 15.41 729 GLU B N 1
ATOM 5214 C CA . GLU B 1 357 ? -45.850 50.556 -17.434 1.00 14.90 729 GLU B CA 1
ATOM 5215 C C . GLU B 1 357 ? -44.828 49.411 -17.482 1.00 14.65 729 GLU B C 1
ATOM 5216 O O . GLU B 1 357 ? -44.922 48.523 -18.332 1.00 14.41 729 GLU B O 1
ATOM 5222 N N . ILE B 1 358 ? -43.861 49.429 -16.564 1.00 14.56 730 ILE B N 1
ATOM 5223 C CA . ILE B 1 358 ? -42.823 48.398 -16.527 1.00 15.01 730 ILE B CA 1
ATOM 5224 C C . ILE B 1 358 ? -43.433 47.016 -16.268 1.00 15.97 730 ILE B C 1
ATOM 5225 O O . ILE B 1 358 ? -43.067 46.034 -16.923 1.00 15.71 730 ILE B O 1
ATOM 5230 N N . ARG B 1 359 ? -44.370 46.961 -15.320 1.00 17.11 731 ARG B N 1
ATOM 5231 C CA . ARG B 1 359 ? -45.076 45.727 -14.978 1.00 18.93 731 ARG B CA 1
ATOM 5232 C C . ARG B 1 359 ? -45.719 45.096 -16.215 1.00 20.07 731 ARG B C 1
ATOM 5233 O O . ARG B 1 359 ? -45.621 43.876 -16.432 1.00 20.29 731 ARG B O 1
ATOM 5241 N N . GLU B 1 360 ? -46.357 45.940 -17.022 1.00 21.25 732 GLU B N 1
ATOM 5242 C CA . GLU B 1 360 ? -47.144 45.491 -18.172 1.00 22.83 732 GLU B CA 1
ATOM 5243 C C . GLU B 1 360 ? -46.334 45.335 -19.456 1.00 23.66 732 GLU B C 1
ATOM 5244 O O . GLU B 1 360 ? -46.886 45.025 -20.518 1.00 23.56 732 GLU B O 1
ATOM 5250 N N . THR B 1 361 ? -45.025 45.541 -19.350 1.00 24.69 733 THR B N 1
ATOM 5251 C CA . THR B 1 361 ? -44.119 45.367 -20.479 1.00 26.21 733 THR B CA 1
ATOM 5252 C C . THR B 1 361 ? -43.735 43.897 -20.598 1.00 27.70 733 THR B C 1
ATOM 5253 O O . THR B 1 361 ? -43.303 43.273 -19.629 1.00 27.96 733 THR B O 1
ATOM 5257 N N . HIS B 1 362 ? -43.911 43.346 -21.790 1.00 29.77 734 HIS B N 1
ATOM 5258 C CA . HIS B 1 362 ? -43.436 42.004 -22.079 1.00 31.66 734 HIS B CA 1
ATOM 5259 C C . HIS B 1 362 ? -42.467 42.062 -23.249 1.00 32.52 734 HIS B C 1
ATOM 5260 O O . HIS B 1 362 ? -42.708 42.764 -24.233 1.00 32.54 734 HIS B O 1
ATOM 5267 N N . LEU B 1 363 ? -41.355 41.349 -23.112 1.00 33.64 735 LEU B N 1
ATOM 5268 C CA . LEU B 1 363 ? -40.319 41.325 -24.139 1.00 35.02 735 LEU B CA 1
ATOM 5269 C C . LEU B 1 363 ? -40.767 40.505 -25.347 1.00 35.75 735 LEU B C 1
ATOM 5270 O O . LEU B 1 363 ? -41.480 39.508 -25.196 1.00 36.10 735 LEU B O 1
ATOM 5275 N N . TRP B 1 364 ? -40.350 40.928 -26.539 1.00 36.84 736 TRP B N 1
ATOM 5276 C CA . TRP B 1 364 ? -40.609 40.159 -27.759 1.00 37.82 736 TRP B CA 1
ATOM 5277 C C . TRP B 1 364 ? -39.731 38.921 -27.851 1.00 37.94 736 TRP B C 1
ATOM 5278 O O . TRP B 1 364 ? -38.640 38.872 -27.281 1.00 38.06 736 TRP B O 1
#

Radius of gyration: 31.87 Å; Cα contacts (8 Å, |Δi|>4): 1242; chains: 2; bounding box: 75×117×44 Å

Nearest PDB structures (foldseek):
  3w6p-assembly1_A  TM=1.003E+00  e=4.066E-67  Homo sapiens
  3w6o-assembly1_A  TM=1.002E+00  e=7.970E-65  Homo sapiens
  3w6n-assembly1_A  TM=1.002E+00  e=1.530E-64  Homo sapiens
  3w6p-assembly1_B  TM=9.752E-01  e=6.419E-63  Homo sapiens
  3w6o-assembly1_B  TM=9.743E-01  e=6.419E-63  Homo sapiens

Sequence (675 aa):
GPMEALIPVINKLQDVFNTVGADIIQLPQIVVVGTQSSGKSSVLESLVGRDLLPRGTGIVTRRPLILQLVHVSQEWGKFLHTKNKLYTDFDEIRQEIENETERISGNNKGVSPEPIHLKIFSPNVVNLTLVDLPGMTKVPVGDQPKDIELQIRELILRFISNPNSIILAVTAANTDMATSEALKISREVDPDGRRTLAVITKLDLMDAGTDAMDVLMGRVIPVKLGIIGVVNRSQLDINNKKSVTDSIRDEYAFLQKKYPSLANRNGTKYLARTLNRLLMHHIRDCLPELKTRINVLAAQYQSLLRRKEAADMLKALQGASQIIAEIRETHLWGPMEALIPVINKLQDVFNTVGADIIQLPQIVVVGTQSSGKSSVLESLVGRDLLPRGTGIVTRRPLILQLVHVSQEDKRVEAEEWGKFLHTKNKLYTDFDEIRQEIENETERISGNNKGVSPEPIHLKIFSPNVVNLTLVDLPGMTKVPVGDQPKDIELQIRELILRFISNPNSIILAVTAANTDMATSEALKISREVDPDGRRTLAVITKLDLMDAGTDAMDVLMGRVIPVKLGIIGVVNRSQLDINNKKSVTDSIRDEYAFLQKKYPSLANRNGTKYLARTLNRLLMHHIRDCLPELKTRINVLAAQYQSLLNRRKEAADMLKALQGASQIIAEIRETHLW